Protein 6RTG (pdb70)

Nearest PDB structures (foldseek):
  6rtg-assembly1_A  TM=1.002E+00  e=3.710E-88  Yersinia mollaretii ATCC 43969
  6rth-assembly1_A  TM=9.867E-01  e=2.350E-77  Yersinia mollaretii ATCC 43969
  6rth-assembly2_B  TM=9.840E-01  e=6.395E-75  Yersinia mollaretii ATCC 43969
  7uby-assembly1_B  TM=7.414E-01  e=9.885E-22  Clostridioides difficile
  9bon-assembly1_A  TM=7.734E-01  e=1.631E-20  Clostridium perfringens

Foldseek 3Di:
DQFWAQEEEEEDEQAFDFLLLVLQLVLQCVQAVVGQAEYEYAPFRHHLVVLVVLLVVVLLVVLLVVCVVDPVQFLVNSLVSSLVSSQCQLVPPVQDDLTPVSSVVNSQVSQVVVDDCSNVVVVVVVVVRVVSVCCVVPVRNYDYLVVLLVQVCVVPVPLSVLLVVVLSCCSRVQVVNVLSSLSSVLSVCQRAFHKYAYSQFHFAWDVVLVVVVVQQDDPHDSCVVPVLQLQLLLCVLVVRPPDPSVFFHAPGDPVSSVSSSVCSVVVRIGHHFDIHGAQAKEFAQPDPGTWPNMIGYHHNHPLSVLLSVVLSVLVVLLVVCVVVVQDDPVSLVVSLVVSCVVPVHDSVVCVLQSQLSNQQSVWLRAADDPVSHNSCSNRIGVSVRVSCVVVVCVVVRRYDYDRGTDCSHPCNVPDPIHHHLDHTLLVVLLSCLVSVNDDDPVSLVVVVVSVQVQLVVVPQAARDDPLSSLVSLVVDDDDDPVSLVSLLSNSVGGVSSVSVNDD

Sequence (503 aa):
NNFITHNLHTVWIGGPLPDITKSYLKVWRDINPDYTHITWIDTDNKFVALYNNNAVKELREYTLKQQYLVGDSNATANDYYDQQAVQIERGVRENVYLPHGNDIERIKTIKKIAGSLGDNKVQEYRTKIETIESSFVEMIDGGHYQQHVSALFEQFSSEMDNLRATALKQIYERREINDRGNLAAASDILRLVALQTQGGVYIDTDLLPHIDWDLIESTKLFLDNNSVERVYSKEIYLEIEKYKQLTGSKTNKIIRSGLTKSQINEIQRLTEENNLFKHLNELEKNCFYSDNSVRGWTNAMLACNENNGFMNALMDRIILNYTTILDEFIISNIVTDGEMLNFTEKMSAQFGLNAEHEGSFIPSLANYYKDSSIVPNSPQATATLFMTGPTVLDTVIRRVEEAVRRRRGIVKKEAIASLYTVEETFSSWSISQFYDKAAFYLDKVKFDISLNSSAEEGILRRDSCFDVIQQSKEQATHLPDIAIKFLESLNNFTWKQLELLIKASEFSDQYKTLATL

Secondary structure (DSSP, 8-state):
--B---EEEEE--SSPPPHHHHHHHHHHHHH-TTSEEEEEE-TT-TTHHHHHHHHHHHHHHHHHHHHHT-TT--HHHHHHHHHHHHHHHHT-TTS--SSHHHHHHHHHHHHHHH-TTHHHHHHHHHHHHHHHHHHHHH---EEEHHHHHHHHHTT-HHHHHHHHHHHHHIIIII--HHHHHHHHHHHHHHHH-EEEE-TT-B--B-HHHHHTT-S----S-HHHHHHHHHHHHHHHHHT-TT-SGGGB--S--HHHHHHHHHHHHTT-SBPPPPP-BTT-EEEE-BTTB-EEEEEEE-SS-HHHHHHHHHHHHHHHHHHHHHHHT--SHHHHHHHHHHHHHHTT--TTGGGTHHHHGGGTTTTTTS---GGGSHHHHHTSHHHHHHHHHHTTTTTTTSEEE----BS-STGGGS-SS---SS-HHHHHHHHHHHTT----HHHHHHHHHHHHHHHHHH-SS-----HHHHHHHHH-----HHHHHHHHHHHHHBGGGTTTT--

Solvent-accessible surface area: 24244 Å² total; per-residue (Å²): 147,77,73,5,62,66,18,3,0,6,7,70,8,1,5,36,9,57,79,15,9,78,13,0,11,107,6,4,66,78,30,4,97,131,27,80,25,14,10,5,1,14,34,97,13,44,2,1,37,9,3,28,77,0,0,97,46,34,24,31,111,43,3,75,88,50,12,109,68,60,95,146,13,72,10,103,63,2,18,63,54,2,21,118,18,11,36,40,15,18,113,55,125,171,26,54,20,50,70,20,120,58,2,34,121,1,0,127,118,2,2,47,85,37,31,142,98,45,76,91,55,3,143,67,76,16,116,86,18,77,69,32,3,91,102,8,90,117,90,99,94,47,75,64,4,72,50,0,10,119,70,2,34,145,73,34,92,146,50,1,57,25,0,81,106,4,5,87,65,0,3,33,36,27,8,8,35,31,0,0,11,11,0,0,8,3,0,0,0,3,7,49,0,0,2,2,0,34,15,31,0,2,1,27,0,35,46,115,57,1,84,74,27,126,68,3,147,165,167,73,50,68,60,161,76,31,2,94,38,0,1,19,6,0,1,59,73,72,151,23,94,45,19,76,3,106,122,10,81,17,44,18,79,151,62,19,34,65,43,0,56,100,2,8,114,80,105,80,2,29,86,128,23,78,88,13,82,69,122,6,0,10,0,10,53,65,41,243,31,30,15,9,10,2,0,0,0,26,73,103,17,53,9,0,39,27,3,0,60,29,1,36,37,1,4,60,0,1,62,59,14,77,148,47,109,22,104,70,117,48,74,24,119,117,4,12,104,106,2,8,80,101,70,69,43,74,32,152,103,11,43,72,11,2,57,6,3,37,26,4,52,77,12,44,20,31,20,39,45,51,121,41,4,0,3,18,29,0,3,1,37,27,5,0,63,26,6,7,107,81,59,91,0,87,172,116,34,48,0,101,120,33,57,6,3,3,32,42,1,12,19,72,68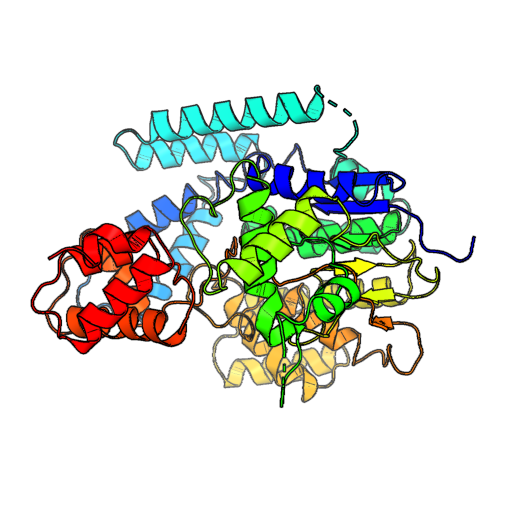,69,62,96,38,25,68,42,69,16,99,74,106,8,9,5,26,11,39,27,34,105,16,127,37,108,34,85,106,74,18,61,13,80,0,66,81,28,0,12,85,26,6,110,130,20,153,98,67,17,5,60,9,55,91,38,0,10,125,8,0,79,82,19,130,148,47,76,157,153,33,32,79,24,0,61,68,5,20,108,9,3,59,63,0,139,86,14,22,91,164

B-factor: mean 52.05, std 19.99, range [21.05, 132.27]

Radius of gyration: 23.73 Å; Cα contacts (8 Å, |Δi|>4): 705; chains: 1; bounding box: 62×69×53 Å

Structure (mmCIF, N/CA/C/O backbone):
data_6RTG
#
_entry.id   6RTG
#
_cell.length_a   164.270
_cell.length_b   164.270
_cell.length_c   47.740
_cell.angle_alpha   90.00
_cell.angle_beta   90.00
_cell.angle_gamma   90.00
#
_symmetry.space_group_name_H-M   'P 43 21 2'
#
loop_
_entity.id
_entity.type
_entity.pdbx_description
1 polymer 'RTX toxin and Ca2+-binding protein'
2 non-polymer "URIDINE-5'-DIPHOSPHATE"
3 non-polymer 'MANGANESE (II) ION'
4 non-polymer 'POTASSIUM ION'
5 non-polymer 1,2-ETHANEDIOL
6 water water
#
loop_
_atom_site.group_PDB
_atom_site.id
_atom_site.type_symbol
_atom_site.label_atom_id
_atom_site.label_alt_id
_atom_site.label_comp_id
_atom_site.label_asym_id
_atom_site.label_entity_id
_atom_site.label_seq_id
_atom_site.pdbx_PDB_ins_code
_atom_site.Cartn_x
_atom_site.Cartn_y
_atom_site.Cartn_z
_atom_site.occupancy
_atom_site.B_iso_or_equiv
_atom_site.auth_seq_id
_atom_site.auth_comp_id
_atom_site.auth_asym_id
_atom_site.auth_atom_id
_atom_site.pdbx_PDB_model_num
ATOM 1 N N . ASN A 1 13 ? 85.759 89.999 20.796 1.00 87.66 12 ASN A N 1
ATOM 2 C CA . ASN A 1 13 ? 84.541 90.787 20.644 1.00 84.66 12 ASN A CA 1
ATOM 3 C C . ASN A 1 13 ? 84.463 91.413 19.255 1.00 81.83 12 ASN A C 1
ATOM 4 O O . ASN A 1 13 ? 83.414 91.391 18.606 1.00 82.50 12 ASN A O 1
ATOM 9 N N . ASN A 1 14 ? 85.586 91.978 18.821 1.00 78.33 13 ASN A N 1
ATOM 10 C CA . ASN A 1 14 ? 85.799 92.609 17.521 1.00 81.46 13 ASN A CA 1
ATOM 11 C C . ASN A 1 14 ? 85.125 93.971 17.390 1.00 63.58 13 ASN A C 1
ATOM 12 O O . ASN A 1 14 ? 85.291 94.625 16.352 1.00 59.57 13 ASN A O 1
ATOM 17 N N . PHE A 1 15 ? 84.382 94.428 18.394 1.00 56.99 14 PHE A N 1
ATOM 18 C CA . PHE A 1 15 ? 83.838 95.780 18.391 1.00 48.93 14 PHE A CA 1
ATOM 19 C C . PHE A 1 15 ? 84.499 96.622 19.470 1.00 42.81 14 PHE A C 1
ATOM 20 O O . PHE A 1 15 ? 84.989 96.106 20.478 1.00 52.63 14 PHE A O 1
ATOM 28 N N . ILE A 1 16 ? 84.508 97.935 19.235 1.00 41.85 15 ILE A N 1
ATOM 29 C CA . ILE A 1 16 ? 84.988 98.866 20.240 1.00 40.76 15 ILE A CA 1
ATOM 30 C C . ILE A 1 16 ? 84.075 98.797 21.455 1.00 47.98 15 ILE A C 1
ATOM 31 O O . ILE A 1 16 ? 82.852 98.662 21.326 1.00 43.43 15 ILE A O 1
ATOM 36 N N . THR A 1 17 ? 84.677 98.852 22.643 1.00 48.93 16 THR A N 1
ATOM 37 C CA . THR A 1 17 ? 83.926 98.766 23.888 1.00 44.47 16 THR A CA 1
ATOM 38 C C . THR A 1 17 ? 82.896 99.887 23.973 1.00 43.71 16 THR A C 1
ATOM 39 O O . THR A 1 17 ? 83.149 101.022 23.556 1.00 33.21 16 THR A O 1
ATOM 43 N N . HIS A 1 18 ? 81.727 99.560 24.526 1.00 42.63 17 HIS A N 1
ATOM 44 C CA . HIS A 1 18 ? 80.618 100.512 24.630 1.00 49.64 17 HIS A CA 1
ATOM 45 C C . HIS A 1 18 ? 80.806 101.439 25.832 1.00 41.59 17 HIS A C 1
ATOM 46 O O . HIS A 1 18 ? 80.041 101.437 26.799 1.00 45.93 17 HIS A O 1
ATOM 53 N N . ASN A 1 19 ? 81.846 102.259 25.745 1.00 37.57 18 ASN A N 1
ATOM 54 C CA . ASN A 1 19 ? 82.057 103.388 26.644 1.00 39.35 18 ASN A CA 1
ATOM 55 C C . ASN A 1 19 ? 81.771 104.678 25.885 1.00 42.28 18 ASN A C 1
ATOM 56 O O . ASN A 1 19 ? 82.259 104.860 24.764 1.00 35.30 18 ASN A O 1
ATOM 61 N N . LEU A 1 20 ? 80.995 105.581 26.492 1.00 34.75 19 LEU A N 1
ATOM 62 C CA . LEU A 1 20 ? 80.773 106.911 25.925 1.00 34.12 19 LEU A CA 1
ATOM 63 C C . LEU A 1 20 ? 81.392 107.924 26.882 1.00 35.99 19 LEU A C 1
ATOM 64 O O . LEU A 1 20 ? 80.829 108.215 27.941 1.00 33.59 19 LEU A O 1
ATOM 69 N N . HIS A 1 21 ? 82.563 108.440 26.501 1.00 25.23 20 HIS A N 1
ATOM 70 C CA . HIS A 1 21 ? 83.317 109.400 27.294 1.00 25.14 20 HIS A CA 1
ATOM 71 C C . HIS A 1 21 ? 82.949 110.825 26.912 1.00 28.09 20 HIS A C 1
ATOM 72 O O . HIS A 1 21 ? 82.865 111.160 25.725 1.00 25.19 20 HIS A O 1
ATOM 79 N N . THR A 1 22 ? 82.753 111.663 27.929 1.00 25.77 21 THR A N 1
ATOM 80 C CA . THR A 1 22 ? 82.653 113.109 27.785 1.00 27.42 21 THR A CA 1
ATOM 81 C C . THR A 1 22 ? 83.603 113.734 28.792 1.00 24.12 21 THR A C 1
ATOM 82 O O . THR A 1 22 ? 84.076 113.066 29.717 1.00 27.35 21 THR A O 1
ATOM 86 N N . VAL A 1 23 ? 83.881 115.027 28.624 1.00 25.87 22 VAL A N 1
ATOM 87 C CA . VAL A 1 23 ? 84.817 115.734 29.491 1.00 28.43 22 VAL A CA 1
ATOM 88 C C . VAL A 1 23 ? 84.192 117.060 29.900 1.00 26.85 22 VAL A C 1
ATOM 89 O O . VAL A 1 23 ? 83.686 117.806 29.054 1.00 25.97 22 VAL A O 1
ATOM 93 N N . TRP A 1 24 ? 84.208 117.358 31.199 1.00 27.59 23 TRP A N 1
ATOM 94 C CA . TRP A 1 24 ? 83.924 118.729 31.609 1.00 28.81 23 TRP A CA 1
ATOM 95 C C . TRP A 1 24 ? 84.798 119.062 32.803 1.00 33.36 23 TRP A C 1
ATOM 96 O O . TRP A 1 24 ? 84.580 118.535 33.900 1.00 30.30 23 TRP A O 1
ATOM 107 N N . ILE A 1 25 ? 85.759 119.963 32.588 1.00 27.49 24 ILE A N 1
ATOM 108 C CA . ILE A 1 25 ? 86.740 120.358 33.591 1.00 27.50 24 ILE A CA 1
ATOM 109 C C . ILE A 1 25 ? 86.715 121.873 33.779 1.00 29.89 24 ILE A C 1
ATOM 110 O O . ILE A 1 25 ? 86.231 122.631 32.933 1.00 31.92 24 ILE A O 1
ATOM 115 N N . GLY A 1 26 ? 87.272 122.307 34.905 1.00 36.17 25 GLY A N 1
ATOM 116 C CA . GLY A 1 26 ? 87.464 123.706 35.190 1.00 32.25 25 GLY A CA 1
ATOM 117 C C . GLY A 1 26 ? 86.386 124.333 36.048 1.00 31.35 25 GLY A C 1
ATOM 118 O O . GLY A 1 26 ? 86.609 125.417 36.597 1.00 39.62 25 GLY A O 1
ATOM 119 N N . GLY A 1 27 ? 85.227 123.687 36.171 1.00 39.88 26 GLY A N 1
ATOM 120 C CA . GLY A 1 27 ? 84.150 124.177 36.999 1.00 42.77 26 GLY A CA 1
ATOM 121 C C . GLY A 1 27 ? 82.947 123.255 36.947 1.00 33.60 26 GLY A C 1
ATOM 122 O O . GLY A 1 27 ? 82.987 122.183 36.334 1.00 40.20 26 GLY A O 1
ATOM 123 N N . PRO A 1 28 ? 81.853 123.659 37.597 1.00 38.82 27 PRO A N 1
ATOM 124 C CA . PRO A 1 28 ? 80.608 122.886 37.508 1.00 43.72 27 PRO A CA 1
ATOM 125 C C . PRO A 1 28 ? 80.143 122.751 36.066 1.00 41.76 27 PRO A C 1
ATOM 126 O O . PRO A 1 28 ? 80.444 123.591 35.217 1.00 35.29 27 PRO A O 1
ATOM 130 N N . LEU A 1 29 ? 79.404 121.682 35.798 1.00 38.01 28 LEU A N 1
ATOM 131 C CA . LEU A 1 29 ? 78.767 121.531 34.499 1.00 36.79 28 LEU A CA 1
ATOM 132 C C . LEU A 1 29 ? 77.614 122.517 34.372 1.00 36.46 28 LEU A C 1
ATOM 133 O O . LEU A 1 29 ? 76.748 122.571 35.259 1.00 35.77 28 LEU A O 1
ATOM 138 N N . PRO A 1 30 ? 77.552 123.297 33.297 1.00 38.37 29 PRO A N 1
ATOM 139 C CA . PRO A 1 30 ? 76.345 124.087 33.035 1.00 39.61 29 PRO A CA 1
ATOM 140 C C . PRO A 1 30 ? 75.125 123.191 32.899 1.00 28.78 29 PRO A C 1
ATOM 141 O O . PRO A 1 30 ? 75.218 122.024 32.512 1.00 30.67 29 PRO A O 1
ATOM 145 N N . ASP A 1 31 ? 73.967 123.749 33.248 1.00 30.77 30 ASP A N 1
ATOM 146 C CA . ASP A 1 31 ? 72.718 123.013 33.103 1.00 32.08 30 ASP A CA 1
ATOM 147 C C . ASP A 1 31 ? 72.556 122.443 31.697 1.00 38.39 30 ASP A C 1
ATOM 148 O O . ASP A 1 31 ? 72.163 121.283 31.538 1.00 32.95 30 ASP A O 1
ATOM 153 N N . ILE A 1 32 ? 72.841 123.243 30.661 1.00 36.28 31 ILE A N 1
ATOM 154 C CA . ILE A 1 32 ? 72.619 122.774 29.291 1.00 33.74 31 ILE A CA 1
ATOM 155 C C . ILE A 1 32 ? 73.608 121.676 28.931 1.00 30.24 31 ILE A C 1
ATOM 156 O O . ILE A 1 32 ? 73.311 120.823 28.083 1.00 27.85 31 ILE A O 1
ATOM 161 N N . THR A 1 33 ? 74.765 121.647 29.590 1.00 29.29 32 THR A N 1
ATOM 162 C CA . THR A 1 33 ? 75.679 120.525 29.427 1.00 30.79 32 THR A CA 1
ATOM 163 C C . THR A 1 33 ? 75.079 119.246 30.004 1.00 32.67 32 THR A C 1
ATOM 164 O O . THR A 1 33 ? 75.009 118.218 29.319 1.00 28.36 32 THR A O 1
ATOM 168 N N . LYS A 1 34 ? 74.628 119.296 31.262 1.00 32.43 33 LYS A N 1
ATOM 169 C CA . LYS A 1 34 ? 73.944 118.145 31.854 1.00 35.54 33 LYS A CA 1
ATOM 170 C C . LYS A 1 34 ? 72.763 117.702 30.998 1.00 35.07 33 LYS A C 1
ATOM 171 O O . LYS A 1 34 ? 72.530 116.502 30.816 1.00 34.83 33 LYS A O 1
ATOM 177 N N . SER A 1 35 ? 72.008 118.663 30.461 1.00 33.41 34 SER A N 1
ATOM 178 C CA . SER A 1 35 ? 70.842 118.325 29.648 1.00 29.50 34 SER A CA 1
ATOM 179 C C . SER A 1 35 ? 71.231 117.566 28.384 1.00 30.38 34 SER A C 1
ATOM 180 O O . SER A 1 35 ? 70.584 116.573 28.027 1.00 32.59 34 SER A O 1
ATOM 183 N N . TYR A 1 36 ? 72.270 118.026 27.679 1.00 27.81 35 TYR A N 1
ATOM 184 C CA . TYR A 1 36 ? 72.706 117.323 26.476 1.00 27.80 35 TYR A CA 1
ATOM 185 C C . TYR A 1 36 ? 73.190 115.917 26.810 1.00 31.87 35 TYR A C 1
ATOM 186 O O . TYR A 1 36 ? 72.895 114.966 26.082 1.00 31.90 35 TYR A O 1
ATOM 195 N N . LEU A 1 37 ? 73.948 115.775 27.902 1.00 29.65 36 LEU A N 1
ATOM 196 C CA . LEU A 1 37 ? 74.477 114.468 28.282 1.00 35.47 36 LEU A CA 1
ATOM 197 C C . LEU A 1 37 ? 73.359 113.481 28.592 1.00 31.45 36 LEU A C 1
ATOM 198 O O . LEU A 1 37 ? 73.486 112.284 28.309 1.00 40.71 36 LEU A O 1
ATOM 203 N N . LYS A 1 38 ? 72.253 113.959 29.180 1.00 32.73 37 LYS A N 1
ATOM 204 C CA . LYS A 1 38 ? 71.146 113.053 29.481 1.00 34.24 37 LYS A CA 1
ATOM 205 C C . LYS A 1 38 ? 70.498 112.531 28.205 1.00 40.79 37 LYS A C 1
ATOM 206 O O . LYS A 1 38 ? 70.097 111.364 28.143 1.00 38.23 37 LYS A O 1
ATOM 212 N N . VAL A 1 39 ? 70.401 113.374 27.174 1.00 39.48 38 VAL A N 1
ATOM 213 C CA . VAL A 1 39 ? 69.906 112.905 25.884 1.00 39.57 38 VAL A CA 1
ATOM 214 C C . VAL A 1 39 ? 70.751 111.735 25.386 1.00 34.24 38 VAL A C 1
ATOM 215 O O . VAL A 1 39 ? 70.218 110.729 24.901 1.00 40.28 38 VAL A O 1
ATOM 219 N N . TRP A 1 40 ? 72.078 111.831 25.533 1.00 32.95 39 TRP A N 1
ATOM 220 C CA . TRP A 1 40 ? 72.953 110.735 25.113 1.00 33.35 39 TRP A CA 1
ATOM 221 C C . TRP A 1 40 ? 72.697 109.472 25.927 1.00 37.57 39 TRP A C 1
ATOM 222 O O . TRP A 1 40 ? 72.673 108.364 25.376 1.00 41.72 39 TRP A O 1
ATOM 233 N N . ARG A 1 41 ? 72.491 109.614 27.238 1.00 36.35 40 ARG A N 1
ATOM 234 C CA . ARG A 1 41 ? 72.177 108.452 28.065 1.00 41.95 40 ARG A CA 1
ATOM 235 C C . ARG A 1 41 ? 70.815 107.873 27.709 1.00 44.47 40 ARG A C 1
ATOM 236 O O . ARG A 1 41 ? 70.647 106.649 27.675 1.00 48.65 40 ARG A O 1
ATOM 244 N N . ASP A 1 42 ? 69.839 108.738 27.418 1.00 45.08 41 ASP A N 1
ATOM 245 C CA . ASP A 1 42 ? 68.522 108.274 26.992 1.00 48.10 41 ASP A CA 1
ATOM 246 C C . ASP A 1 42 ? 68.608 107.447 25.718 1.00 45.42 41 ASP A C 1
ATOM 247 O O . ASP A 1 42 ? 67.953 106.408 25.596 1.00 47.88 41 ASP A O 1
ATOM 252 N N . ILE A 1 43 ? 69.402 107.896 24.752 1.00 44.27 42 ILE A N 1
ATOM 253 C CA . ILE A 1 43 ? 69.422 107.249 23.446 1.00 44.77 42 ILE A CA 1
ATOM 254 C C . ILE A 1 43 ? 70.359 106.041 23.410 1.00 46.29 42 ILE A C 1
ATOM 255 O O . ILE A 1 43 ? 70.134 105.112 22.619 1.00 45.17 42 ILE A O 1
ATOM 260 N N . ASN A 1 44 ? 71.365 106.000 24.276 1.00 42.51 43 ASN A N 1
ATOM 261 C CA . ASN A 1 44 ? 72.324 104.895 24.327 1.00 42.43 43 ASN A CA 1
ATOM 262 C C . ASN A 1 44 ? 72.371 104.314 25.736 1.00 44.12 43 ASN A C 1
ATOM 263 O O . ASN A 1 44 ? 73.399 104.374 26.419 1.00 44.50 43 ASN A O 1
ATOM 268 N N . PRO A 1 45 ? 71.258 103.738 26.208 1.00 45.50 44 PRO A N 1
ATOM 269 C CA . PRO A 1 45 ? 71.208 103.269 27.601 1.00 53.42 44 PRO A CA 1
ATOM 270 C C . PRO A 1 45 ? 72.151 102.116 27.892 1.00 51.40 44 PRO A C 1
ATOM 271 O O . PRO A 1 45 ? 72.538 101.937 29.051 1.00 60.67 44 PRO A O 1
ATOM 275 N N . ASP A 1 46 ? 72.536 101.336 26.888 1.00 47.56 45 ASP A N 1
ATOM 276 C CA . ASP A 1 46 ? 73.370 100.164 27.110 1.00 57.03 45 ASP A CA 1
ATOM 277 C C . ASP A 1 46 ? 74.861 100.477 27.060 1.00 54.10 45 ASP A C 1
ATOM 278 O O . ASP A 1 46 ? 75.678 99.563 27.213 1.00 59.76 45 ASP A O 1
ATOM 283 N N . TYR A 1 47 ? 75.233 101.734 26.846 1.00 44.52 46 TYR A N 1
ATOM 284 C CA . TYR A 1 47 ? 76.620 102.158 26.969 1.00 40.64 46 TYR A CA 1
ATOM 285 C C . TYR A 1 47 ? 76.938 102.489 28.425 1.00 51.31 46 TYR A C 1
ATOM 286 O O . TYR A 1 47 ? 76.054 102.783 29.234 1.00 46.21 46 TYR A O 1
ATOM 295 N N . THR A 1 48 ? 78.223 102.415 28.756 1.00 45.30 47 THR A N 1
ATOM 296 C CA . THR A 1 48 ? 78.729 102.943 30.016 1.00 44.01 47 THR A CA 1
ATOM 297 C C . THR A 1 48 ? 79.072 104.416 29.807 1.00 45.81 47 THR A C 1
ATOM 298 O O . THR A 1 48 ? 79.943 104.750 28.993 1.00 37.57 47 THR A O 1
ATOM 302 N N . HIS A 1 49 ? 78.371 105.300 30.510 1.00 39.08 48 HIS A N 1
ATOM 303 C CA . HIS A 1 49 ? 78.522 106.736 30.298 1.00 39.49 48 HIS A CA 1
ATOM 304 C C . HIS A 1 49 ? 79.453 107.308 31.357 1.00 37.40 48 HIS A C 1
ATOM 305 O O . HIS A 1 49 ? 79.221 107.135 32.558 1.00 44.04 48 HIS A O 1
ATOM 312 N N . ILE A 1 50 ? 80.511 107.976 30.908 1.00 32.26 49 ILE A N 1
ATOM 313 C CA . ILE A 1 50 ? 81.557 108.497 31.783 1.00 37.63 49 ILE A CA 1
ATOM 314 C C . ILE A 1 50 ? 81.770 109.963 31.443 1.00 33.46 49 ILE A C 1
ATOM 315 O O . ILE A 1 50 ? 82.150 110.290 30.315 1.00 31.19 49 ILE A O 1
ATOM 320 N N . THR A 1 51 ? 81.545 110.844 32.409 1.00 32.49 50 THR A N 1
ATOM 321 C CA . THR A 1 51 ? 81.933 112.237 32.261 1.00 34.14 50 THR A CA 1
ATOM 322 C C . THR A 1 51 ? 83.131 112.488 33.155 1.00 35.01 50 THR A C 1
ATOM 323 O O . THR A 1 51 ? 83.027 112.372 34.378 1.00 33.07 50 THR A O 1
ATOM 327 N N . TRP A 1 52 ? 84.266 112.807 32.540 1.00 30.85 51 TRP A N 1
ATOM 328 C CA . TRP A 1 52 ? 85.499 113.014 33.287 1.00 28.87 51 TRP A CA 1
ATOM 329 C C . TRP A 1 52 ? 85.522 114.433 33.845 1.00 33.37 51 TRP A C 1
ATOM 330 O O . TRP A 1 52 ? 85.352 115.405 33.100 1.00 32.00 51 TRP A O 1
ATOM 341 N N . ILE A 1 53 ? 85.695 114.543 35.159 1.00 33.33 52 ILE A N 1
ATOM 342 C CA . ILE A 1 53 ? 85.794 115.807 35.870 1.00 35.72 52 ILE A CA 1
ATOM 343 C C . ILE A 1 53 ? 87.098 115.817 36.654 1.00 34.04 52 ILE A C 1
ATOM 344 O O . ILE A 1 53 ? 87.688 114.773 36.946 1.00 36.89 52 ILE A O 1
ATOM 349 N N . ASP A 1 54 ? 87.533 117.016 37.02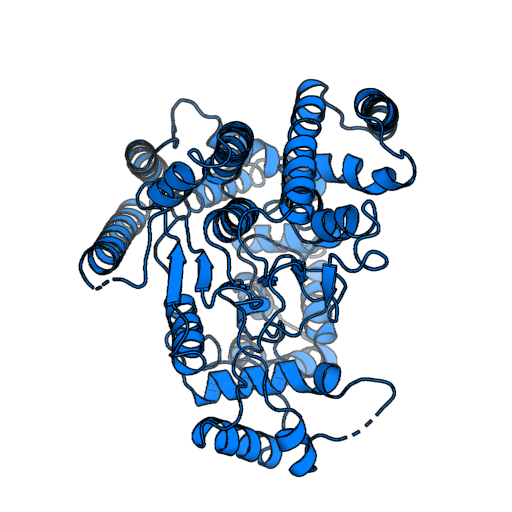4 1.00 39.19 53 ASP A N 1
ATOM 350 C CA . ASP A 1 54 ? 88.786 117.218 37.747 1.00 41.20 53 ASP A CA 1
ATOM 351 C C . ASP A 1 54 ? 88.471 117.993 39.027 1.00 44.96 53 ASP A C 1
ATOM 352 O O . ASP A 1 54 ? 88.383 119.226 39.010 1.00 42.59 53 ASP A O 1
ATOM 357 N N . THR A 1 55 ? 88.309 117.266 40.144 1.00 46.09 54 THR A N 1
ATOM 358 C CA . THR A 1 55 ? 87.993 117.890 41.428 1.00 52.05 54 THR A CA 1
ATOM 359 C C . THR A 1 55 ? 89.157 118.675 42.007 1.00 56.82 54 THR A C 1
ATOM 360 O O . THR A 1 55 ? 88.985 119.316 43.047 1.00 49.49 54 THR A O 1
ATOM 364 N N . ASP A 1 56 ? 90.328 118.638 41.380 1.00 56.11 55 ASP A N 1
ATOM 365 C CA . ASP A 1 56 ? 91.423 119.517 41.756 1.00 52.73 55 ASP A CA 1
ATOM 366 C C . ASP A 1 56 ? 91.459 120.795 40.928 1.00 50.90 55 ASP A C 1
ATOM 367 O O . ASP A 1 56 ? 92.303 121.662 41.179 1.00 54.05 55 ASP A O 1
ATOM 372 N N . ASN A 1 57 ? 90.565 120.935 39.954 1.00 48.85 56 ASN A N 1
ATOM 373 C CA . ASN A 1 57 ? 90.472 122.125 39.117 1.00 50.39 56 ASN A CA 1
ATOM 374 C C . ASN A 1 57 ? 89.047 122.665 39.127 1.00 46.11 56 ASN A C 1
ATOM 375 O O . ASN A 1 57 ? 88.448 122.931 38.085 1.00 46.80 56 ASN A O 1
ATOM 380 N N . LYS A 1 58 ? 88.488 122.836 40.331 1.00 41.17 57 LYS A N 1
ATOM 381 C CA . LYS A 1 58 ? 87.121 123.336 40.469 1.00 41.38 57 LYS A CA 1
ATOM 382 C C . LYS A 1 58 ? 87.002 124.802 40.087 1.00 45.48 57 LYS A C 1
ATOM 383 O O . LYS A 1 58 ? 85.931 125.238 39.644 1.00 45.44 57 LYS A O 1
ATOM 389 N N . PHE A 1 59 ? 88.067 125.586 40.265 1.00 43.98 58 PHE A N 1
ATOM 390 C CA . PHE A 1 59 ? 87.952 127.038 40.195 1.00 49.64 58 PHE A CA 1
ATOM 391 C C . PHE A 1 59 ? 88.736 127.651 39.036 1.00 49.40 58 PHE A C 1
ATOM 392 O O . PHE A 1 59 ? 88.994 128.860 39.042 1.00 48.92 58 PHE A O 1
ATOM 400 N N . VAL A 1 60 ? 89.083 126.860 38.018 1.00 41.60 59 VAL A N 1
ATOM 401 C CA . VAL A 1 60 ? 89.858 127.401 36.906 1.00 44.12 59 VAL A CA 1
ATOM 402 C C . VAL A 1 60 ? 89.029 128.403 36.109 1.00 37.48 59 VAL A C 1
ATOM 403 O O . VAL A 1 60 ? 89.489 129.510 35.805 1.00 40.87 59 VAL A O 1
ATOM 407 N N . ALA A 1 61 ? 87.795 128.032 35.758 1.00 37.39 60 ALA A N 1
ATOM 408 C CA . ALA A 1 61 ? 86.951 128.937 34.982 1.00 35.24 60 ALA A CA 1
ATOM 409 C C . ALA A 1 61 ? 86.695 130.231 35.739 1.00 41.51 60 ALA A C 1
ATOM 410 O O . ALA A 1 61 ? 86.707 131.321 35.151 1.00 43.12 60 ALA A O 1
ATOM 412 N N . LEU A 1 62 ? 86.466 130.135 37.049 1.00 43.26 61 LEU A N 1
ATOM 413 C CA . LEU A 1 62 ? 86.218 131.345 37.828 1.00 41.78 61 LEU A CA 1
ATOM 414 C C . LEU A 1 62 ? 87.481 132.195 37.933 1.00 44.12 61 LEU A C 1
ATOM 415 O O . LEU A 1 62 ? 87.415 133.428 37.852 1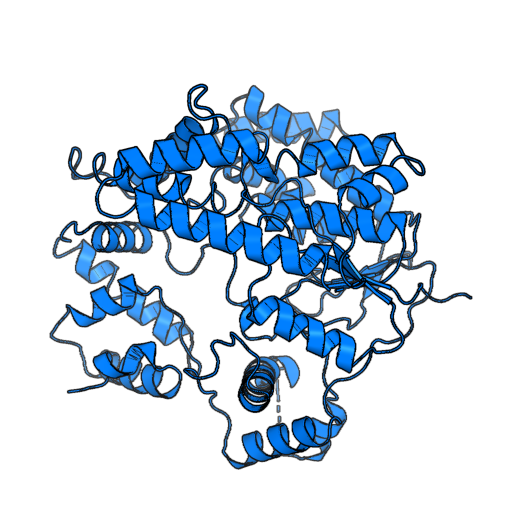.00 42.30 61 LEU A O 1
ATOM 420 N N . TYR A 1 63 ? 88.640 131.555 38.108 1.00 48.11 62 TYR A N 1
ATOM 421 C CA . TYR A 1 63 ? 89.900 132.293 38.053 1.00 44.81 62 TYR A CA 1
ATOM 422 C C . TYR A 1 63 ? 90.067 132.981 36.699 1.00 48.51 62 TYR A C 1
ATOM 423 O O . TYR A 1 63 ? 90.421 134.164 36.634 1.00 47.14 62 TYR A O 1
ATOM 432 N N . ASN A 1 64 ? 89.796 132.255 35.604 1.00 37.42 63 ASN A N 1
ATOM 433 C CA . ASN A 1 64 ? 89.856 132.853 34.271 1.00 38.30 63 ASN A CA 1
ATOM 434 C C . ASN A 1 64 ? 89.014 134.118 34.189 1.00 39.07 63 ASN A C 1
ATOM 435 O O . ASN A 1 64 ? 89.454 135.128 33.623 1.00 43.18 63 ASN A O 1
ATOM 440 N N A ASN A 1 65 ? 87.786 134.073 34.720 0.48 44.03 64 ASN A N 1
ATOM 441 N N B ASN A 1 65 ? 87.796 134.079 34.741 0.52 44.23 64 ASN A N 1
ATOM 442 C CA A ASN A 1 65 ? 86.908 135.237 34.657 0.48 44.35 64 ASN A CA 1
ATOM 443 C CA B ASN A 1 65 ? 86.905 135.231 34.662 0.52 44.30 64 ASN A CA 1
ATOM 444 C C A ASN A 1 65 ? 87.487 136.409 35.441 0.48 48.35 64 ASN A C 1
ATOM 445 C C B ASN A 1 65 ? 87.449 136.411 35.461 0.52 48.57 64 ASN A C 1
ATOM 446 O O A ASN A 1 65 ? 87.467 137.553 34.970 0.48 48.82 64 ASN A O 1
ATOM 447 O O B ASN A 1 65 ? 87.367 137.562 35.016 0.52 48.61 64 ASN A O 1
ATOM 456 N N . ALA A 1 66 ? 88.003 136.146 36.643 1.00 46.22 65 ALA A N 1
ATOM 457 C CA . ALA A 1 66 ? 88.559 137.227 37.454 1.00 50.09 65 ALA A CA 1
ATOM 458 C C . ALA A 1 66 ? 89.758 137.874 36.767 1.00 49.10 65 ALA A C 1
ATOM 459 O O . ALA A 1 66 ? 89.933 139.096 36.830 1.00 51.04 65 ALA A O 1
ATOM 461 N N . VAL A 1 67 ? 90.596 137.073 36.108 1.00 46.05 66 VAL A N 1
ATOM 462 C CA . VAL A 1 67 ? 91.722 137.630 35.367 1.00 49.84 66 VAL A CA 1
ATOM 463 C C . VAL A 1 67 ? 91.239 138.463 34.185 1.00 51.17 66 VAL A C 1
ATOM 464 O O . VAL A 1 67 ? 91.788 139.536 33.902 1.00 48.00 66 VAL A O 1
ATOM 468 N N . LYS A 1 68 ? 90.211 137.991 33.472 1.00 45.93 67 LYS A N 1
ATOM 469 C CA . LYS A 1 68 ? 89.687 138.777 32.358 1.00 46.49 67 LYS A CA 1
ATOM 470 C C . LYS A 1 68 ? 89.112 140.110 32.836 1.00 49.93 67 LYS A C 1
ATOM 471 O O . LYS A 1 68 ? 89.273 141.140 32.168 1.00 51.30 67 LYS A O 1
ATOM 477 N N . GLU A 1 69 ? 88.435 140.117 33.988 1.00 51.37 68 GLU A N 1
ATOM 478 C CA . GLU A 1 69 ? 87.888 141.376 34.493 1.00 50.48 68 GLU A CA 1
ATOM 479 C C . GLU A 1 69 ? 89.000 142.345 34.866 1.00 54.38 68 GLU A C 1
ATOM 480 O O . GLU A 1 69 ? 88.914 143.545 34.576 1.00 56.08 68 GLU A O 1
ATOM 486 N N . LEU A 1 70 ? 90.057 141.843 35.513 1.00 57.16 69 LEU A N 1
ATOM 487 C CA . LEU A 1 70 ? 91.202 142.696 35.811 1.00 57.48 69 LEU A CA 1
ATOM 488 C C . LEU A 1 70 ? 91.881 143.163 34.529 1.00 62.17 69 LEU A C 1
ATOM 489 O O . LEU A 1 70 ? 92.303 144.320 34.428 1.00 60.13 69 LEU A O 1
ATOM 494 N N . ARG A 1 71 ? 91.973 142.281 33.528 1.00 54.89 70 ARG A N 1
ATOM 495 C CA . ARG A 1 71 ? 92.504 142.679 32.227 1.00 55.90 70 ARG A CA 1
ATOM 496 C C . ARG A 1 71 ? 91.695 143.833 31.630 1.00 54.74 70 ARG A C 1
ATOM 497 O O . ARG A 1 71 ? 92.261 144.837 31.179 1.00 57.27 70 ARG A O 1
ATOM 505 N N . GLU A 1 72 ? 90.365 143.716 31.640 1.00 53.47 71 GLU A N 1
ATOM 506 C CA . GLU A 1 72 ? 89.529 144.750 31.038 1.00 54.83 71 GLU A CA 1
ATOM 507 C C . GLU A 1 72 ? 89.636 146.066 31.795 1.00 59.21 71 GLU A C 1
ATOM 508 O O . GLU A 1 72 ? 89.684 147.137 31.179 1.00 61.49 71 GLU A O 1
ATOM 514 N N . TYR A 1 73 ? 89.680 146.006 33.129 1.00 60.74 72 TYR A N 1
ATOM 515 C CA . TYR A 1 73 ? 89.880 147.218 33.912 1.00 66.19 72 TYR A CA 1
ATOM 516 C C . TYR A 1 73 ? 91.206 147.878 33.566 1.00 70.68 72 TYR A C 1
ATOM 517 O O . TYR A 1 73 ? 91.283 149.104 33.428 1.00 71.12 72 TYR A O 1
ATOM 526 N N . THR A 1 74 ? 92.263 147.080 33.415 1.00 66.06 73 THR A N 1
ATOM 527 C CA . THR A 1 74 ? 93.555 147.642 33.039 1.00 71.96 73 THR A CA 1
ATOM 528 C C . THR A 1 74 ? 93.509 148.220 31.631 1.00 69.31 73 THR A C 1
ATOM 529 O O . THR A 1 74 ? 94.141 149.249 31.357 1.00 71.83 73 THR A O 1
ATOM 533 N N . LEU A 1 75 ? 92.731 147.596 30.744 1.00 64.84 74 LEU A N 1
ATOM 534 C CA . LEU A 1 75 ? 92.618 148.075 29.372 1.00 64.86 74 LEU A CA 1
ATOM 535 C C . LEU A 1 75 ? 91.860 149.394 29.296 1.00 69.74 74 LEU A C 1
ATOM 536 O O . LEU A 1 75 ? 92.211 150.265 28.491 1.00 70.50 74 LEU A O 1
ATOM 541 N N . LYS A 1 76 ? 90.799 149.549 30.095 1.00 68.33 75 LYS A N 1
ATOM 542 C CA . LYS A 1 76 ? 90.092 150.826 30.124 1.00 71.77 75 LYS A CA 1
ATOM 543 C C . LYS A 1 76 ? 91.029 151.948 30.546 1.00 77.82 75 LYS A C 1
ATOM 544 O O . LYS A 1 76 ? 91.090 153.000 29.898 1.00 79.59 75 LYS A O 1
ATOM 550 N N . GLN A 1 77 ? 91.778 151.733 31.631 1.00 77.67 76 GLN A N 1
ATOM 551 C CA A GLN A 1 77 ? 92.711 152.751 32.102 0.32 86.35 76 GLN A CA 1
ATOM 552 C CA B GLN A 1 77 ? 92.703 152.759 32.098 0.68 87.53 76 GLN A CA 1
ATOM 553 C C . GLN A 1 77 ? 93.778 153.044 31.058 1.00 86.22 76 GLN A C 1
ATOM 554 O O . GLN A 1 77 ? 94.187 154.196 30.881 1.00 95.93 76 GLN A O 1
ATOM 565 N N . TYR A 1 78 ? 94.238 152.013 30.352 1.00 79.85 77 TYR A N 1
ATOM 566 C CA . TYR A 1 78 ? 95.165 152.237 29.251 1.00 80.76 77 TYR A CA 1
ATOM 567 C C . TYR A 1 78 ? 94.531 153.110 28.176 1.00 84.57 77 TYR A C 1
ATOM 568 O O . TYR A 1 78 ? 95.167 154.041 27.668 1.00 86.03 77 TYR A O 1
ATOM 577 N N . LEU A 1 79 ? 93.271 152.831 27.827 1.00 79.64 78 LEU A N 1
ATOM 578 C CA . LEU A 1 79 ? 92.581 153.641 26.829 1.00 81.17 78 LEU A CA 1
ATOM 579 C C . LEU A 1 79 ? 92.294 155.043 27.357 1.00 86.19 78 LEU A C 1
ATOM 580 O O . LEU A 1 79 ? 92.384 156.023 26.608 1.00 89.55 78 LEU A O 1
ATOM 585 N N . VAL A 1 80 ? 91.938 155.157 28.641 1.00 87.05 79 VAL A N 1
ATOM 586 C CA . VAL A 1 80 ? 91.716 156.469 29.243 1.00 96.09 79 VAL A CA 1
ATOM 587 C C . VAL A 1 80 ? 92.977 157.316 29.144 1.00 98.35 79 VAL A C 1
ATOM 588 O O . VAL A 1 80 ? 92.922 158.505 28.809 1.00 101.05 79 VAL A O 1
ATOM 592 N N . GLY A 1 81 ? 94.129 156.718 29.427 1.00 95.90 80 GLY A N 1
ATOM 593 C CA . GLY A 1 81 ? 95.396 157.405 29.341 1.00 100.09 80 GLY A CA 1
ATOM 594 C C . GLY A 1 81 ? 96.013 157.460 27.966 1.00 100.23 80 GLY A C 1
ATOM 595 O O . GLY A 1 81 ? 97.154 157.907 27.829 1.00 115.20 80 GLY A O 1
ATOM 596 N N . ASP A 1 82 ? 95.294 157.031 26.929 1.00 97.04 81 ASP A N 1
ATOM 597 C CA . ASP A 1 82 ? 95.873 157.015 25.587 1.00 97.24 81 ASP A CA 1
ATOM 598 C C . ASP A 1 82 ? 94.729 156.939 24.567 1.00 99.85 81 ASP A C 1
ATOM 599 O O . ASP A 1 82 ? 94.292 155.850 24.192 1.00 90.35 81 ASP A O 1
ATOM 604 N N . SER A 1 83 ? 94.251 158.106 24.143 1.00 108.81 82 SER A N 1
ATOM 605 C CA . SER A 1 83 ? 93.485 158.180 22.910 1.00 105.69 82 SER A CA 1
ATOM 606 C C . SER A 1 83 ? 94.435 158.005 21.727 1.00 108.61 82 SER A C 1
ATOM 607 O O . SER A 1 83 ? 95.659 158.049 21.875 1.00 111.33 82 SER A O 1
ATOM 610 N N . ASN A 1 84 ? 93.865 157.808 20.539 1.00 102.47 83 ASN A N 1
ATOM 611 C CA . ASN A 1 84 ? 94.596 157.453 19.322 1.00 106.50 83 ASN A CA 1
ATOM 612 C C . ASN A 1 84 ? 95.223 156.067 19.408 1.00 99.55 83 ASN A C 1
ATOM 613 O O . ASN A 1 84 ? 95.947 155.673 18.482 1.00 93.06 83 ASN A O 1
ATOM 618 N N . ALA A 1 85 ? 95.007 155.330 20.497 1.00 89.46 84 ALA A N 1
ATOM 619 C CA . ALA A 1 85 ? 95.389 153.926 20.532 1.00 95.15 84 ALA A CA 1
ATOM 620 C C . ALA A 1 85 ? 94.707 153.190 19.390 1.00 81.51 84 ALA A C 1
ATOM 621 O O . ALA A 1 85 ? 93.494 153.310 19.199 1.00 80.54 84 ALA A O 1
ATOM 623 N N . THR A 1 86 ? 95.494 152.460 18.607 1.00 80.24 85 THR A N 1
ATOM 624 C CA . THR A 1 86 ? 94.935 151.718 17.491 1.00 80.66 85 THR A CA 1
ATOM 625 C C . THR A 1 86 ? 94.372 150.386 17.980 1.00 75.11 85 THR A C 1
ATOM 626 O O . THR A 1 86 ? 94.565 149.981 19.131 1.00 70.41 85 THR A O 1
ATOM 630 N N . ALA A 1 87 ? 93.646 149.706 17.090 1.00 69.41 86 ALA A N 1
ATOM 631 C CA . ALA A 1 87 ? 93.174 148.364 17.414 1.00 66.05 86 ALA A CA 1
ATOM 632 C C . ALA A 1 87 ? 94.348 147.422 17.650 1.00 65.65 86 ALA A C 1
ATOM 633 O O . ALA A 1 87 ? 94.324 146.608 18.581 1.00 64.48 86 ALA A O 1
ATOM 635 N N . ASN A 1 88 ? 95.398 147.539 16.830 1.00 64.81 87 ASN A N 1
ATOM 636 C CA . ASN A 1 88 ? 96.567 146.682 16.995 1.00 71.54 87 ASN A CA 1
ATOM 637 C C . ASN A 1 88 ? 97.297 146.992 18.296 1.00 64.84 87 ASN A C 1
ATOM 638 O O . ASN A 1 88 ? 97.828 146.086 18.950 1.00 62.60 87 ASN A O 1
ATOM 643 N N . ASP A 1 89 ? 97.328 148.263 18.694 1.00 68.71 88 ASP A N 1
ATOM 644 C CA . ASP A 1 89 ? 97.928 148.616 19.976 1.00 75.96 88 ASP A CA 1
ATOM 645 C C . ASP A 1 89 ? 97.089 148.089 21.134 1.00 67.10 88 ASP A C 1
ATOM 646 O O . ASP A 1 89 ? 97.630 147.654 22.157 1.00 66.41 88 ASP A O 1
ATOM 651 N N . TYR A 1 90 ? 95.765 148.128 20.989 1.00 65.52 89 TYR A N 1
ATOM 652 C CA . TYR A 1 90 ? 94.880 147.671 22.054 1.00 63.45 89 TYR A CA 1
ATOM 653 C C . TYR A 1 90 ? 95.059 146.177 22.317 1.00 58.78 89 TYR A C 1
ATOM 654 O O . TYR A 1 90 ? 95.182 145.747 23.469 1.00 57.82 89 TYR A O 1
ATOM 663 N N . TYR A 1 91 ? 95.095 145.371 21.256 1.00 56.56 90 TYR A N 1
ATOM 664 C CA . TYR A 1 91 ? 95.171 143.923 21.443 1.00 52.68 90 TYR A CA 1
ATOM 665 C C . TYR A 1 91 ? 96.568 143.457 21.842 1.00 53.09 90 TYR A C 1
ATOM 666 O O . TYR A 1 91 ? 96.700 142.446 22.544 1.00 52.04 90 TYR A O 1
ATOM 675 N N . ASP A 1 92 ? 97.615 144.171 21.419 1.00 56.35 91 ASP A N 1
ATOM 676 C CA . ASP A 1 92 ? 98.940 143.911 21.974 1.00 57.44 91 ASP A CA 1
ATOM 677 C C . ASP A 1 92 ? 98.943 144.135 23.479 1.00 58.16 91 ASP A C 1
ATOM 678 O O . ASP A 1 92 ? 99.473 143.316 24.236 1.00 56.88 91 ASP A O 1
ATOM 683 N N . GLN A 1 93 ? 98.330 145.231 23.930 1.00 62.89 92 GLN A N 1
ATOM 684 C CA A GLN A 1 93 ? 98.226 145.485 25.363 0.47 62.38 92 GLN A CA 1
ATOM 685 C CA B GLN A 1 93 ? 98.222 145.486 25.363 0.53 62.02 92 GLN A CA 1
ATOM 686 C C . GLN A 1 93 ? 97.370 144.426 26.051 1.00 66.83 92 GLN A C 1
ATOM 687 O O . GLN A 1 93 ? 97.684 143.994 27.166 1.00 59.35 92 GLN A O 1
ATOM 698 N N . ALA A 1 94 ? 96.279 144.001 25.405 1.00 59.34 93 ALA A N 1
ATOM 699 C CA . ALA A 1 94 ? 95.436 142.968 26.002 1.00 57.49 93 ALA A CA 1
ATOM 700 C C . ALA A 1 94 ? 96.233 141.693 26.251 1.00 49.39 93 ALA A C 1
ATOM 701 O O . ALA A 1 94 ? 96.131 141.087 27.324 1.00 52.12 93 ALA A O 1
ATOM 703 N N . VAL A 1 95 ? 97.061 141.293 25.283 1.00 48.95 94 VAL A N 1
ATOM 704 C CA . VAL A 1 95 ? 97.841 140.064 25.429 1.00 47.28 94 VAL A CA 1
ATOM 705 C C . VAL A 1 95 ? 98.907 140.221 26.508 1.00 54.76 94 VAL A C 1
ATOM 706 O O . VAL A 1 95 ? 99.125 139.313 27.319 1.00 51.29 94 VAL A O 1
ATOM 710 N N . GLN A 1 96 ? 99.584 141.375 26.545 1.00 54.13 95 GLN A N 1
ATOM 711 C CA . GLN A 1 96 ? 100.623 141.580 27.550 1.00 55.82 95 GLN A CA 1
ATOM 712 C C . GLN A 1 96 ? 100.032 141.627 28.955 1.00 64.06 95 GLN A C 1
ATOM 713 O O . GLN A 1 96 ? 100.603 141.052 29.893 1.00 56.27 95 GLN A O 1
ATOM 719 N N . ILE A 1 97 ? 98.892 142.308 29.115 1.00 56.13 96 ILE A N 1
ATOM 720 C CA . ILE A 1 97 ? 98.248 142.408 30.423 1.00 56.72 96 ILE A CA 1
ATOM 721 C C . ILE A 1 97 ? 97.871 141.026 30.936 1.00 59.10 96 ILE A C 1
ATOM 722 O O . ILE A 1 97 ? 98.071 140.703 32.113 1.00 54.28 96 ILE A O 1
ATOM 727 N N . GLU A 1 98 ? 97.295 140.197 30.060 1.00 51.73 97 GLU A N 1
ATOM 728 C CA . GLU A 1 98 ? 96.915 138.847 30.456 1.00 47.02 97 GLU A CA 1
ATOM 729 C C . GLU A 1 98 ? 98.127 138.078 30.972 1.00 47.40 97 GLU A C 1
ATOM 730 O O . GLU A 1 98 ? 98.099 137.521 32.075 1.00 57.07 97 GLU A O 1
ATOM 736 N N . ARG A 1 99 ? 99.214 138.066 30.195 1.00 51.88 98 ARG A N 1
ATOM 737 C CA . ARG A 1 99 ? 100.444 137.413 30.640 1.00 51.15 98 ARG A CA 1
ATOM 738 C C . ARG A 1 99 ? 100.923 137.971 31.977 1.00 55.93 98 ARG A C 1
ATOM 739 O O . ARG A 1 99 ? 101.291 137.208 32.879 1.00 52.35 98 ARG A O 1
ATOM 747 N N . GLY A 1 100 ? 100.912 139.299 32.131 1.00 55.10 99 GLY A N 1
ATOM 748 C CA . GLY A 1 100 ? 101.401 139.891 33.370 1.00 58.58 99 GLY A CA 1
ATOM 749 C C . GLY A 1 100 ? 100.610 139.455 34.589 1.00 62.56 99 GLY A C 1
ATOM 750 O O . GLY A 1 100 ? 101.166 139.290 35.675 1.00 60.96 99 GLY A O 1
ATOM 751 N N . VAL A 1 101 ? 99.302 139.258 34.427 1.00 55.71 100 VAL A N 1
ATOM 752 C CA . VAL A 1 101 ? 98.473 138.799 35.536 1.00 55.58 100 VAL A CA 1
ATOM 753 C C . VAL A 1 101 ? 98.701 137.314 35.810 1.00 53.17 100 VAL A C 1
ATOM 754 O O . VAL A 1 101 ? 98.791 136.889 36.968 1.00 54.46 100 VAL A O 1
ATOM 758 N N . ARG A 1 102 ? 98.761 136.496 34.757 1.00 50.02 101 ARG A N 1
ATOM 759 C CA . ARG A 1 102 ? 98.930 135.061 34.962 1.00 47.99 101 ARG A CA 1
ATOM 760 C C . ARG A 1 102 ? 100.305 134.733 35.532 1.00 50.10 101 ARG A C 1
ATOM 761 O O . ARG A 1 102 ? 100.445 133.761 36.282 1.00 54.93 101 ARG A O 1
ATOM 769 N N . GLU A 1 103 ? 101.316 135.537 35.208 1.00 52.45 102 GLU A N 1
ATOM 770 C CA . GLU A 1 103 ? 102.681 135.318 35.667 1.00 54.86 102 GLU A CA 1
ATOM 771 C C . GLU A 1 103 ? 102.990 136.015 36.982 1.00 64.64 102 GLU A C 1
ATOM 772 O O . GLU A 1 103 ? 104.089 135.832 37.521 1.00 61.11 102 GLU A O 1
ATOM 778 N N . ASN A 1 104 ? 102.056 136.801 37.511 1.00 59.55 103 ASN A N 1
ATOM 779 C CA . ASN A 1 104 ? 102.328 137.627 38.681 1.00 63.75 103 ASN A CA 1
ATOM 780 C C . ASN A 1 104 ? 102.510 136.753 39.915 1.00 64.82 103 ASN A C 1
ATOM 781 O O . ASN A 1 104 ? 101.595 136.024 40.307 1.00 63.03 103 ASN A O 1
ATOM 786 N N . VAL A 1 105 ? 103.685 136.847 40.543 1.00 71.47 104 VAL A N 1
ATOM 787 C CA . VAL A 1 105 ? 103.981 135.982 41.677 1.00 69.45 104 VAL A CA 1
ATOM 788 C C . VAL A 1 105 ? 103.106 136.299 42.881 1.00 71.57 104 VAL A C 1
ATOM 789 O O . VAL A 1 105 ? 102.960 135.455 43.773 1.00 72.09 104 VAL A O 1
ATOM 793 N N . TYR A 1 106 ? 102.508 137.488 42.932 1.00 73.06 105 TYR A N 1
ATOM 794 C CA . TYR A 1 106 ? 101.591 137.828 44.012 1.00 75.14 105 TYR A CA 1
ATOM 795 C C . TYR A 1 106 ? 100.202 137.234 43.811 1.00 73.85 105 TYR A C 1
ATOM 796 O O . TYR A 1 106 ? 99.342 137.392 44.686 1.00 73.60 105 TYR A O 1
ATOM 805 N N . LEU A 1 107 ? 99.961 136.567 42.687 1.00 67.35 106 LEU A N 1
ATOM 806 C CA . LEU A 1 107 ? 98.644 136.016 42.355 1.00 64.02 106 LEU A CA 1
ATOM 807 C C . LEU A 1 107 ? 98.788 134.582 41.858 1.00 67.61 106 LEU A C 1
ATOM 808 O O . LEU A 1 107 ? 98.448 134.271 40.714 1.00 57.11 106 LEU A O 1
ATOM 813 N N . PRO A 1 108 ? 99.290 133.675 42.696 1.00 62.50 107 PRO A N 1
ATOM 814 C CA . PRO A 1 108 ? 99.454 132.288 42.249 1.00 60.89 107 PRO A CA 1
ATOM 815 C C . PRO A 1 108 ? 98.108 131.620 42.038 1.00 58.60 107 PRO A C 1
ATOM 816 O O . PRO A 1 108 ? 97.105 131.971 42.666 1.00 64.31 107 PRO A O 1
ATOM 820 N N . HIS A 1 109 ? 98.100 130.635 41.130 1.00 52.66 108 HIS A N 1
ATOM 821 C CA . HIS A 1 109 ? 96.866 129.963 40.738 1.00 52.63 108 HIS A CA 1
ATOM 822 C C . HIS A 1 109 ? 97.125 128.528 40.298 1.00 55.12 108 HIS A C 1
ATOM 823 O O . HIS A 1 109 ? 96.445 128.031 39.391 1.00 44.52 108 HIS A O 1
ATOM 830 N N . GLY A 1 110 ? 98.102 127.854 40.919 1.00 53.53 109 GLY A N 1
ATOM 831 C CA . GLY A 1 110 ? 98.497 126.506 40.540 1.00 49.20 109 GLY A CA 1
ATOM 832 C C . GLY A 1 110 ? 97.649 125.396 41.123 1.00 54.33 109 GLY A C 1
ATOM 833 O O . GLY A 1 110 ? 97.792 124.241 40.707 1.00 54.76 109 GLY A O 1
ATOM 834 N N . ASN A 1 111 ? 96.775 125.720 42.074 1.00 56.91 110 ASN A N 1
ATOM 835 C CA . ASN A 1 111 ? 95.832 124.762 42.631 1.00 53.49 110 ASN A CA 1
ATOM 836 C C . ASN A 1 111 ? 94.604 125.528 43.110 1.00 53.06 110 ASN A C 1
ATOM 837 O O . ASN A 1 111 ? 94.585 126.761 43.127 1.00 54.78 110 ASN A O 1
ATOM 842 N N . ASP A 1 112 ? 93.574 124.785 43.517 1.00 50.07 111 ASP A N 1
ATOM 843 C CA . ASP A 1 112 ? 92.324 125.439 43.896 1.00 53.30 111 ASP A CA 1
ATOM 844 C C . ASP A 1 112 ? 92.472 126.295 45.153 1.00 60.46 111 ASP A C 1
ATOM 845 O O . ASP A 1 112 ? 91.761 127.296 45.298 1.00 63.07 111 ASP A O 1
ATOM 850 N N . ILE A 1 113 ? 93.388 125.942 46.061 1.00 59.43 112 ILE A N 1
ATOM 851 C CA . ILE A 1 113 ? 93.604 126.779 47.242 1.00 65.25 112 ILE A CA 1
ATOM 852 C C . ILE A 1 113 ? 94.213 128.118 46.841 1.00 62.23 112 ILE A C 1
ATOM 853 O O . ILE A 1 113 ? 93.773 129.177 47.295 1.00 64.27 112 ILE A O 1
ATOM 858 N N . GLU A 1 114 ? 95.236 128.095 45.986 1.00 63.88 113 GLU A N 1
ATOM 859 C CA . GLU A 1 114 ? 95.820 129.346 45.514 1.00 60.58 113 GLU A CA 1
ATOM 860 C C . GLU A 1 114 ? 94.824 130.143 44.683 1.00 71.14 113 GLU A C 1
ATOM 861 O O . GLU A 1 114 ? 94.751 131.372 44.805 1.00 67.37 113 GLU A O 1
ATOM 867 N N . ARG A 1 115 ? 94.051 129.464 43.830 1.00 54.75 114 ARG A N 1
ATOM 868 C CA . ARG A 1 115 ? 93.075 130.165 42.999 1.00 52.66 114 ARG A CA 1
ATOM 869 C C . ARG A 1 115 ? 92.063 130.914 43.855 1.00 55.14 114 ARG A C 1
ATOM 870 O O . ARG A 1 115 ? 91.793 132.095 43.616 1.00 55.74 114 ARG A O 1
ATOM 878 N N . ILE A 1 116 ? 91.499 130.242 44.864 1.00 58.01 115 ILE A N 1
ATOM 879 C CA . ILE A 1 116 ? 90.506 130.882 45.729 1.00 59.61 115 ILE A CA 1
ATOM 880 C C . ILE A 1 116 ? 91.094 132.123 46.388 1.00 65.40 115 ILE A C 1
ATOM 881 O O . ILE A 1 116 ? 90.473 133.194 46.403 1.00 64.29 115 ILE A O 1
ATOM 886 N N . LYS A 1 117 ? 92.302 131.997 46.944 1.00 69.63 116 LYS A N 1
ATOM 887 C CA . LYS A 1 117 ? 92.955 133.147 47.561 1.00 74.41 116 LYS A CA 1
ATOM 888 C C . LYS A 1 117 ? 93.214 134.243 46.538 1.00 72.27 116 LYS A C 1
ATOM 889 O O . LYS A 1 117 ? 93.068 135.432 46.839 1.00 70.17 116 LYS A O 1
ATOM 895 N N . THR A 1 118 ? 93.590 133.864 45.317 1.00 63.80 117 THR A N 1
ATOM 896 C CA . THR A 1 118 ? 93.868 134.862 44.290 1.00 62.93 117 THR A CA 1
ATOM 897 C C . THR A 1 118 ? 92.582 135.500 43.775 1.00 61.37 117 THR A C 1
ATOM 898 O O . THR A 1 118 ? 92.551 136.699 43.474 1.00 62.53 117 THR A O 1
ATOM 902 N N . ILE A 1 119 ? 91.508 134.716 43.674 1.00 65.24 118 ILE A N 1
ATOM 903 C CA . ILE A 1 119 ? 90.238 135.261 43.202 1.00 63.53 118 ILE A CA 1
ATOM 904 C C . ILE A 1 119 ? 89.724 136.321 44.170 1.00 69.90 118 ILE A C 1
ATOM 905 O O . ILE A 1 119 ? 89.203 137.365 43.753 1.00 62.56 118 ILE A O 1
ATOM 910 N N . LYS A 1 120 ? 89.866 136.075 45.476 1.00 70.95 119 LYS A N 1
ATOM 911 C CA . LYS A 1 120 ? 89.440 137.065 46.461 1.00 74.55 119 LYS A CA 1
ATOM 912 C C . LYS A 1 120 ? 90.262 138.343 46.348 1.00 73.82 119 LYS A C 1
ATOM 913 O O . LYS A 1 120 ? 89.715 139.450 46.419 1.00 77.68 119 LYS A O 1
ATOM 919 N N . LYS A 1 121 ? 91.579 138.212 46.164 1.00 71.90 120 LYS A N 1
ATOM 920 C CA . LYS A 1 121 ? 92.429 139.396 46.068 1.00 74.38 120 LYS A CA 1
ATOM 921 C C . LYS A 1 121 ? 92.096 140.222 44.830 1.00 72.66 120 LYS A C 1
ATOM 922 O O . LYS A 1 121 ? 92.142 141.456 44.870 1.00 75.06 120 LYS A O 1
ATOM 928 N N . ILE A 1 122 ? 91.753 139.564 43.724 1.00 69.41 121 ILE A N 1
ATOM 929 C CA . ILE A 1 122 ? 91.356 140.294 42.523 1.00 67.21 121 ILE A CA 1
ATOM 930 C C . ILE A 1 122 ? 89.999 140.955 42.726 1.00 67.66 121 ILE A C 1
ATOM 931 O O . ILE A 1 122 ? 89.803 142.125 42.372 1.00 70.51 121 ILE A O 1
ATOM 936 N N . ALA A 1 123 ? 89.041 140.222 43.297 1.00 73.95 122 ALA A N 1
ATOM 937 C CA . ALA A 1 123 ? 87.704 140.774 43.496 1.00 67.65 122 ALA A CA 1
ATOM 938 C C . ALA A 1 123 ? 87.740 141.986 44.417 1.00 72.60 122 ALA A C 1
ATOM 939 O O . ALA A 1 123 ? 86.977 142.939 44.229 1.00 74.92 122 ALA A O 1
ATOM 941 N N . GLY A 1 124 ? 88.622 141.965 45.417 1.00 75.64 123 GLY A N 1
ATOM 942 C CA . GLY A 1 124 ? 88.789 143.122 46.278 1.00 80.68 123 GLY A CA 1
ATOM 943 C C . GLY A 1 124 ? 89.385 144.321 45.568 1.00 82.27 123 GLY A C 1
ATOM 944 O O . GLY A 1 124 ? 89.133 145.464 45.958 1.00 85.49 123 GLY A O 1
ATOM 945 N N . SER A 1 125 ? 90.183 144.087 44.527 1.00 78.82 124 SER A N 1
ATOM 946 C CA . SER A 1 125 ? 90.725 145.188 43.741 1.00 84.06 124 SER A CA 1
ATOM 947 C C . SER A 1 125 ? 89.684 145.823 42.835 1.00 84.87 124 SER A C 1
ATOM 948 O O . SER A 1 125 ? 89.846 146.984 42.448 1.00 85.17 124 SER A O 1
ATOM 951 N N . LEU A 1 126 ? 88.627 145.089 42.487 1.00 80.10 125 LEU A N 1
ATOM 952 C CA . LEU A 1 126 ? 87.636 145.593 41.551 1.00 73.81 125 LEU A CA 1
ATOM 953 C C . LEU A 1 126 ? 86.597 146.480 42.219 1.00 77.76 125 LEU A C 1
ATOM 954 O O . LEU A 1 126 ? 85.974 147.295 41.533 1.00 78.71 125 LEU A O 1
ATOM 959 N N . GLY A 1 127 ? 86.402 146.348 43.529 1.00 83.94 126 GLY A N 1
ATOM 960 C CA . GLY A 1 127 ? 85.450 147.189 44.227 1.00 94.52 126 GLY A CA 1
ATOM 961 C C . GLY A 1 127 ? 84.012 146.766 43.988 1.00 100.74 126 GLY A C 1
ATOM 962 O O . GLY A 1 127 ? 83.717 145.628 43.610 1.00 100.49 126 GLY A O 1
ATOM 963 N N . ASP A 1 128 ? 83.104 147.719 44.216 1.00 111.84 127 ASP A N 1
ATOM 964 C CA . ASP A 1 128 ? 81.667 147.504 44.067 1.00 109.70 127 ASP A CA 1
ATOM 965 C C . ASP A 1 128 ? 81.217 146.279 44.853 1.00 110.58 127 ASP A C 1
ATOM 966 O O . ASP A 1 128 ? 81.733 146.006 45.943 1.00 121.79 127 ASP A O 1
ATOM 971 N N . ASN A 1 129 ? 80.262 145.531 44.306 1.00 94.36 128 ASN A N 1
ATOM 972 C CA . ASN A 1 129 ? 79.796 144.303 44.928 1.00 95.55 128 ASN A CA 1
ATOM 973 C C . ASN A 1 129 ? 80.567 143.074 44.445 1.00 86.91 128 ASN A C 1
ATOM 974 O O . ASN A 1 129 ? 80.058 141.955 44.556 1.00 81.05 128 ASN A O 1
ATOM 979 N N . LYS A 1 130 ? 81.785 143.261 43.924 1.00 82.91 129 LYS A N 1
ATOM 980 C CA . LYS A 1 130 ? 82.556 142.148 43.379 1.00 77.51 129 LYS A CA 1
ATOM 981 C C . LYS A 1 130 ? 83.027 141.178 44.452 1.00 75.76 129 LYS A C 1
ATOM 982 O O . LYS A 1 130 ? 83.271 140.010 44.143 1.00 68.48 129 LYS A O 1
ATOM 988 N N . VAL A 1 131 ? 83.158 141.622 45.700 1.00 76.21 130 VAL A N 1
ATOM 989 C CA . VAL A 1 131 ? 83.568 140.711 46.766 1.00 75.82 130 VAL A CA 1
ATOM 990 C C . VAL A 1 131 ? 82.480 139.674 47.020 1.00 79.01 130 VAL A C 1
ATOM 991 O O . VAL A 1 131 ? 82.725 138.463 46.971 1.00 73.75 130 VAL A O 1
ATOM 995 N N . GLN A 1 132 ? 81.256 140.135 47.288 1.00 77.68 131 GLN A N 1
ATOM 996 C CA . GLN A 1 132 ? 80.152 139.203 47.488 1.00 77.19 131 GLN A CA 1
ATOM 997 C C . GLN A 1 132 ? 79.774 138.502 46.189 1.00 70.66 131 GLN A C 1
ATOM 998 O O . GLN A 1 132 ? 79.248 137.384 46.220 1.00 76.54 131 GLN A O 1
ATOM 1004 N N . GLU A 1 133 ? 80.029 139.140 45.044 1.00 68.35 132 GLU A N 1
ATOM 1005 C CA . GLU A 1 133 ? 79.729 138.508 43.763 1.00 70.71 132 GLU A CA 1
ATOM 1006 C C . GLU A 1 133 ? 80.567 137.251 43.564 1.00 69.16 132 GLU A C 1
ATOM 1007 O O . GLU A 1 133 ? 80.058 136.211 43.130 1.00 69.21 132 GLU A O 1
ATOM 1013 N N . TYR A 1 134 ? 81.850 137.319 43.904 1.00 64.14 133 TYR A N 1
ATOM 1014 C CA . TYR A 1 134 ? 82.701 136.144 43.795 1.00 64.04 133 TYR A CA 1
ATOM 1015 C C . TYR A 1 134 ? 82.534 135.202 44.982 1.00 71.88 133 TYR A C 1
ATOM 1016 O O . TYR A 1 134 ? 82.648 133.984 44.815 1.00 64.65 133 TYR A O 1
ATOM 1025 N N . ARG A 1 135 ? 82.239 135.730 46.173 1.00 65.84 134 ARG A N 1
ATOM 1026 C CA . ARG A 1 135 ? 82.048 134.860 47.331 1.00 68.76 134 ARG A CA 1
ATOM 1027 C C . ARG A 1 135 ? 80.868 133.917 47.127 1.00 67.69 134 ARG A C 1
ATOM 1028 O O . ARG A 1 135 ? 80.940 132.732 47.480 1.00 69.73 134 ARG A O 1
ATOM 1036 N N . THR A 1 136 ? 79.770 134.423 46.565 1.00 65.91 135 THR A N 1
ATOM 1037 C CA . THR A 1 136 ? 78.632 133.553 46.296 1.00 64.52 135 THR A CA 1
ATOM 1038 C C . THR A 1 136 ? 78.958 132.556 45.188 1.00 63.03 135 THR A C 1
ATOM 1039 O O . THR A 1 136 ? 78.575 131.383 45.272 1.00 59.62 135 THR A O 1
ATOM 1043 N N . LYS A 1 137 ? 79.679 133.001 44.152 1.00 58.05 136 LYS A N 1
ATOM 1044 C CA . LYS A 1 137 ? 80.080 132.096 43.079 1.00 55.26 136 LYS A CA 1
ATOM 1045 C C . LYS A 1 137 ? 80.936 130.953 43.614 1.00 58.16 136 LYS A C 1
ATOM 1046 O O . LYS A 1 137 ? 80.733 129.792 43.240 1.00 51.38 136 LYS A O 1
ATOM 1052 N N . ILE A 1 138 ? 81.886 131.257 44.502 1.00 58.28 137 ILE A N 1
ATOM 1053 C CA . ILE A 1 138 ? 82.716 130.204 45.083 1.00 56.24 137 ILE A CA 1
ATOM 1054 C C . ILE A 1 138 ? 81.845 129.172 45.788 1.00 62.13 137 ILE A C 1
ATOM 1055 O O . ILE A 1 138 ? 81.988 127.963 45.573 1.00 57.38 137 ILE A O 1
ATOM 1060 N N . GLU A 1 139 ? 80.907 129.636 46.618 1.00 60.85 138 GLU A N 1
ATOM 1061 C CA . GLU A 1 139 ? 80.038 128.718 47.349 1.00 62.82 138 GLU A CA 1
ATOM 1062 C C . GLU A 1 139 ? 79.162 127.904 46.402 1.00 59.75 138 GLU A C 1
ATOM 1063 O O . GLU A 1 139 ? 78.989 126.694 46.588 1.00 59.79 138 GLU A O 1
ATOM 1069 N N . THR A 1 140 ? 78.591 128.552 45.385 1.00 57.35 139 THR A N 1
ATOM 1070 C CA . THR A 1 140 ? 77.790 127.823 44.407 1.00 57.11 139 THR A CA 1
ATOM 1071 C C . THR A 1 140 ? 78.616 126.735 43.729 1.00 55.12 139 THR A C 1
ATOM 1072 O O . THR A 1 140 ? 78.119 125.630 43.475 1.00 57.02 139 THR A O 1
ATOM 1076 N N . ILE A 1 141 ? 79.888 127.018 43.455 1.00 50.29 140 ILE A N 1
ATOM 1077 C CA . ILE A 1 141 ? 80.740 126.020 42.819 1.00 50.78 140 ILE A CA 1
ATOM 1078 C C . ILE A 1 141 ? 80.976 124.836 43.754 1.00 54.67 140 ILE A C 1
ATOM 1079 O O . ILE A 1 141 ? 80.900 123.675 43.333 1.00 50.26 140 ILE A O 1
ATOM 1084 N N . GLU A 1 142 ? 81.231 125.104 45.039 1.00 58.00 141 GLU A N 1
ATOM 1085 C CA . GLU A 1 142 ? 81.462 124.015 45.983 1.00 55.85 141 GLU A CA 1
ATOM 1086 C C . GLU A 1 142 ? 80.216 123.150 46.146 1.00 56.74 141 GLU A C 1
ATOM 1087 O O . GLU A 1 142 ? 80.310 121.919 46.201 1.00 56.79 141 GLU A O 1
ATOM 1093 N N . SER A 1 143 ? 79.036 123.774 46.212 1.00 57.68 142 SER A N 1
ATOM 1094 C CA . SER A 1 143 ? 77.804 122.997 46.307 1.00 58.65 142 SER A CA 1
ATOM 1095 C C . SER A 1 143 ? 77.624 122.102 45.088 1.00 55.00 142 SER A C 1
ATOM 1096 O O . SER A 1 143 ? 77.217 120.939 45.215 1.00 60.31 142 SER A O 1
ATOM 1099 N N . SER A 1 144 ? 77.937 122.619 43.897 1.00 51.30 143 SER A N 1
ATOM 1100 C CA . SER A 1 144 ? 77.801 121.814 42.690 1.00 56.61 143 SER A CA 1
ATOM 1101 C C . SER A 1 144 ? 78.704 120.586 42.735 1.00 55.37 143 SER A C 1
ATOM 1102 O O . SER A 1 144 ? 78.288 119.485 42.349 1.00 53.39 143 SER A O 1
ATOM 1105 N N . PHE A 1 145 ? 79.940 120.746 43.215 1.00 51.18 144 PHE A N 1
ATOM 1106 C CA . PHE A 1 145 ? 80.841 119.603 43.236 1.00 49.88 144 PHE A CA 1
ATOM 1107 C C . PHE A 1 145 ? 80.445 118.597 44.309 1.00 58.59 144 PHE A C 1
ATOM 1108 O O . PHE A 1 145 ? 80.611 117.389 44.100 1.00 54.62 144 PHE A O 1
ATOM 1116 N N . VAL A 1 146 ? 79.874 119.062 45.427 1.00 63.13 145 VAL A N 1
ATOM 1117 C CA . VAL A 1 146 ? 79.384 118.141 46.453 1.00 58.83 145 VAL A CA 1
ATOM 1118 C C . VAL A 1 146 ? 78.303 117.228 45.883 1.00 64.78 145 VAL A C 1
ATOM 1119 O O . VAL A 1 146 ? 78.323 116.009 46.093 1.00 72.35 145 VAL A O 1
ATOM 1123 N N . GLU A 1 147 ? 77.342 117.802 45.148 1.00 57.54 146 GLU A N 1
ATOM 1124 C CA . GLU A 1 147 ? 76.309 116.978 44.526 1.00 60.96 146 GLU A CA 1
ATOM 1125 C C . GLU A 1 147 ? 76.912 115.987 43.542 1.00 69.32 146 GLU A C 1
ATOM 1126 O O . GLU A 1 147 ? 76.446 114.847 43.434 1.00 78.22 146 GLU A O 1
ATOM 1132 N N . MET A 1 148 ? 77.945 116.405 42.807 1.00 62.69 147 MET A N 1
ATOM 1133 C CA . MET A 1 148 ? 78.571 115.519 41.834 1.00 56.14 147 MET A CA 1
ATOM 1134 C C . MET A 1 148 ? 79.273 114.354 42.522 1.00 62.48 147 MET A C 1
ATOM 1135 O O . MET A 1 148 ? 79.126 113.195 42.115 1.00 61.44 147 MET A O 1
ATOM 1140 N N . ILE A 1 149 ? 80.040 114.647 43.572 1.00 71.17 148 ILE A N 1
ATOM 1141 C CA . ILE A 1 149 ? 80.829 113.615 44.235 1.00 79.27 148 ILE A CA 1
ATOM 1142 C C . ILE A 1 149 ? 79.934 112.678 45.039 1.00 90.81 148 ILE A C 1
ATOM 1143 O O . ILE A 1 149 ? 80.149 111.459 45.060 1.00 96.72 148 ILE A O 1
ATOM 1148 N N . ASP A 1 150 ? 78.913 113.219 45.701 1.00 88.66 149 ASP A N 1
ATOM 1149 C CA . ASP A 1 150 ? 78.092 112.407 46.593 1.00 101.70 149 ASP A CA 1
ATOM 1150 C C . ASP A 1 150 ? 76.859 111.830 45.900 1.00 103.49 149 ASP A C 1
ATOM 1151 O O . ASP A 1 150 ? 76.580 110.634 46.028 1.00 107.95 149 ASP A O 1
ATOM 1156 N N . GLY A 1 151 ? 76.115 112.655 45.172 1.00 92.59 150 GLY A N 1
ATOM 1157 C CA . GLY A 1 151 ? 74.922 112.192 44.484 1.00 93.95 150 GLY A CA 1
ATOM 1158 C C . GLY A 1 151 ? 75.192 111.072 43.495 1.00 94.66 150 GLY A C 1
ATOM 1159 O O . GLY A 1 151 ? 74.294 110.308 43.143 1.00 99.71 150 GLY A O 1
ATOM 1160 N N . GLY A 1 154 ? 78.891 107.955 40.181 1.00 98.30 153 GLY A N 1
ATOM 1161 C CA . GLY A 1 154 ? 78.526 106.987 39.162 1.00 91.09 153 GLY A CA 1
ATOM 1162 C C . GLY A 1 154 ? 78.852 107.447 37.755 1.00 81.37 153 GLY A C 1
ATOM 1163 O O . GLY A 1 154 ? 79.783 106.938 37.120 1.00 70.18 153 GLY A O 1
ATOM 1164 N N . HIS A 1 155 ? 78.079 108.422 37.266 1.00 81.03 154 HIS A N 1
ATOM 1165 C CA . HIS A 1 155 ? 78.293 108.950 35.922 1.00 67.54 154 HIS A CA 1
ATOM 1166 C C . HIS A 1 155 ? 79.569 109.773 35.812 1.00 54.66 154 HIS A C 1
ATOM 1167 O O . HIS A 1 155 ? 80.079 109.956 34.702 1.00 49.89 154 HIS A O 1
ATOM 1174 N N . TYR A 1 156 ? 80.094 110.272 36.925 1.00 46.08 155 TYR A N 1
ATOM 1175 C CA . TYR A 1 156 ? 81.326 111.046 36.919 1.00 44.12 155 TYR A CA 1
ATOM 1176 C C . TYR A 1 156 ? 82.501 110.167 37.328 1.00 41.40 155 TYR A C 1
ATOM 1177 O O . TYR A 1 156 ? 82.371 109.311 38.204 1.00 45.43 155 TYR A O 1
ATOM 1186 N N . GLN A 1 157 ? 83.636 110.363 36.662 1.00 40.96 156 GLN A N 1
ATOM 1187 C CA A GLN A 1 157 ? 84.896 109.747 37.047 0.48 41.26 156 GLN A CA 1
ATOM 1188 C CA B GLN A 1 157 ? 84.889 109.754 37.075 0.52 40.90 156 GLN A CA 1
ATOM 1189 C C . GLN A 1 157 ? 85.969 110.826 37.089 1.00 43.67 156 GLN A C 1
ATOM 1190 O O . GLN A 1 157 ? 85.804 111.917 36.534 1.00 40.48 156 GLN A O 1
ATOM 1201 N N . HIS A 1 158 ? 87.076 110.514 37.745 1.00 37.88 157 HIS A N 1
ATOM 1202 C CA . HIS A 1 158 ? 88.062 111.523 38.108 1.00 40.85 157 HIS A CA 1
ATOM 1203 C C . HIS A 1 158 ? 89.284 111.490 37.196 1.00 40.56 157 HIS A C 1
ATOM 1204 O O . HIS A 1 158 ? 89.833 110.421 36.917 1.00 37.93 157 HIS A O 1
ATOM 1211 N N . VAL A 1 159 ? 89.700 112.680 36.752 1.00 37.01 158 VAL A N 1
ATOM 1212 C CA . VAL A 1 159 ? 90.849 112.841 35.865 1.00 36.75 158 VAL A CA 1
ATOM 1213 C C . VAL A 1 159 ? 92.117 112.282 36.501 1.00 36.48 158 VAL A C 1
ATOM 1214 O O . VAL A 1 159 ? 92.982 111.728 35.813 1.00 35.35 158 VAL A O 1
ATOM 1218 N N . SER A 1 160 ? 92.253 112.419 37.818 1.00 38.40 159 SER A N 1
ATOM 1219 C CA . SER A 1 160 ? 93.440 111.900 38.487 1.00 43.46 159 SER A CA 1
ATOM 1220 C C . SER A 1 160 ? 93.501 110.384 38.387 1.00 41.66 159 SER A C 1
ATOM 1221 O O . SER A 1 160 ? 94.574 109.817 38.160 1.00 41.64 159 SER A O 1
ATOM 1224 N N . ALA A 1 161 ? 92.357 109.710 38.537 1.00 43.46 160 ALA A N 1
ATOM 1225 C CA . ALA A 1 161 ? 92.332 108.263 38.351 1.00 46.06 160 ALA A CA 1
ATOM 1226 C C . ALA A 1 161 ? 92.596 107.883 36.899 1.00 43.50 160 ALA A C 1
ATOM 1227 O O . ALA A 1 161 ? 93.122 106.796 36.624 1.00 40.80 160 ALA A O 1
ATOM 1229 N N . LEU A 1 162 ? 92.229 108.757 35.960 1.00 35.36 161 LEU A N 1
ATOM 1230 C CA . LEU A 1 162 ? 92.474 108.475 34.552 1.00 41.61 161 LEU A CA 1
ATOM 1231 C C . LEU A 1 162 ? 93.965 108.507 34.245 1.00 37.42 161 LEU A C 1
ATOM 1232 O O . LEU A 1 162 ? 94.502 107.572 33.643 1.00 34.63 161 LEU A O 1
ATOM 1237 N N . PHE A 1 163 ? 94.649 109.581 34.653 1.00 39.52 162 PHE A N 1
ATOM 1238 C CA . PHE A 1 163 ? 96.087 109.684 34.425 1.00 38.18 162 PHE A CA 1
ATOM 1239 C C . PHE A 1 163 ? 96.851 108.586 35.158 1.00 39.82 162 PHE A C 1
ATOM 1240 O O . PHE A 1 163 ? 97.874 108.094 34.661 1.00 35.14 162 PHE A O 1
ATOM 1248 N N . GLU A 1 164 ? 96.384 108.196 36.344 1.00 35.89 163 GLU A N 1
ATOM 1249 C CA . GLU A 1 164 ? 97.021 107.085 37.044 1.00 40.52 163 GLU A CA 1
ATOM 1250 C C . GLU A 1 164 ? 96.905 105.806 36.227 1.00 35.57 163 GLU A C 1
ATOM 1251 O O . GLU A 1 164 ? 97.890 105.088 36.027 1.00 39.52 163 GLU A O 1
ATOM 1257 N N . GLN A 1 165 ? 95.711 105.530 35.709 1.00 39.83 164 GLN A N 1
ATOM 1258 C CA . GLN A 1 165 ? 95.510 104.326 34.914 1.00 39.83 164 GLN A CA 1
ATOM 1259 C C . GLN A 1 165 ? 96.360 104.344 33.645 1.00 36.41 164 GLN A C 1
ATOM 1260 O O . GLN A 1 165 ? 96.969 103.330 33.287 1.00 36.55 164 GLN A O 1
ATOM 1266 N N . PHE A 1 166 ? 96.416 105.484 32.952 1.00 34.65 165 PHE A N 1
ATOM 1267 C CA . PHE A 1 166 ? 97.214 105.566 31.730 1.00 30.42 165 PHE A CA 1
ATOM 1268 C C . PHE A 1 166 ? 98.705 105.449 32.037 1.00 32.85 165 PHE A C 1
ATOM 1269 O O . PHE A 1 166 ? 99.453 104.855 31.254 1.00 34.39 165 PHE A O 1
ATOM 1277 N N . SER A 1 167 ? 99.151 105.985 33.184 1.00 34.47 166 SER A N 1
ATOM 1278 C CA A SER A 1 167 ? 100.563 105.912 33.552 0.48 39.59 166 SER A CA 1
ATOM 1279 C CA B SER A 1 167 ? 100.565 105.910 33.540 0.52 39.52 166 SER A CA 1
ATOM 1280 C C . SER A 1 167 ? 101.022 104.484 33.801 1.00 41.61 166 SER A C 1
ATOM 1281 O O . SER A 1 167 ? 102.224 104.202 33.710 1.00 39.00 166 SER A O 1
ATOM 1286 N N . GLU A 1 168 ? 100.103 103.585 34.137 1.00 35.49 167 GLU A N 1
ATOM 1287 C CA . GLU A 1 168 ? 100.465 102.185 34.260 1.00 39.79 167 GLU A CA 1
ATOM 1288 C C . GLU A 1 168 ? 100.536 101.494 32.908 1.00 38.53 167 GLU A C 1
ATOM 1289 O O . GLU A 1 168 ? 101.073 100.392 32.825 1.00 40.17 167 GLU A O 1
ATOM 1295 N N . MET A 1 169 ? 100.014 102.119 31.856 1.00 37.40 168 MET A N 1
ATOM 1296 C CA . MET A 1 169 ? 100.080 101.581 30.503 1.00 31.33 168 MET A CA 1
ATOM 1297 C C . MET A 1 169 ? 101.247 102.149 29.716 1.00 29.33 168 MET A C 1
ATOM 1298 O O . MET A 1 169 ? 101.949 101.414 29.010 1.00 29.55 168 MET A O 1
ATOM 1303 N N . ASP A 1 170 ? 101.471 103.448 29.847 1.00 31.43 169 ASP A N 1
ATOM 1304 C CA . ASP A 1 170 ? 102.455 104.177 29.058 1.00 34.27 169 ASP A CA 1
ATOM 1305 C C . ASP A 1 170 ? 102.819 105.403 29.896 1.00 33.36 169 ASP A C 1
ATOM 1306 O O . ASP A 1 170 ? 102.282 106.494 29.709 1.00 30.71 169 ASP A O 1
ATOM 1311 N N . ASN A 1 171 ? 103.752 105.213 30.829 1.00 34.55 170 ASN A N 1
ATOM 1312 C CA . ASN A 1 171 ? 104.128 106.321 31.699 1.00 30.63 170 ASN A CA 1
ATOM 1313 C C . ASN A 1 171 ? 104.762 107.463 30.917 1.00 38.87 170 ASN A C 1
ATOM 1314 O O . ASN A 1 171 ? 104.578 108.631 31.275 1.00 37.41 170 ASN A O 1
ATOM 1319 N N . LEU A 1 172 ? 105.507 107.147 29.854 1.00 34.09 171 LEU A N 1
ATOM 1320 C CA . LEU A 1 172 ? 106.139 108.188 29.048 1.00 35.66 171 LEU A CA 1
ATOM 1321 C C . LEU A 1 172 ? 105.109 109.154 28.467 1.00 34.62 171 LEU A C 1
ATOM 1322 O O . LEU A 1 172 ? 105.228 110.375 28.618 1.00 33.56 171 LEU A O 1
ATOM 1327 N N . ARG A 1 173 ? 104.110 108.627 27.759 1.00 31.36 172 ARG A N 1
ATOM 1328 C CA . ARG A 1 173 ? 103.107 109.489 27.150 1.00 28.37 172 ARG A CA 1
ATOM 1329 C C . ARG A 1 173 ? 102.170 110.078 28.197 1.00 26.79 172 ARG A C 1
ATOM 1330 O O . ARG A 1 173 ? 101.740 111.233 28.075 1.00 31.38 172 ARG A O 1
ATOM 1338 N N . ALA A 1 174 ? 101.844 109.309 29.238 1.00 28.36 173 ALA A N 1
ATOM 1339 C CA . ALA A 1 174 ? 101.004 109.845 30.302 1.00 30.97 173 ALA A CA 1
ATOM 1340 C C . ALA A 1 174 ? 101.640 111.077 30.923 1.00 31.90 173 ALA A C 1
ATOM 1341 O O . ALA A 1 174 ? 100.966 112.094 31.132 1.00 34.83 173 ALA A O 1
ATOM 1343 N N . THR A 1 175 ? 102.942 111.001 31.217 1.00 33.97 174 THR A N 1
ATOM 1344 C CA . THR A 1 175 ? 103.633 112.111 31.868 1.00 39.89 174 THR A CA 1
ATOM 1345 C C . THR A 1 175 ? 103.686 113.337 30.961 1.00 38.25 174 THR A C 1
ATOM 1346 O O . THR A 1 175 ? 103.399 114.457 31.399 1.00 31.61 174 THR A O 1
ATOM 1350 N N . ALA A 1 176 ? 104.055 113.146 29.689 1.00 33.23 175 ALA A N 1
ATOM 1351 C CA . ALA A 1 176 ? 104.131 114.283 28.772 1.00 38.56 175 ALA A CA 1
ATOM 1352 C C . ALA A 1 176 ? 102.759 114.919 28.560 1.00 36.74 175 ALA A C 1
ATOM 1353 O O . ALA A 1 176 ? 102.626 116.154 28.553 1.00 33.44 175 ALA A O 1
ATOM 1355 N N . LEU A 1 177 ? 101.716 114.095 28.400 1.00 25.23 176 LEU A N 1
ATOM 1356 C CA . LEU A 1 177 ? 100.388 114.650 28.168 1.00 26.43 176 LEU A CA 1
ATOM 1357 C C . LEU A 1 177 ? 99.857 115.352 29.410 1.00 26.44 176 LEU A C 1
ATOM 1358 O O . LEU A 1 177 ? 99.203 116.391 29.301 1.00 27.75 176 LEU A O 1
ATOM 1363 N N . LYS A 1 178 ? 100.138 114.816 30.601 1.00 32.33 177 LYS A N 1
ATOM 1364 C CA . LYS A 1 178 ? 99.671 115.485 31.811 1.00 35.11 177 LYS A CA 1
ATOM 1365 C C . LYS A 1 178 ? 100.300 116.865 31.951 1.00 36.51 177 LYS A C 1
ATOM 1366 O O . LYS A 1 178 ? 99.631 117.817 32.367 1.00 35.78 177 LYS A O 1
ATOM 1372 N N . GLN A 1 179 ? 101.588 116.995 31.607 1.00 40.59 178 GLN A N 1
ATOM 1373 C CA . GLN A 1 179 ? 102.226 118.311 31.643 1.00 37.82 178 GLN A CA 1
ATOM 1374 C C . GLN A 1 179 ? 101.552 119.277 30.674 1.00 35.50 178 GLN A C 1
ATOM 1375 O O . GLN A 1 179 ? 101.400 120.465 30.974 1.00 36.06 178 GLN A O 1
ATOM 1381 N N . ILE A 1 180 ? 101.149 118.789 29.503 1.00 31.72 179 ILE A N 1
ATOM 1382 C CA . ILE A 1 180 ? 100.496 119.656 28.531 1.00 34.85 179 ILE A CA 1
ATOM 1383 C C . ILE A 1 180 ? 99.104 120.030 29.016 1.00 32.46 179 ILE A C 1
ATOM 1384 O O . ILE A 1 180 ? 98.686 121.188 28.921 1.00 33.32 179 ILE A O 1
ATOM 1389 N N . TYR A 1 181 ? 98.368 119.051 29.545 1.00 30.75 180 TYR A N 1
ATOM 1390 C CA . TYR A 1 181 ? 97.078 119.317 30.173 1.00 30.75 180 TYR A CA 1
ATOM 1391 C C . TYR A 1 181 ? 97.183 120.417 31.222 1.00 33.17 180 TYR A C 1
ATOM 1392 O O . TYR A 1 181 ? 96.394 121.371 31.220 1.00 31.93 180 TYR A O 1
ATOM 1401 N N . GLU A 1 182 ? 98.159 120.306 32.130 1.00 30.82 181 GLU A N 1
ATOM 1402 C CA . GLU A 1 182 ? 98.287 121.307 33.184 1.00 37.67 181 GLU A CA 1
ATOM 1403 C C . GLU A 1 182 ? 98.686 122.664 32.622 1.00 41.87 181 GLU A C 1
ATOM 1404 O O . GLU A 1 182 ? 98.269 123.702 33.155 1.00 38.53 181 GLU A O 1
ATOM 1410 N N . ARG A 1 183 ? 99.455 122.675 31.533 1.00 34.81 182 ARG A N 1
ATOM 1411 C CA A ARG A 1 183 ? 99.788 123.925 30.855 0.46 40.60 182 ARG A CA 1
ATOM 1412 C CA B ARG A 1 183 ? 99.779 123.942 30.889 0.54 40.64 182 ARG A CA 1
ATOM 1413 C C . ARG A 1 183 ? 98.530 124.603 30.314 1.00 40.26 182 ARG A C 1
ATOM 1414 O O . ARG A 1 183 ? 98.337 125.813 30.467 1.00 37.05 182 ARG A O 1
ATOM 1429 N N . GLU A 1 184 ? 97.665 123.835 29.657 1.00 30.18 183 GLU A N 1
ATOM 1430 C CA . GLU A 1 184 ? 96.446 124.449 29.150 1.00 32.22 183 GLU A CA 1
ATOM 1431 C C . GLU A 1 184 ? 95.545 124.904 30.292 1.00 37.58 183 GLU A C 1
ATOM 1432 O O . GLU A 1 184 ? 94.902 125.954 30.187 1.00 33.82 183 GLU A O 1
ATOM 1438 N N . ILE A 1 185 ? 95.522 124.159 31.402 1.00 31.51 184 ILE A N 1
ATOM 1439 C CA . ILE A 1 185 ? 94.711 124.544 32.561 1.00 34.92 184 ILE A CA 1
ATOM 1440 C C . ILE A 1 185 ? 95.185 125.867 33.150 1.00 40.34 184 ILE A C 1
ATOM 1441 O O . ILE A 1 185 ? 94.373 126.734 33.509 1.00 35.27 184 ILE A O 1
ATOM 1446 N N . ASN A 1 186 ? 96.497 126.041 33.285 1.00 35.63 185 ASN A N 1
ATOM 1447 C CA . ASN A 1 186 ? 97.044 127.136 34.077 1.00 44.90 185 ASN A CA 1
ATOM 1448 C C . ASN A 1 186 ? 97.736 128.216 33.266 1.00 43.85 185 ASN A C 1
ATOM 1449 O O . ASN A 1 186 ? 97.547 129.403 33.550 1.00 44.93 185 ASN A O 1
ATOM 1454 N N . ASP A 1 187 ? 98.558 127.845 32.288 1.00 41.61 186 ASP A N 1
ATOM 1455 C CA . ASP A 1 187 ? 99.241 128.853 31.487 1.00 42.49 186 ASP A CA 1
ATOM 1456 C C . ASP A 1 187 ? 98.245 129.674 30.676 1.00 42.65 186 ASP A C 1
ATOM 1457 O O . ASP A 1 187 ? 98.284 130.911 30.695 1.00 47.27 186 ASP A O 1
ATOM 1462 N N . ARG A 1 188 ? 97.334 129.004 29.958 1.00 37.76 187 ARG A N 1
ATOM 1463 C CA . ARG A 1 188 ? 96.315 129.713 29.190 1.00 39.59 187 ARG A CA 1
ATOM 1464 C C . ARG A 1 188 ? 94.923 129.662 29.801 1.00 38.88 187 ARG A C 1
ATOM 1465 O O . ARG A 1 188 ? 94.121 130.564 29.537 1.00 39.45 187 ARG A O 1
ATOM 1473 N N . GLY A 1 189 ? 94.614 128.646 30.605 1.00 36.64 188 GLY A N 1
ATOM 1474 C CA . GLY A 1 189 ? 93.249 128.489 31.060 1.00 34.31 188 GLY A CA 1
ATOM 1475 C C . GLY A 1 189 ? 92.289 128.139 29.950 1.00 32.52 188 GLY A C 1
ATOM 1476 O O . GLY A 1 189 ? 91.084 128.358 30.098 1.00 33.63 188 GLY A O 1
ATOM 1477 N N . ASN A 1 190 ? 92.794 127.621 28.830 1.00 35.28 189 ASN A N 1
ATOM 1478 C CA . ASN A 1 190 ? 91.958 127.222 27.701 1.00 36.98 189 ASN A CA 1
ATOM 1479 C C . ASN A 1 190 ? 91.432 125.820 27.987 1.00 31.40 189 ASN A C 1
ATOM 1480 O O . ASN A 1 190 ? 92.090 124.812 27.699 1.00 26.68 189 ASN A O 1
ATOM 1485 N N . LEU A 1 191 ? 90.228 125.758 28.555 1.00 28.63 190 LEU A N 1
ATOM 1486 C CA . LEU A 1 191 ? 89.682 124.487 29.019 1.00 28.86 190 LEU A CA 1
ATOM 1487 C C . LEU A 1 191 ? 89.296 123.579 27.857 1.00 30.68 190 LEU A C 1
ATOM 1488 O O . LEU A 1 191 ? 89.333 122.352 27.996 1.00 30.93 190 LEU A O 1
ATOM 1493 N N . ALA A 1 192 ? 88.926 124.151 26.708 1.00 27.78 191 ALA A N 1
ATOM 1494 C CA . ALA A 1 192 ? 88.703 123.321 25.530 1.00 29.26 191 ALA A CA 1
ATOM 1495 C C . ALA A 1 192 ? 89.997 122.644 25.086 1.00 26.17 191 ALA A C 1
ATOM 1496 O O . ALA A 1 192 ? 89.996 121.460 24.738 1.00 26.65 191 ALA A O 1
ATOM 1498 N N . ALA A 1 193 ? 91.115 123.369 25.132 1.00 23.91 192 ALA A N 1
ATOM 1499 C CA . ALA A 1 193 ? 92.406 122.782 24.752 1.00 26.97 192 ALA A CA 1
ATOM 1500 C C . ALA A 1 193 ? 92.857 121.713 25.742 1.00 25.19 192 ALA A C 1
ATOM 1501 O O . ALA A 1 193 ? 93.466 120.707 25.346 1.00 26.94 192 ALA A O 1
ATOM 1503 N N . ALA A 1 194 ? 92.611 121.924 27.039 1.00 25.64 193 ALA A N 1
ATOM 1504 C CA . ALA A 1 194 ? 92.905 120.876 28.012 1.00 26.89 193 ALA A CA 1
ATOM 1505 C C . ALA A 1 194 ? 92.064 119.638 27.734 1.00 31.38 193 ALA A C 1
ATOM 1506 O O . ALA A 1 194 ? 92.539 118.501 27.877 1.00 25.59 193 ALA A O 1
ATOM 1508 N N . SER A 1 195 ? 90.809 119.844 27.334 1.00 26.28 194 SER A N 1
ATOM 1509 C CA . SER A 1 195 ? 89.933 118.743 26.950 1.00 28.62 194 SER A CA 1
ATOM 1510 C C . SER A 1 195 ? 90.414 118.049 25.679 1.00 24.81 194 SER A C 1
ATOM 1511 O O . SER A 1 195 ? 90.190 116.839 25.518 1.00 26.99 194 SER A O 1
ATOM 1514 N N . ASP A 1 196 ? 91.071 118.786 24.767 1.00 26.77 195 ASP A N 1
ATOM 1515 C CA . ASP A 1 196 ? 91.715 118.142 23.620 1.00 28.19 195 ASP A CA 1
ATOM 1516 C C . ASP A 1 196 ? 92.701 117.067 24.067 1.00 21.49 195 ASP A C 1
ATOM 1517 O O . ASP A 1 196 ? 92.889 116.074 23.362 1.00 24.50 195 ASP A O 1
ATOM 1522 N N . ILE A 1 197 ? 93.354 117.261 25.214 1.00 25.47 196 ILE A N 1
ATOM 1523 C CA . ILE A 1 197 ? 94.272 116.253 25.740 1.00 27.40 196 ILE A CA 1
ATOM 1524 C C . ILE A 1 197 ? 93.506 115.115 26.406 1.00 26.16 196 ILE A C 1
ATOM 1525 O O . ILE A 1 197 ? 93.753 113.934 26.129 1.00 26.65 196 ILE A O 1
ATOM 1530 N N . LEU A 1 198 ? 92.576 115.455 27.308 1.00 24.53 197 LEU A N 1
ATOM 1531 C CA . LEU A 1 198 ? 91.920 114.436 28.129 1.00 30.93 197 LEU A CA 1
ATOM 1532 C C . LEU A 1 198 ? 91.188 113.403 27.278 1.00 26.00 197 LEU A C 1
ATOM 1533 O O . LEU A 1 198 ? 91.181 112.213 27.611 1.00 27.82 197 LEU A O 1
ATOM 1538 N N . ARG A 1 199 ? 90.567 113.837 26.174 1.00 23.09 198 ARG A N 1
ATOM 1539 C CA . ARG A 1 199 ? 89.794 112.907 25.353 1.00 23.08 198 ARG A CA 1
ATOM 1540 C C . ARG A 1 199 ? 90.681 111.828 24.749 1.00 24.11 198 ARG A C 1
ATOM 1541 O O . ARG A 1 199 ? 90.263 110.672 24.615 1.00 25.75 198 ARG A O 1
ATOM 1549 N N . LEU A 1 200 ? 91.913 112.184 24.380 1.00 21.68 199 LEU A N 1
ATOM 1550 C CA . LEU A 1 200 ? 92.837 111.209 23.833 1.00 23.05 199 LEU A CA 1
ATOM 1551 C C . LEU A 1 200 ? 93.283 110.218 24.903 1.00 25.92 199 LEU A C 1
ATOM 1552 O O . LEU A 1 200 ? 93.357 109.016 24.638 1.00 26.69 199 LEU A O 1
ATOM 1557 N N . VAL A 1 201 ? 93.588 110.706 26.113 1.00 24.16 200 VAL A N 1
ATOM 1558 C CA . VAL A 1 201 ? 93.950 109.815 27.217 1.00 31.19 200 VAL A CA 1
ATOM 1559 C C . VAL A 1 201 ? 92.794 108.873 27.546 1.00 26.00 200 VAL A C 1
ATOM 1560 O O . VAL A 1 201 ? 92.989 107.666 27.717 1.00 31.84 200 VAL A O 1
ATOM 1564 N N . ALA A 1 202 ? 91.571 109.413 27.643 1.00 29.44 201 ALA A N 1
ATOM 1565 C CA . ALA A 1 202 ? 90.404 108.587 27.961 1.00 28.64 201 ALA A CA 1
ATOM 1566 C C . ALA A 1 202 ? 90.279 107.409 27.003 1.00 26.91 201 ALA A C 1
ATOM 1567 O O . ALA A 1 202 ? 90.170 106.253 27.432 1.00 29.42 201 ALA A O 1
ATOM 1569 N N . LEU A 1 203 ? 90.304 107.687 25.692 1.00 27.59 202 LEU A N 1
ATOM 1570 C CA . LEU A 1 203 ? 90.150 106.620 24.703 1.00 24.38 202 LEU A CA 1
ATOM 1571 C C . LEU A 1 203 ? 91.342 105.676 24.716 1.00 27.12 202 LEU A C 1
ATOM 1572 O O . LEU A 1 203 ? 91.180 104.452 24.618 1.00 27.43 202 LEU A O 1
ATOM 1577 N N . GLN A 1 204 ? 92.552 106.223 24.816 1.00 26.81 203 GLN A N 1
ATOM 1578 C CA . GLN A 1 204 ? 93.728 105.369 24.745 1.00 30.23 203 GLN A CA 1
ATOM 1579 C C . GLN A 1 204 ? 93.839 104.467 25.965 1.00 27.98 203 GLN A C 1
ATOM 1580 O O . GLN A 1 204 ? 94.432 103.386 25.885 1.00 29.25 203 GLN A O 1
ATOM 1586 N N . THR A 1 205 ? 93.276 104.886 27.090 1.00 28.71 204 THR A N 1
ATOM 1587 C CA . THR A 1 205 ? 93.316 104.109 28.322 1.00 35.70 204 THR A CA 1
ATOM 1588 C C . THR A 1 205 ? 92.190 103.083 28.393 1.00 32.70 204 THR A C 1
ATOM 1589 O O . THR A 1 205 ? 92.433 101.913 28.699 1.00 34.74 204 THR A O 1
ATOM 1593 N N . GLN A 1 206 ? 90.961 103.503 28.098 1.00 30.75 205 GLN A N 1
ATOM 1594 C CA . GLN A 1 206 ? 89.778 102.681 28.331 1.00 38.33 205 GLN A CA 1
ATOM 1595 C C . GLN A 1 206 ? 89.052 102.245 27.069 1.00 35.98 205 GLN A C 1
ATOM 1596 O O . GLN A 1 206 ? 88.267 101.290 27.131 1.00 37.71 205 GLN A O 1
ATOM 1602 N N . GLY A 1 207 ? 89.289 102.892 25.942 1.00 33.94 206 GLY A N 1
ATOM 1603 C CA . GLY A 1 207 ? 88.567 102.593 24.731 1.00 30.61 206 GLY A CA 1
ATOM 1604 C C . GLY A 1 207 ? 87.150 103.145 24.771 1.00 32.25 206 GLY A C 1
ATOM 1605 O O . GLY A 1 207 ? 86.598 103.478 25.821 1.00 32.25 206 GLY A O 1
ATOM 1606 N N . GLY A 1 208 ? 86.559 103.251 23.588 1.00 31.75 207 GLY A N 1
ATOM 1607 C CA . GLY A 1 208 ? 85.169 103.657 23.478 1.00 30.66 207 GLY A CA 1
ATOM 1608 C C . GLY A 1 208 ? 84.956 104.769 22.476 1.00 32.47 207 GLY A C 1
ATOM 1609 O O . GLY A 1 208 ? 85.701 104.885 21.498 1.00 29.21 207 GLY A O 1
ATOM 1610 N N . VAL A 1 209 ? 83.952 105.604 22.728 1.00 30.18 208 VAL A N 1
ATOM 1611 C CA . VAL A 1 209 ? 83.590 106.737 21.884 1.00 28.71 208 VAL A CA 1
ATOM 1612 C C . VAL A 1 209 ? 83.696 107.998 22.730 1.00 24.63 208 VAL A C 1
ATOM 1613 O O . VAL A 1 209 ? 83.296 107.995 23.900 1.00 31.39 208 VAL A O 1
ATOM 1617 N N . TYR A 1 210 ? 84.229 109.070 22.141 1.00 27.50 209 TYR A N 1
ATOM 1618 C CA . TYR A 1 210 ? 84.276 110.388 22.770 1.00 25.85 209 TYR A CA 1
ATOM 1619 C C . TYR A 1 210 ? 83.462 111.392 21.956 1.00 24.52 209 TYR A C 1
ATOM 1620 O O . TYR A 1 210 ? 83.549 111.412 20.720 1.00 24.85 209 TYR A O 1
ATOM 1629 N N . ILE A 1 211 ? 82.710 112.255 22.650 1.00 26.01 210 ILE A N 1
ATOM 1630 C CA . ILE A 1 211 ? 82.003 113.383 22.036 1.00 26.71 210 ILE A CA 1
ATOM 1631 C C . ILE A 1 211 ? 82.142 114.634 22.905 1.00 24.93 210 ILE A C 1
ATOM 1632 O O . ILE A 1 211 ? 82.101 114.555 24.138 1.00 25.52 210 ILE A O 1
ATOM 1637 N N . ASP A 1 212 ? 82.283 115.796 22.257 1.00 25.58 211 ASP A N 1
ATOM 1638 C CA . ASP A 1 212 ? 82.133 117.080 22.939 1.00 24.38 211 ASP A CA 1
ATOM 1639 C C . ASP A 1 212 ? 80.726 117.202 23.524 1.00 27.31 211 ASP A C 1
ATOM 1640 O O . ASP A 1 212 ? 79.756 116.682 22.963 1.00 23.93 211 ASP A O 1
ATOM 1645 N N . THR A 1 213 ? 80.617 117.909 24.656 1.00 24.18 212 THR A N 1
ATOM 1646 C CA . THR A 1 213 ? 79.345 117.973 25.383 1.00 27.70 212 THR A CA 1
ATOM 1647 C C . THR A 1 213 ? 78.296 118.827 24.685 1.00 27.00 212 THR A C 1
ATOM 1648 O O . THR A 1 213 ? 77.138 118.827 25.125 1.00 28.57 212 THR A O 1
ATOM 1652 N N . ASP A 1 214 ? 78.652 119.553 23.625 1.00 22.55 213 ASP A N 1
ATOM 1653 C CA . ASP A 1 214 ? 77.664 120.338 22.897 1.00 26.32 213 ASP A CA 1
ATOM 1654 C C . ASP A 1 214 ? 77.181 119.644 21.628 1.00 27.17 213 ASP A C 1
ATOM 1655 O O . ASP A 1 214 ? 76.553 120.290 20.781 1.00 26.58 213 ASP A O 1
ATOM 1660 N N . LEU A 1 215 ? 77.462 118.351 21.472 1.00 21.38 214 LEU A N 1
ATOM 1661 C CA . LEU A 1 215 ? 76.976 117.594 20.323 1.00 23.62 214 LEU A CA 1
ATOM 1662 C C . LEU A 1 215 ? 75.767 116.757 20.733 1.00 22.52 214 LEU A C 1
ATOM 1663 O O . LEU A 1 215 ? 75.551 116.479 21.911 1.00 27.62 214 LEU A O 1
ATOM 1668 N N . LEU A 1 216 ? 74.983 116.357 19.743 1.00 25.88 215 LEU A N 1
ATOM 1669 C CA . LEU A 1 216 ? 73.792 115.552 19.967 1.00 25.92 215 LEU A CA 1
ATOM 1670 C C . LEU A 1 216 ? 73.767 114.390 18.991 1.00 24.95 215 LEU A C 1
ATOM 1671 O O . LEU A 1 216 ? 74.414 114.443 17.937 1.00 26.66 215 LEU A O 1
ATOM 1676 N N . PRO A 1 217 ? 73.029 113.318 19.313 1.00 31.24 216 PRO A N 1
ATOM 1677 C CA . PRO A 1 217 ? 72.975 112.162 18.409 1.00 32.07 216 PRO A CA 1
ATOM 1678 C C . PRO A 1 217 ? 72.450 112.537 17.030 1.00 33.82 216 PRO A C 1
ATOM 1679 O O . PRO A 1 217 ? 71.723 113.523 16.856 1.00 34.12 216 PRO A O 1
ATOM 1683 N N . HIS A 1 218 ? 72.868 111.748 16.040 1.00 32.50 217 HIS A N 1
ATOM 1684 C CA . HIS A 1 218 ? 72.320 111.849 14.699 1.00 32.42 217 HIS A CA 1
ATOM 1685 C C . HIS A 1 218 ? 70.846 111.466 14.708 1.00 31.56 217 HIS A C 1
ATOM 1686 O O . HIS A 1 218 ? 70.362 110.783 15.613 1.00 34.59 217 HIS A O 1
ATOM 1693 N N . ILE A 1 219 ? 70.128 111.916 13.680 1.00 37.11 218 ILE A N 1
ATOM 1694 C CA . ILE A 1 219 ? 68.702 111.647 13.563 1.00 34.69 218 ILE A CA 1
ATOM 1695 C C . ILE A 1 219 ? 68.458 110.795 12.327 1.00 38.10 218 ILE A C 1
ATOM 1696 O O . ILE A 1 219 ? 69.303 110.686 11.435 1.00 39.68 218 ILE A O 1
ATOM 1701 N N . ASP A 1 220 ? 67.278 110.180 12.295 1.00 42.08 219 ASP A N 1
ATOM 1702 C CA . ASP A 1 220 ? 66.873 109.267 11.230 1.00 43.54 219 ASP A CA 1
ATOM 1703 C C . ASP A 1 220 ? 66.390 110.088 10.043 1.00 45.72 219 ASP A C 1
ATOM 1704 O O . ASP A 1 220 ? 65.229 110.502 9.986 1.00 44.28 219 ASP A O 1
ATOM 1709 N N . TRP A 1 221 ? 67.278 110.302 9.072 1.00 40.89 220 TRP A N 1
ATOM 1710 C CA . TRP A 1 221 ? 66.913 111.108 7.915 1.00 44.80 220 TRP A CA 1
ATOM 1711 C C . TRP A 1 221 ? 65.941 110.393 6.983 1.00 46.63 220 TRP A C 1
ATOM 1712 O O . TRP A 1 221 ? 65.262 111.061 6.194 1.00 50.98 220 TRP A O 1
ATOM 1723 N N . ASP A 1 222 ? 65.842 109.062 7.063 1.00 51.81 221 ASP A N 1
ATOM 1724 C CA . ASP A 1 222 ? 64.846 108.354 6.260 1.00 55.42 221 ASP A CA 1
ATOM 1725 C C . ASP A 1 222 ? 63.432 108.706 6.704 1.00 56.33 221 ASP A C 1
ATOM 1726 O O . ASP A 1 222 ? 62.541 108.888 5.865 1.00 65.03 221 ASP A O 1
ATOM 1731 N N . LEU A 1 223 ? 63.204 108.804 8.015 1.00 57.28 222 LEU A N 1
ATOM 1732 C CA . LEU A 1 223 ? 61.906 109.272 8.497 1.00 58.71 222 LEU A CA 1
ATOM 1733 C C . LEU A 1 223 ? 61.616 110.681 8.008 1.00 61.04 222 LEU A C 1
ATOM 1734 O O . LEU A 1 223 ? 60.477 111.000 7.651 1.00 65.13 222 LEU A O 1
ATOM 1739 N N . ILE A 1 224 ? 62.635 111.542 7.995 1.00 50.84 223 ILE A N 1
ATOM 1740 C CA . ILE A 1 224 ? 62.445 112.909 7.519 1.00 51.49 223 ILE A CA 1
ATOM 1741 C C . ILE A 1 224 ? 62.012 112.908 6.057 1.00 49.39 223 ILE A C 1
ATOM 1742 O O . ILE A 1 224 ? 61.044 113.578 5.676 1.00 55.76 223 ILE A O 1
ATOM 1747 N N . GLU A 1 225 ? 62.725 112.151 5.216 1.00 49.60 224 GLU A N 1
ATOM 1748 C CA . GLU A 1 225 ? 62.373 112.095 3.801 1.00 52.69 224 GLU A CA 1
ATOM 1749 C C . GLU A 1 225 ? 60.962 111.554 3.613 1.00 55.30 224 GLU A C 1
ATOM 1750 O O . GLU A 1 225 ? 60.200 112.055 2.775 1.00 57.54 224 GLU A O 1
ATOM 1756 N N . SER A 1 226 ? 60.588 110.540 4.393 1.00 55.80 225 SER A N 1
ATOM 1757 C CA . SER A 1 226 ? 59.274 109.936 4.210 1.00 70.84 225 SER A CA 1
ATOM 1758 C C . SER A 1 226 ? 58.126 110.867 4.598 1.00 75.57 225 SER A C 1
ATOM 1759 O O . SER A 1 226 ? 56.965 110.511 4.367 1.00 76.40 225 SER A O 1
ATOM 1762 N N . THR A 1 227 ? 58.409 112.054 5.149 1.00 56.21 226 THR A N 1
ATOM 1763 C CA . THR A 1 227 ? 57.360 113.033 5.416 1.00 68.18 226 THR A CA 1
ATOM 1764 C C . THR A 1 227 ? 57.102 113.968 4.241 1.00 66.17 226 THR A C 1
ATOM 1765 O O . THR A 1 227 ? 56.013 114.549 4.160 1.00 65.43 226 THR A O 1
ATOM 1769 N N . LYS A 1 228 ? 58.078 114.133 3.347 1.00 58.48 227 LYS A N 1
ATOM 1770 C CA . LYS A 1 228 ? 58.010 114.927 2.119 1.00 61.79 227 LYS A CA 1
ATOM 1771 C C . LYS A 1 228 ? 57.963 116.430 2.368 1.00 67.28 227 LYS A C 1
ATOM 1772 O O . LYS A 1 228 ? 57.700 117.198 1.425 1.00 64.53 227 LYS A O 1
ATOM 1778 N N . LEU A 1 229 ? 58.225 116.882 3.597 1.00 64.04 228 LEU A N 1
ATOM 1779 C CA . LEU A 1 229 ? 58.197 118.302 3.925 1.00 59.90 228 LEU A CA 1
ATOM 1780 C C . LEU A 1 229 ? 59.552 118.983 3.791 1.00 57.69 228 LEU A C 1
ATOM 1781 O O . LEU A 1 229 ? 59.615 120.215 3.851 1.00 57.05 228 LEU A O 1
ATOM 1786 N N . PHE A 1 230 ? 60.634 118.225 3.602 1.00 55.06 229 PHE A N 1
ATOM 1787 C CA . PHE A 1 230 ? 61.997 118.766 3.612 1.00 51.56 229 PHE A CA 1
ATOM 1788 C C . PHE A 1 230 ? 62.694 118.344 2.316 1.00 62.16 229 PHE A C 1
ATOM 1789 O O . PHE A 1 230 ? 63.522 117.430 2.319 1.00 67.54 229 PHE A O 1
ATOM 1797 N N . LEU A 1 231 ? 62.374 119.022 1.215 1.00 64.37 230 LEU A N 1
ATOM 1798 C CA . LEU A 1 231 ? 62.881 118.614 -0.097 1.00 63.12 230 LEU A CA 1
ATOM 1799 C C . LEU A 1 231 ? 63.756 119.672 -0.767 1.00 70.56 230 LEU A C 1
ATOM 1800 O O . LEU A 1 231 ? 63.687 120.855 -0.437 1.00 79.74 230 LEU A O 1
ATOM 1805 N N . ASP A 1 234 ? 68.304 120.307 -5.786 1.00 111.77 233 ASP A N 1
ATOM 1806 C CA . ASP A 1 234 ? 69.397 120.386 -4.825 1.00 113.03 233 ASP A CA 1
ATOM 1807 C C . ASP A 1 234 ? 70.768 120.312 -5.493 1.00 114.53 233 ASP A C 1
ATOM 1808 O O . ASP A 1 234 ? 71.086 119.360 -6.212 1.00 123.70 233 ASP A O 1
ATOM 1813 N N . ASN A 1 235 ? 71.570 121.348 -5.264 1.00 100.33 234 ASN A N 1
ATOM 1814 C CA . ASN A 1 235 ? 73.005 121.256 -5.478 1.00 86.10 234 ASN A CA 1
ATOM 1815 C C . ASN A 1 235 ? 73.636 121.299 -4.094 1.00 83.81 234 ASN A C 1
ATOM 1816 O O . ASN A 1 235 ? 74.598 122.035 -3.844 1.00 86.77 234 ASN A O 1
ATOM 1821 N N . ASN A 1 236 ? 73.064 120.505 -3.191 1.00 79.67 235 ASN A N 1
ATOM 1822 C CA . ASN A 1 236 ? 73.331 120.540 -1.759 1.00 75.73 235 ASN A CA 1
ATOM 1823 C C . ASN A 1 236 ? 72.731 119.272 -1.155 1.00 73.87 235 ASN A C 1
ATOM 1824 O O . ASN A 1 236 ? 72.008 118.527 -1.824 1.00 68.08 235 ASN A O 1
ATOM 1829 N N . SER A 1 237 ? 73.033 119.036 0.118 1.00 69.73 236 SER A N 1
ATOM 1830 C CA . SER A 1 237 ? 72.505 117.893 0.852 1.00 74.24 236 SER A CA 1
ATOM 1831 C C . SER A 1 237 ? 71.349 118.317 1.758 1.00 66.88 236 SER A C 1
ATOM 1832 O O . SER A 1 237 ? 71.215 119.489 2.119 1.00 60.65 236 SER A O 1
ATOM 1835 N N . VAL A 1 238 ? 70.513 117.341 2.131 1.00 54.61 237 VAL A N 1
ATOM 1836 C CA . VAL A 1 238 ? 69.388 117.633 3.016 1.00 64.13 237 VAL A CA 1
ATOM 1837 C C . VAL A 1 238 ? 69.889 118.087 4.384 1.00 60.48 237 VAL A C 1
ATOM 1838 O O . VAL A 1 238 ? 69.340 119.020 4.982 1.00 54.33 237 VAL A O 1
ATOM 1842 N N . GLU A 1 239 ? 70.944 117.449 4.893 1.00 49.18 238 GLU A N 1
ATOM 1843 C CA . GLU A 1 239 ? 71.487 117.833 6.193 1.00 43.98 238 GLU A CA 1
ATOM 1844 C C . GLU A 1 239 ? 72.005 119.266 6.172 1.00 50.71 238 GLU A C 1
ATOM 1845 O O . GLU A 1 239 ? 71.709 120.060 7.071 1.00 44.81 238 GLU A O 1
ATOM 1851 N N . ARG A 1 240 ? 72.782 119.622 5.150 1.00 49.01 239 ARG A N 1
ATOM 1852 C CA . ARG A 1 240 ? 73.308 120.981 5.098 1.00 56.39 239 ARG A CA 1
ATOM 1853 C C . ARG A 1 240 ? 72.188 122.005 4.997 1.00 52.39 239 ARG A C 1
ATOM 1854 O O . ARG A 1 240 ? 72.343 123.140 5.461 1.00 46.85 239 ARG A O 1
ATOM 1862 N N . VAL A 1 241 ? 71.048 121.620 4.414 1.00 45.85 240 VAL A N 1
ATOM 1863 C CA . VAL A 1 241 ? 69.949 122.566 4.279 1.00 42.25 240 VAL A CA 1
ATOM 1864 C C . VAL A 1 241 ? 69.127 122.653 5.566 1.00 41.34 240 VAL A C 1
ATOM 1865 O O . VAL A 1 241 ? 68.745 123.749 5.984 1.00 48.98 240 VAL A O 1
ATOM 1869 N N . TYR A 1 242 ? 68.859 121.520 6.231 1.00 40.76 241 TYR A N 1
ATOM 1870 C CA . TYR A 1 242 ? 67.828 121.476 7.267 1.00 40.21 241 TYR A CA 1
ATOM 1871 C C . TYR A 1 242 ? 68.294 121.086 8.663 1.00 32.98 241 TYR A C 1
ATOM 1872 O O . TYR A 1 242 ? 67.520 121.254 9.614 1.00 39.79 241 TYR A O 1
ATOM 1881 N N . SER A 1 243 ? 69.509 120.566 8.832 1.00 34.71 242 SER A N 1
ATOM 1882 C CA . SER A 1 243 ? 69.852 119.987 10.127 1.00 31.29 242 SER A CA 1
ATOM 1883 C C . SER A 1 243 ? 69.838 121.040 11.235 1.00 31.95 242 SER A C 1
ATOM 1884 O O . SER A 1 243 ? 69.295 120.797 12.317 1.00 32.64 242 SER A O 1
ATOM 1887 N N . LYS A 1 244 ? 70.416 122.219 10.985 1.00 31.84 243 LYS A N 1
ATOM 1888 C CA . LYS A 1 244 ? 70.511 123.219 12.048 1.00 28.26 243 LYS A CA 1
ATOM 1889 C C . LYS A 1 244 ? 69.126 123.621 12.550 1.00 28.00 243 LYS A C 1
ATOM 1890 O O . LYS A 1 244 ? 68.894 123.711 13.762 1.00 29.75 243 LYS A O 1
ATOM 1896 N N . GLU A 1 245 ? 68.188 123.838 11.635 1.00 29.35 244 GLU A N 1
ATOM 1897 C CA . GLU A 1 245 ? 66.838 124.193 12.045 1.00 33.63 244 GLU A CA 1
ATOM 1898 C C . GLU A 1 245 ? 66.149 123.037 12.760 1.00 31.18 244 GLU A C 1
ATOM 1899 O O . GLU A 1 245 ? 65.468 123.248 13.772 1.00 32.95 244 GLU A O 1
ATOM 1905 N N . ILE A 1 246 ? 66.322 121.808 12.267 1.00 32.93 245 ILE A N 1
ATOM 1906 C CA . ILE A 1 246 ? 65.681 120.658 12.905 1.00 39.23 245 ILE A CA 1
ATOM 1907 C C . ILE A 1 246 ? 66.191 120.482 14.338 1.00 34.65 245 ILE A C 1
ATOM 1908 O O . ILE A 1 246 ? 65.402 120.289 15.274 1.00 32.90 245 ILE A O 1
ATOM 1913 N N . TYR A 1 247 ? 67.511 120.579 14.537 1.00 30.54 246 TYR A N 1
ATOM 1914 C CA . TYR A 1 247 ? 68.083 120.413 15.879 1.00 30.18 246 TYR A CA 1
ATOM 1915 C C . TYR A 1 247 ? 67.681 121.549 16.813 1.00 31.14 246 TYR A C 1
ATOM 1916 O O . TYR A 1 247 ? 67.558 121.344 18.028 1.00 30.47 246 TYR A O 1
ATOM 1925 N N . LEU A 1 248 ? 67.493 122.750 16.274 1.00 27.75 247 LEU A N 1
ATOM 1926 C CA . LEU A 1 248 ? 66.905 123.824 17.064 1.00 26.46 247 LEU A CA 1
ATOM 1927 C C . LEU A 1 248 ? 65.503 123.442 17.533 1.00 26.78 247 LEU A C 1
ATOM 1928 O O . LEU A 1 248 ? 65.171 123.570 18.720 1.00 29.02 247 LEU A O 1
ATOM 1933 N N . GLU A 1 249 ? 64.659 122.967 16.611 1.00 31.09 248 GLU A N 1
ATOM 1934 C CA . GLU A 1 249 ? 63.288 122.641 16.989 1.00 30.73 248 GLU A CA 1
ATOM 1935 C C . GLU A 1 249 ? 63.221 121.420 17.903 1.00 34.92 248 GLU A C 1
ATOM 1936 O O . GLU A 1 249 ? 62.349 121.368 18.778 1.00 31.54 248 GLU A O 1
ATOM 1942 N N . ILE A 1 250 ? 64.114 120.436 17.722 1.00 29.55 249 ILE A N 1
ATOM 1943 C CA . ILE A 1 250 ? 64.149 119.288 18.634 1.00 32.56 249 ILE A CA 1
ATOM 1944 C C . ILE A 1 250 ? 64.417 119.758 20.060 1.00 30.64 249 ILE A C 1
ATOM 1945 O O . ILE A 1 250 ? 63.684 119.417 20.997 1.00 31.93 249 ILE A O 1
ATOM 1950 N N . GLU A 1 251 ? 65.483 120.546 20.239 1.00 31.61 250 GLU A N 1
ATOM 1951 C CA . GLU A 1 251 ? 65.839 121.065 21.557 1.00 29.87 250 GLU A CA 1
ATOM 1952 C C . GLU A 1 251 ? 64.747 121.966 22.121 1.00 36.53 250 GLU A C 1
ATOM 1953 O O . GLU A 1 251 ? 64.433 121.898 23.318 1.00 32.75 250 GLU A O 1
ATOM 1959 N N . LYS A 1 252 ? 64.159 122.817 21.272 1.00 27.90 251 LYS A N 1
ATOM 1960 C CA . LYS A 1 252 ? 63.065 123.678 21.697 1.00 32.43 251 LYS A CA 1
ATOM 1961 C C . LYS A 1 252 ? 61.867 122.854 22.165 1.00 35.04 251 LYS A C 1
ATOM 1962 O O . LYS A 1 252 ? 61.239 123.173 23.181 1.00 36.59 251 LYS A O 1
ATOM 1968 N N . TYR A 1 253 ? 61.548 121.775 21.456 1.00 34.22 252 TYR A N 1
ATOM 1969 C CA . TYR A 1 253 ? 60.427 120.949 21.885 1.00 33.43 252 TYR A CA 1
ATOM 1970 C C . TYR A 1 253 ? 60.734 120.228 23.197 1.00 34.25 252 TYR A C 1
ATOM 1971 O O . TYR A 1 253 ? 59.859 120.116 24.068 1.00 38.66 252 TYR A O 1
ATOM 1980 N N . LYS A 1 254 ? 61.971 119.757 23.374 1.00 36.50 253 LYS A N 1
ATOM 1981 C CA . LYS A 1 254 ? 62.294 119.039 24.601 1.00 42.11 253 LYS A CA 1
ATOM 1982 C C . LYS A 1 254 ? 62.414 119.962 25.808 1.00 42.44 253 LYS A C 1
ATOM 1983 O O . LYS A 1 254 ? 62.360 119.473 26.941 1.00 49.10 253 LYS A O 1
ATOM 1989 N N . GLN A 1 255 ? 62.539 121.275 25.598 1.00 32.59 254 GLN A N 1
ATOM 1990 C CA . GLN A 1 255 ? 62.696 122.239 26.689 1.00 34.28 254 GLN A CA 1
ATOM 1991 C C . GLN A 1 255 ? 63.815 121.799 27.629 1.00 39.23 254 GLN A C 1
ATOM 1992 O O . GLN A 1 255 ? 63.633 121.674 28.842 1.00 45.29 254 GLN A O 1
ATOM 1998 N N . LEU A 1 256 ? 64.979 121.537 27.044 1.00 38.14 255 LEU A N 1
ATOM 1999 C CA . LEU A 1 256 ? 66.144 121.119 27.817 1.00 43.43 255 LEU A CA 1
ATOM 2000 C C . LEU A 1 256 ? 66.504 122.175 28.850 1.00 43.95 255 LEU A C 1
ATOM 2001 O O . LEU A 1 256 ? 66.504 123.376 28.562 1.00 35.56 255 LEU A O 1
ATOM 2006 N N . THR A 1 257 ? 66.797 121.727 30.069 1.00 43.91 256 THR A N 1
ATOM 2007 C CA . THR A 1 257 ? 67.114 122.671 31.135 1.00 43.04 256 THR A CA 1
ATOM 2008 C C . THR A 1 257 ? 68.363 123.461 30.771 1.00 43.30 256 THR A C 1
ATOM 2009 O O . THR A 1 257 ? 69.389 122.886 30.394 1.00 39.58 256 THR A O 1
ATOM 2013 N N . GLY A 1 258 ? 68.268 124.785 30.871 1.00 38.64 257 GLY A N 1
ATOM 2014 C CA . GLY A 1 258 ? 69.368 125.661 30.524 1.00 40.50 257 GLY A CA 1
ATOM 2015 C C . GLY A 1 258 ? 69.451 126.038 29.061 1.00 38.16 257 GLY A C 1
ATOM 2016 O O . GLY A 1 258 ? 70.368 126.779 28.679 1.00 32.53 257 GLY A O 1
ATOM 2017 N N . SER A 1 259 ? 68.540 125.541 28.229 1.00 30.17 258 SER A N 1
ATOM 2018 C CA . SER A 1 259 ? 68.601 125.805 26.795 1.00 32.05 258 SER A CA 1
ATOM 2019 C C . SER A 1 259 ? 68.364 127.281 26.490 1.00 39.51 258 SER A C 1
ATOM 2020 O O . SER A 1 259 ? 67.584 127.967 27.161 1.00 32.83 258 SER A O 1
ATOM 2023 N N . LYS A 1 260 ? 69.044 127.769 25.451 1.00 34.50 259 LYS A N 1
ATOM 2024 C CA . LYS A 1 260 ? 68.769 129.108 24.942 1.00 39.68 259 LYS A CA 1
ATOM 2025 C C . LYS A 1 260 ? 67.548 129.165 24.031 1.00 35.98 259 LYS A C 1
ATOM 2026 O O . LYS A 1 260 ? 67.114 130.268 23.672 1.00 34.00 259 LYS A O 1
ATOM 2032 N N . THR A 1 261 ? 66.972 128.019 23.667 1.00 28.50 260 THR A N 1
ATOM 2033 C CA . THR A 1 261 ? 65.960 127.975 22.613 1.00 35.51 260 THR A CA 1
ATOM 2034 C C . THR A 1 261 ? 64.608 128.550 23.022 1.00 32.55 260 THR A C 1
ATOM 2035 O O . THR A 1 261 ? 63.738 128.705 22.152 1.00 32.86 260 THR A O 1
ATOM 2039 N N . ASN A 1 262 ? 64.393 128.875 24.298 1.00 31.05 261 ASN A N 1
ATOM 2040 C CA . ASN A 1 262 ? 63.125 129.498 24.652 1.00 36.88 261 ASN A CA 1
ATOM 2041 C C . ASN A 1 262 ? 62.988 130.876 24.028 1.00 37.41 261 ASN A C 1
ATOM 2042 O O . ASN A 1 262 ? 61.874 131.397 23.944 1.00 39.70 261 ASN A O 1
ATOM 2047 N N . LYS A 1 263 ? 64.091 131.456 23.557 1.00 35.20 262 LYS A N 1
ATOM 2048 C CA . LYS A 1 263 ? 64.095 132.800 22.996 1.00 41.30 262 LYS A CA 1
ATOM 2049 C C . LYS A 1 263 ? 64.493 132.820 21.526 1.00 38.55 262 LYS A C 1
ATOM 2050 O O . LYS A 1 263 ? 64.674 133.904 20.960 1.00 40.41 262 LYS A O 1
ATOM 2056 N N . ILE A 1 264 ? 64.624 131.655 20.888 1.00 31.73 263 ILE A N 1
ATOM 2057 C CA A ILE A 1 264 ? 64.979 131.645 19.480 0.45 33.18 263 ILE A CA 1
ATOM 2058 C CA B ILE A 1 264 ? 65.081 131.504 19.509 0.55 33.69 263 ILE A CA 1
ATOM 2059 C C . ILE A 1 264 ? 64.021 130.747 18.719 1.00 34.26 263 ILE A C 1
ATOM 2060 O O . ILE A 1 264 ? 63.405 129.819 19.258 1.00 33.55 263 ILE A O 1
ATOM 2069 N N . ARG A 1 265 ? 63.853 131.090 17.447 1.00 30.69 264 ARG A N 1
ATOM 2070 C CA . ARG A 1 265 ? 62.914 130.424 16.562 1.00 31.98 264 ARG A CA 1
ATOM 2071 C C . ARG A 1 265 ? 63.634 130.091 15.264 1.00 38.35 264 ARG A C 1
ATOM 2072 O O . ARG A 1 265 ? 64.641 130.717 14.914 1.00 34.14 264 ARG A O 1
ATOM 2080 N N . SER A 1 266 ? 63.126 129.082 14.560 1.00 33.88 265 SER A N 1
ATOM 2081 C CA . SER A 1 266 ? 63.663 128.704 13.263 1.00 37.82 265 SER A CA 1
ATOM 2082 C C . SER A 1 266 ? 62.830 129.347 12.160 1.00 39.25 265 SER A C 1
ATOM 2083 O O . SER A 1 266 ? 61.874 130.087 12.406 1.00 35.89 265 SER A O 1
ATOM 2086 N N . GLY A 1 267 ? 63.203 129.056 10.921 1.00 44.51 266 GLY A N 1
ATOM 2087 C CA . GLY A 1 267 ? 62.447 129.475 9.763 1.00 44.44 266 GLY A CA 1
ATOM 2088 C C . GLY A 1 267 ? 61.568 128.401 9.162 1.00 50.61 266 GLY A C 1
ATOM 2089 O O . GLY A 1 267 ? 61.006 128.618 8.082 1.00 49.02 266 GLY A O 1
ATOM 2090 N N . LEU A 1 268 ? 61.430 127.253 9.821 1.00 42.94 267 LEU A N 1
ATOM 2091 C CA . LEU A 1 268 ? 60.600 126.174 9.305 1.00 44.33 267 LEU A CA 1
ATOM 2092 C C . LEU A 1 268 ? 59.115 126.539 9.363 1.00 51.45 267 LEU A C 1
ATOM 2093 O O . LEU A 1 268 ? 58.684 127.403 10.137 1.00 47.07 267 LEU A O 1
ATOM 2098 N N . THR A 1 269 ? 58.327 125.866 8.524 1.00 47.24 268 THR A N 1
ATOM 2099 C CA . THR A 1 269 ? 56.889 126.076 8.533 1.00 46.84 268 THR A CA 1
ATOM 2100 C C . THR A 1 269 ? 56.256 125.376 9.733 1.00 42.15 268 THR A C 1
ATOM 2101 O O . THR A 1 269 ? 56.871 124.547 10.410 1.00 46.59 268 THR A O 1
ATOM 2105 N N . LYS A 1 270 ? 55.001 125.735 9.994 1.00 49.82 269 LYS A N 1
ATOM 2106 C CA . LYS A 1 270 ? 54.237 125.070 11.041 1.00 52.27 269 LYS A CA 1
ATOM 2107 C C . LYS A 1 270 ? 54.159 123.569 10.791 1.00 53.91 269 LYS A C 1
ATOM 2108 O O . LYS A 1 270 ? 54.335 122.769 11.716 1.00 54.16 269 LYS A O 1
ATOM 2114 N N . SER A 1 271 ? 53.913 123.171 9.540 1.00 50.74 270 SER A N 1
ATOM 2115 C CA . SER A 1 271 ? 53.827 121.751 9.210 1.00 53.23 270 SER A CA 1
ATOM 2116 C C . SER A 1 271 ? 55.162 121.055 9.420 1.00 50.21 270 SER A C 1
ATOM 2117 O O . SER A 1 271 ? 55.217 119.935 9.944 1.00 51.57 270 SER A O 1
ATOM 2120 N N . GLN A 1 272 ? 56.254 121.701 9.008 1.00 49.42 271 GLN A N 1
ATOM 2121 C CA . GLN A 1 272 ? 57.572 121.121 9.234 1.00 50.83 271 GLN A CA 1
ATOM 2122 C C . GLN A 1 272 ? 57.851 120.966 10.722 1.00 49.51 271 GLN A C 1
ATOM 2123 O O . GLN A 1 272 ? 58.348 119.925 11.159 1.00 44.90 271 GLN A O 1
ATOM 2129 N N . ILE A 1 273 ? 57.513 121.986 11.517 1.00 44.70 272 ILE A N 1
ATOM 213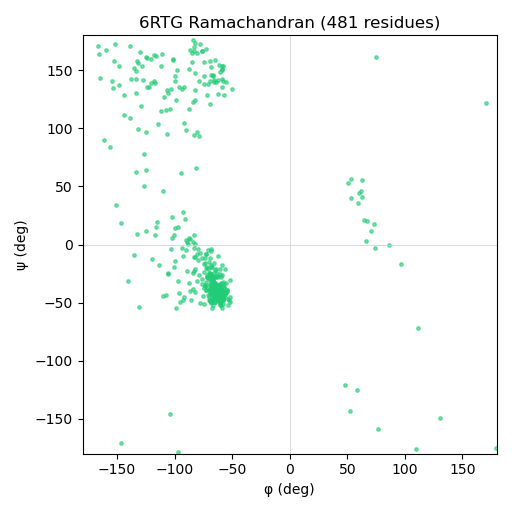0 C CA . ILE A 1 273 ? 57.757 121.934 12.957 1.00 46.28 272 ILE A CA 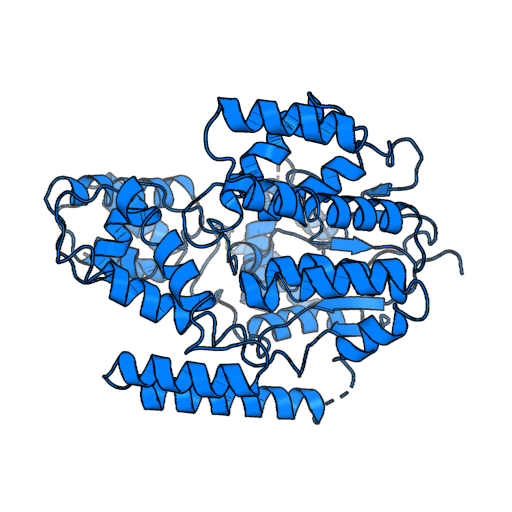1
ATOM 2131 C C . ILE A 1 273 ? 56.922 120.833 13.604 1.00 45.17 272 ILE A C 1
ATOM 2132 O O . ILE A 1 273 ? 57.425 120.056 14.425 1.00 45.39 272 ILE A O 1
ATOM 2137 N N . ASN A 1 274 ? 55.631 120.756 13.257 1.00 45.18 273 ASN A N 1
ATOM 2138 C CA . ASN A 1 274 ? 54.784 119.699 13.809 1.00 55.56 273 ASN A CA 1
ATOM 2139 C C . ASN A 1 274 ? 55.343 118.305 13.519 1.00 52.77 273 ASN A C 1
ATOM 2140 O O . ASN A 1 274 ? 55.254 117.409 14.365 1.00 52.25 273 ASN A O 1
ATOM 2145 N N . GLU A 1 275 ? 55.920 118.096 12.334 1.00 53.61 274 GLU A N 1
ATOM 2146 C CA . GLU A 1 275 ? 56.474 116.779 12.038 1.00 53.46 274 GLU A CA 1
ATOM 2147 C C . GLU A 1 275 ? 57.690 116.484 12.908 1.00 49.48 274 GLU A C 1
ATOM 2148 O O . GLU A 1 275 ? 57.884 115.342 13.348 1.00 46.64 274 GLU A O 1
ATOM 2154 N N . ILE A 1 276 ? 58.525 117.495 13.169 1.00 45.74 275 ILE A N 1
ATOM 2155 C CA . ILE A 1 276 ? 59.695 117.280 14.015 1.00 44.75 275 ILE A CA 1
ATOM 2156 C C . ILE A 1 276 ? 59.269 117.030 15.456 1.00 47.30 275 ILE A C 1
ATOM 2157 O O . ILE A 1 276 ? 59.815 116.151 16.139 1.00 45.90 275 ILE A O 1
ATOM 2162 N N . GLN A 1 277 ? 58.285 117.791 15.938 1.00 45.51 276 GLN A N 1
ATOM 2163 C CA . GLN A 1 277 ? 57.788 117.585 17.292 1.00 49.99 276 GLN A CA 1
ATOM 2164 C C . GLN A 1 277 ? 57.141 116.212 17.438 1.00 52.86 276 GLN A C 1
ATOM 2165 O O . GLN A 1 277 ? 57.324 115.544 18.461 1.00 47.34 276 GLN A O 1
ATOM 2171 N N . ARG A 1 278 ? 56.399 115.769 16.417 1.00 50.64 277 ARG A N 1
ATOM 2172 C CA . ARG A 1 278 ? 55.814 114.430 16.445 1.00 57.31 277 ARG A CA 1
ATOM 2173 C C . ARG A 1 278 ? 56.895 113.361 16.536 1.00 58.58 277 ARG A C 1
ATOM 2174 O O . ARG A 1 278 ? 56.830 112.467 17.387 1.00 51.17 277 ARG A O 1
ATOM 2182 N N . LEU A 1 279 ? 57.902 113.435 15.660 1.00 49.30 278 LEU A N 1
ATOM 2183 C CA . LEU A 1 279 ? 58.946 112.414 15.657 1.00 52.46 278 LEU A CA 1
ATOM 2184 C C . LEU A 1 279 ? 59.751 112.449 16.947 1.00 51.12 278 LEU A C 1
ATOM 2185 O O . LEU A 1 279 ? 60.140 111.399 17.474 1.00 53.61 278 LEU A O 1
ATOM 2190 N N . THR A 1 280 ? 60.003 113.652 17.474 1.00 48.59 279 THR A N 1
ATOM 2191 C CA . THR A 1 280 ? 60.695 113.775 18.752 1.00 49.98 279 THR A CA 1
ATOM 2192 C C . THR A 1 280 ? 59.863 113.186 19.882 1.00 44.20 279 THR A C 1
ATOM 2193 O O . THR A 1 280 ? 60.392 112.482 20.752 1.00 50.73 279 THR A O 1
ATOM 2197 N N . GLU A 1 281 ? 58.560 113.480 19.896 1.00 45.07 280 GLU A N 1
ATOM 2198 C CA . GLU A 1 281 ? 57.684 112.930 20.923 1.00 55.07 280 GLU A CA 1
ATOM 2199 C C . GLU A 1 281 ? 57.658 111.406 20.862 1.00 60.51 280 GLU A C 1
ATOM 2200 O O . GLU A 1 281 ? 57.791 110.732 21.889 1.00 57.43 280 GLU A O 1
ATOM 2206 N N . GLU A 1 282 ? 57.504 110.847 19.656 1.00 56.89 281 GLU A N 1
ATOM 2207 C CA . GLU A 1 282 ? 57.485 109.399 19.466 1.00 60.02 281 GLU A CA 1
ATOM 2208 C C . GLU A 1 282 ? 58.791 108.727 19.872 1.00 66.02 281 GLU A C 1
ATOM 2209 O O . GLU A 1 282 ? 58.836 107.493 19.914 1.00 66.61 281 GLU A O 1
ATOM 2215 N N . ASN A 1 283 ? 59.853 109.494 20.143 1.00 56.94 282 ASN A N 1
ATOM 2216 C CA . ASN A 1 283 ? 61.166 108.928 20.451 1.00 55.64 282 ASN A CA 1
ATOM 2217 C C . ASN A 1 283 ? 61.664 108.064 19.297 1.00 56.15 282 ASN A C 1
ATOM 2218 O O . ASN A 1 283 ? 62.299 107.028 19.499 1.00 57.14 282 ASN A O 1
ATOM 2223 N N . ASN A 1 284 ? 61.353 108.488 18.073 1.00 55.55 283 ASN A N 1
ATOM 2224 C CA . ASN A 1 284 ? 61.779 107.781 16.873 1.00 66.63 283 ASN A CA 1
ATOM 2225 C C . ASN A 1 284 ? 62.715 108.614 16.010 1.00 59.19 283 ASN A C 1
ATOM 2226 O O . ASN A 1 284 ? 62.945 108.262 14.849 1.00 60.45 283 ASN A O 1
ATOM 2231 N N . LEU A 1 285 ? 63.269 109.699 16.543 1.00 56.97 284 LEU A N 1
ATOM 2232 C CA . LEU A 1 285 ? 64.073 110.602 15.739 1.00 47.25 284 LEU A CA 1
ATOM 2233 C C . LEU A 1 285 ? 65.568 110.362 15.908 1.00 43.73 284 LEU A C 1
ATOM 2234 O O . LEU A 1 285 ? 66.259 110.144 14.912 1.00 46.18 284 LEU A O 1
ATOM 2239 N N . PHE A 1 286 ? 66.086 110.392 17.138 1.00 44.02 285 PHE A N 1
ATOM 2240 C CA . PHE A 1 286 ? 67.510 110.148 17.357 1.00 42.36 285 PHE A CA 1
ATOM 2241 C C . PHE A 1 286 ? 67.867 108.692 17.079 1.00 41.30 285 PHE A C 1
ATOM 2242 O O . PHE A 1 286 ? 67.123 107.774 17.432 1.00 45.87 285 PHE A O 1
ATOM 2250 N N . LYS A 1 287 ? 69.020 108.480 16.458 1.00 42.26 286 LYS A N 1
ATOM 2251 C CA . LYS A 1 287 ? 69.543 107.140 16.249 1.00 48.30 286 LYS A CA 1
ATOM 2252 C C . LYS A 1 287 ? 70.602 106.823 17.299 1.00 45.23 286 LYS A C 1
ATOM 2253 O O . LYS A 1 287 ? 71.353 107.695 17.735 1.00 43.51 286 LYS A O 1
ATOM 2259 N N . HIS A 1 288 ? 70.645 105.563 17.715 1.00 43.88 287 HIS A N 1
ATOM 2260 C CA . HIS A 1 288 ? 71.683 105.117 18.632 1.00 45.69 287 HIS A CA 1
ATOM 2261 C C . HIS A 1 288 ? 73.010 104.945 17.894 1.00 48.74 287 HIS A C 1
ATOM 2262 O O . HIS A 1 288 ? 73.067 104.924 16.662 1.00 44.95 287 HIS A O 1
ATOM 2269 N N . LEU A 1 289 ? 74.084 104.819 18.674 1.00 40.69 288 LEU A N 1
ATOM 2270 C CA . LEU A 1 289 ? 75.421 104.649 18.117 1.00 40.92 288 LEU A CA 1
ATOM 2271 C C . LEU A 1 289 ? 75.558 103.323 17.376 1.00 45.98 288 LEU A C 1
ATOM 2272 O O . LEU A 1 289 ? 75.047 102.283 17.810 1.00 50.07 288 LEU A O 1
ATOM 2277 N N . ASN A 1 290 ? 76.275 103.356 16.257 1.00 47.51 289 ASN A N 1
ATOM 2278 C CA . ASN A 1 290 ? 76.539 102.130 15.522 1.00 52.85 289 ASN A CA 1
ATOM 2279 C C . ASN A 1 290 ? 77.687 101.357 16.163 1.00 57.05 289 ASN A C 1
ATOM 2280 O O . ASN A 1 290 ? 78.455 101.884 16.976 1.00 50.96 289 ASN A O 1
ATOM 2285 N N . GLU A 1 291 ? 77.803 100.090 15.775 1.00 51.57 290 GLU A N 1
ATOM 2286 C CA . GLU A 1 291 ? 78.957 99.294 16.162 1.00 49.38 290 GLU A CA 1
ATOM 2287 C C . GLU A 1 291 ? 80.169 99.716 15.343 1.00 48.64 290 GLU A C 1
ATOM 2288 O O . GLU A 1 291 ? 80.046 100.085 14.172 1.00 59.68 290 GLU A O 1
ATOM 2294 N N . LEU A 1 292 ? 81.341 99.681 15.970 1.00 48.55 291 LEU A N 1
ATOM 2295 C CA . LEU A 1 292 ? 82.584 100.072 15.320 1.00 44.53 291 LEU A CA 1
ATOM 2296 C C . LEU A 1 292 ? 83.615 98.961 15.472 1.00 46.20 291 LEU A C 1
ATOM 2297 O O . LEU A 1 292 ? 83.704 98.326 16.525 1.00 55.18 291 LEU A O 1
ATOM 2302 N N . GLU A 1 293 ? 84.398 98.734 14.420 1.00 58.03 292 GLU A N 1
ATOM 2303 C CA . GLU A 1 293 ? 85.401 97.676 14.452 1.00 58.88 292 GLU A CA 1
ATOM 2304 C C . GLU A 1 293 ? 86.546 98.048 15.387 1.00 51.40 292 GLU A C 1
ATOM 2305 O O . GLU A 1 293 ? 87.028 99.184 15.387 1.00 54.65 292 GLU A O 1
ATOM 2311 N N . LYS A 1 294 ? 87.006 97.064 16.168 1.00 49.63 293 LYS A N 1
ATOM 2312 C CA . LYS A 1 294 ? 87.858 97.362 17.316 1.00 57.81 293 LYS A CA 1
ATOM 2313 C C . LYS A 1 294 ? 89.271 97.787 16.931 1.00 56.35 293 LYS A C 1
ATOM 2314 O O . LYS A 1 294 ? 89.957 98.404 17.753 1.00 70.19 293 LYS A O 1
ATOM 2320 N N . ASN A 1 295 ? 89.732 97.480 15.720 1.00 52.13 294 ASN A N 1
ATOM 2321 C CA . ASN A 1 295 ? 91.105 97.779 15.335 1.00 53.48 294 ASN A CA 1
ATOM 2322 C C . ASN A 1 295 ? 91.206 99.011 14.451 1.00 51.15 294 ASN A C 1
ATOM 2323 O O . ASN A 1 295 ? 92.171 99.158 13.696 1.00 63.93 294 ASN A O 1
ATOM 2328 N N . CYS A 1 296 ? 90.235 99.896 14.534 1.00 44.10 295 CYS A N 1
ATOM 2329 C CA . CYS A 1 296 ? 90.171 101.061 13.674 1.00 36.80 295 CYS A CA 1
ATOM 2330 C C . CYS A 1 296 ? 89.991 102.297 14.541 1.00 37.17 295 CYS A C 1
ATOM 2331 O O . CYS A 1 296 ? 89.485 102.217 15.663 1.00 38.53 295 CYS A O 1
ATOM 2334 N N . PHE A 1 297 ? 90.443 103.432 14.018 1.00 35.06 296 PHE A N 1
ATOM 2335 C CA . PHE A 1 297 ? 90.324 104.733 14.663 1.00 29.36 296 PHE A CA 1
ATOM 2336 C C . PHE A 1 297 ? 89.301 105.542 13.875 1.00 33.27 296 PHE A C 1
ATOM 2337 O O . PHE A 1 297 ? 89.422 105.662 12.651 1.00 31.72 296 PHE A O 1
ATOM 2345 N N . TYR A 1 298 ? 88.288 106.079 14.562 1.00 30.54 297 TYR A N 1
ATOM 2346 C CA . TYR A 1 298 ? 87.164 106.712 13.889 1.00 31.87 297 TYR A CA 1
ATOM 2347 C C . TYR A 1 298 ? 87.056 108.184 14.246 1.00 28.23 297 TYR A C 1
ATOM 2348 O O . TYR A 1 298 ? 87.245 108.584 15.405 1.00 26.93 297 TYR A O 1
ATOM 2357 N N . SER A 1 299 ? 86.717 108.976 13.232 1.00 32.07 298 SER A N 1
ATOM 2358 C CA . SE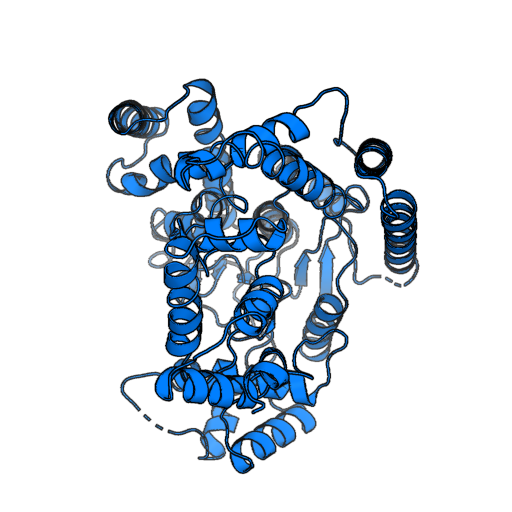R A 1 299 ? 86.343 110.375 13.380 1.00 33.75 298 SER A CA 1
ATOM 2359 C C . SER A 1 299 ? 85.301 110.652 12.302 1.00 38.54 298 SER A C 1
ATOM 2360 O O . SER A 1 299 ? 84.818 109.731 11.634 1.00 35.92 298 SER A O 1
ATOM 2363 N N . ASP A 1 300 ? 84.939 111.916 12.116 1.00 36.26 299 ASP A N 1
ATOM 2364 C CA . ASP A 1 300 ? 84.074 112.292 11.006 1.00 37.52 299 ASP A CA 1
ATOM 2365 C C . ASP A 1 300 ? 84.667 113.519 10.335 1.00 42.35 299 ASP A C 1
ATOM 2366 O O . ASP A 1 300 ? 85.341 114.332 10.972 1.00 47.31 299 ASP A O 1
ATOM 2371 N N . ASN A 1 301 ? 84.441 113.633 9.032 1.00 35.00 300 ASN A N 1
ATOM 2372 C CA . ASN A 1 301 ? 84.941 114.781 8.297 1.00 37.76 300 ASN A CA 1
ATOM 2373 C C . ASN A 1 301 ? 83.879 115.390 7.394 1.00 48.08 300 ASN A C 1
ATOM 2374 O O . ASN A 1 301 ? 84.199 116.281 6.602 1.00 57.50 300 ASN A O 1
ATOM 2379 N N . SER A 1 302 ? 82.628 114.948 7.508 1.00 47.58 301 SER A N 1
ATOM 2380 C CA . SER A 1 302 ? 81.568 115.394 6.610 1.00 65.64 301 SER A CA 1
ATOM 2381 C C . SER A 1 302 ? 81.204 116.862 6.799 1.00 68.01 301 SER A C 1
ATOM 2382 O O . SER A 1 302 ? 80.387 117.374 6.030 1.00 70.01 301 SER A O 1
ATOM 2385 N N . VAL A 1 303 ? 81.793 117.550 7.776 1.00 74.13 302 VAL A N 1
ATOM 2386 C CA . VAL A 1 303 ? 81.558 118.972 8.009 1.00 79.65 302 VAL A CA 1
ATOM 2387 C C . VAL A 1 303 ? 82.925 119.636 8.156 1.00 81.70 302 VAL A C 1
ATOM 2388 O O . VAL A 1 303 ? 83.548 119.561 9.222 1.00 91.35 302 VAL A O 1
ATOM 2392 N N . ARG A 1 304 ? 83.406 120.260 7.079 1.00 81.91 303 ARG A N 1
ATOM 2393 C CA . ARG A 1 304 ? 84.580 121.137 7.087 1.00 82.52 303 ARG A CA 1
ATOM 2394 C C . ARG A 1 304 ? 85.884 120.415 7.441 1.00 81.82 303 ARG A C 1
ATOM 2395 O O . ARG A 1 304 ? 86.855 121.061 7.851 1.00 89.38 303 ARG A O 1
ATOM 2403 N N . GLY A 1 305 ? 85.949 119.097 7.289 1.00 68.84 304 GLY A N 1
ATOM 2404 C CA . GLY A 1 305 ? 87.176 118.351 7.512 1.00 53.50 304 GLY A CA 1
ATOM 2405 C C . GLY A 1 305 ? 87.102 117.500 8.768 1.00 38.22 304 GLY A C 1
ATOM 2406 O O . GLY A 1 305 ? 86.073 117.419 9.443 1.00 44.55 304 GLY A O 1
ATOM 2407 N N . TRP A 1 306 ? 88.232 116.855 9.084 1.00 35.33 305 TRP A N 1
ATOM 2408 C CA . TRP A 1 306 ? 88.269 116.002 10.263 1.00 29.24 305 TRP A CA 1
ATOM 2409 C C . TRP A 1 306 ? 88.115 116.846 11.520 1.00 31.75 305 TRP A C 1
ATOM 2410 O O . TRP A 1 306 ? 88.595 117.980 11.591 1.00 37.83 305 TRP A O 1
ATOM 2421 N N . THR A 1 307 ? 87.443 116.300 12.516 1.00 34.15 306 THR A N 1
ATOM 2422 C CA . THR A 1 307 ? 87.323 117.007 13.778 1.00 28.54 306 THR A CA 1
ATOM 2423 C C . THR A 1 307 ? 87.614 116.073 14.936 1.00 29.85 306 THR A C 1
ATOM 2424 O O . THR A 1 307 ? 87.252 114.893 14.916 1.00 27.03 306 THR A O 1
ATOM 2428 N N . ASN A 1 308 ? 88.277 116.605 15.951 1.00 25.11 307 ASN A N 1
ATOM 2429 C CA . ASN A 1 308 ? 88.513 115.829 17.151 1.00 26.38 307 ASN A CA 1
ATOM 2430 C C . ASN A 1 308 ? 87.362 115.959 18.145 1.00 24.01 307 ASN A C 1
ATOM 2431 O O . ASN A 1 308 ? 87.462 115.440 19.261 1.00 24.87 307 ASN A O 1
ATOM 2436 N N . ALA A 1 309 ? 86.278 116.644 17.761 1.00 26.75 308 ALA A N 1
ATOM 2437 C CA . ALA A 1 309 ? 85.092 116.739 18.614 1.00 24.84 308 ALA A CA 1
ATOM 2438 C C . ALA A 1 309 ? 84.373 115.404 18.756 1.00 27.49 308 ALA A C 1
ATOM 2439 O O . ALA A 1 309 ? 83.546 115.252 19.656 1.00 26.30 308 ALA A O 1
ATOM 2441 N N . MET A 1 310 ? 84.632 114.453 17.868 1.00 23.56 309 MET A N 1
ATOM 2442 C CA . MET A 1 310 ? 84.030 113.127 17.990 1.00 26.14 309 MET A CA 1
ATOM 2443 C C . MET A 1 310 ? 85.056 112.111 17.527 1.00 23.78 309 MET A C 1
ATOM 2444 O O . MET A 1 310 ? 85.641 112.258 16.448 1.00 28.06 309 MET A O 1
ATOM 2449 N N . LEU A 1 311 ? 85.289 111.095 18.358 1.00 25.75 310 LEU A N 1
ATOM 2450 C CA . LEU A 1 311 ? 86.386 110.166 18.162 1.00 26.29 310 LEU A CA 1
ATOM 2451 C C . LEU A 1 311 ? 85.984 108.801 18.691 1.00 26.22 310 LEU A C 1
ATOM 2452 O O . LEU A 1 311 ? 85.160 108.700 19.602 1.00 26.55 310 LEU A O 1
ATOM 2457 N N . ALA A 1 312 ? 86.589 107.753 18.129 1.00 28.70 311 ALA A N 1
ATOM 2458 C CA . ALA A 1 312 ? 86.396 106.401 18.645 1.00 34.72 311 ALA A CA 1
ATOM 2459 C C . ALA A 1 312 ? 87.602 105.528 18.326 1.00 29.51 311 ALA A C 1
ATOM 2460 O O . ALA A 1 312 ? 88.103 105.539 17.199 1.00 31.54 311 ALA A O 1
ATOM 2462 N N . CYS A 1 313 ? 88.055 104.767 19.323 1.00 26.62 312 CYS A N 1
ATOM 2463 C CA . CYS A 1 313 ? 89.061 103.726 19.130 1.00 29.13 312 CYS A CA 1
ATOM 2464 C C . CYS A 1 313 ? 89.072 102.833 20.365 1.00 28.77 312 CYS A C 1
ATOM 2465 O O . CYS A 1 313 ? 88.538 103.196 21.417 1.00 34.61 312 CYS A O 1
ATOM 2468 N N . ASN A 1 314 ? 89.678 101.659 20.226 1.00 33.12 313 ASN A N 1
ATOM 2469 C CA . ASN A 1 314 ? 89.918 100.847 21.411 1.00 38.00 313 ASN A CA 1
ATOM 2470 C C . ASN A 1 314 ? 91.202 101.308 22.099 1.00 33.12 313 ASN A C 1
ATOM 2471 O O . ASN A 1 314 ? 92.001 102.064 21.535 1.00 33.61 313 ASN A O 1
ATOM 2476 N N . GLU A 1 315 ? 91.404 100.844 23.335 1.00 31.42 314 GLU A N 1
ATOM 2477 C CA . GLU A 1 315 ? 92.611 101.221 24.059 1.00 30.45 314 GLU A CA 1
ATOM 2478 C C . GLU A 1 315 ? 93.844 100.727 23.313 1.00 38.99 314 GLU A C 1
ATOM 2479 O O . GLU A 1 315 ? 93.785 99.760 22.543 1.00 38.14 314 GLU A O 1
ATOM 2485 N N . ASN A 1 316 ? 94.971 101.418 23.526 1.00 30.87 315 ASN A N 1
ATOM 2486 C CA . ASN A 1 316 ? 96.250 101.007 22.942 1.00 31.39 315 ASN A CA 1
ATOM 2487 C C . ASN A 1 316 ? 96.207 101.047 21.417 1.00 32.78 315 ASN A C 1
ATOM 2488 O O . ASN A 1 316 ? 96.728 100.159 20.742 1.00 37.58 315 ASN A O 1
ATOM 2493 N N . ASN A 1 317 ? 95.580 102.081 20.863 1.00 30.18 316 ASN A N 1
ATOM 2494 C CA . ASN A 1 317 ? 95.469 102.203 19.418 1.00 25.43 316 ASN A CA 1
ATOM 2495 C C . ASN A 1 317 ? 96.744 102.815 18.836 1.00 33.73 316 ASN A C 1
ATOM 2496 O O . ASN A 1 317 ? 97.242 103.829 19.339 1.00 30.54 316 ASN A O 1
ATOM 2501 N N . GLY A 1 318 ? 97.256 102.203 17.762 1.00 27.63 317 GLY A N 1
ATOM 2502 C CA . GLY A 1 318 ? 98.519 102.647 17.180 1.00 33.82 317 GLY A CA 1
ATOM 2503 C C . GLY A 1 318 ? 98.462 104.037 16.568 1.00 36.99 317 GLY A C 1
ATOM 2504 O O . GLY A 1 318 ? 99.371 104.852 16.770 1.00 28.68 317 GLY A O 1
ATOM 2505 N N . PHE A 1 319 ? 97.401 104.333 15.807 1.00 31.66 318 PHE A N 1
ATOM 2506 C CA . PHE A 1 319 ? 97.249 105.690 15.286 1.00 34.45 318 PHE A CA 1
ATOM 2507 C C . PHE A 1 319 ? 97.128 106.709 16.419 1.00 30.73 318 PHE A C 1
ATOM 2508 O O . PHE A 1 319 ? 97.680 107.818 16.333 1.00 24.41 318 PHE A O 1
ATOM 2516 N N . MET A 1 320 ? 96.412 106.357 17.491 1.00 25.71 319 MET A N 1
ATOM 2517 C CA . MET A 1 320 ? 96.307 107.268 18.626 1.00 25.70 319 MET A CA 1
ATOM 2518 C C . MET A 1 320 ? 97.684 107.637 19.171 1.00 31.14 319 MET A C 1
ATOM 2519 O O . MET A 1 320 ? 97.929 108.800 19.524 1.00 27.11 319 MET A O 1
ATOM 2524 N N . ASN A 1 321 ? 98.593 106.658 19.267 1.00 28.63 320 ASN A N 1
ATOM 2525 C CA . ASN A 1 321 ? 99.961 106.963 19.691 1.00 26.26 320 ASN A CA 1
ATOM 2526 C C . ASN A 1 321 ? 100.621 107.980 18.765 1.00 24.70 320 ASN A C 1
ATOM 2527 O O . ASN A 1 321 ? 101.287 108.912 19.236 1.00 31.57 320 ASN A O 1
ATOM 2532 N N . ALA A 1 322 ? 100.464 107.807 17.447 1.00 26.09 321 ALA A N 1
ATOM 2533 C CA . ALA A 1 322 ? 101.025 108.771 16.502 1.00 29.79 321 ALA A CA 1
ATOM 2534 C C . ALA A 1 322 ? 100.410 110.151 16.700 1.00 31.46 321 ALA A C 1
ATOM 2535 O O . ALA A 1 322 ? 101.111 111.169 16.638 1.00 28.83 321 ALA A O 1
ATOM 2537 N N . LEU A 1 323 ? 99.101 110.206 16.953 1.00 26.33 322 LEU A N 1
ATOM 2538 C CA . LEU A 1 323 ? 98.451 111.490 17.197 1.00 25.98 322 LEU A CA 1
ATOM 2539 C C . LEU A 1 323 ? 98.993 112.150 18.459 1.00 25.78 322 LEU A C 1
ATOM 2540 O O . LEU A 1 323 ? 99.317 113.346 18.456 1.00 28.40 322 LEU A O 1
ATOM 2545 N N . MET A 1 324 ? 99.088 111.386 19.550 1.00 25.43 323 MET A N 1
ATOM 2546 C CA . MET A 1 324 ? 99.658 111.917 20.786 1.00 32.74 323 MET A CA 1
ATOM 2547 C C . MET A 1 324 ? 101.091 112.391 20.578 1.00 31.88 323 MET A C 1
ATOM 2548 O O . MET A 1 324 ? 101.492 113.444 21.095 1.00 31.03 323 MET A O 1
ATOM 2553 N N . ASP A 1 325 ? 101.877 111.617 19.834 1.00 24.97 324 ASP A N 1
ATOM 2554 C CA . ASP A 1 325 ? 103.276 111.965 19.621 1.00 31.53 324 ASP A CA 1
ATOM 2555 C C . ASP A 1 325 ? 103.402 113.289 18.881 1.00 36.33 324 ASP A C 1
ATOM 2556 O O . ASP A 1 325 ? 104.267 114.109 19.206 1.00 34.21 324 ASP A O 1
ATOM 2561 N N . ARG A 1 326 ? 102.535 113.529 17.894 1.00 30.95 325 ARG A N 1
ATOM 2562 C CA . ARG A 1 326 ? 102.602 114.793 17.171 1.00 33.75 325 ARG A CA 1
ATOM 2563 C C . ARG A 1 326 ? 102.201 115.961 18.066 1.00 31.55 325 ARG A C 1
ATOM 2564 O O . ARG A 1 326 ? 102.802 117.037 17.993 1.00 34.22 325 ARG A O 1
ATOM 2572 N N . ILE A 1 327 ? 101.191 115.779 18.917 1.00 31.55 326 ILE A N 1
ATOM 2573 C CA . ILE A 1 327 ? 100.811 116.865 19.822 1.00 28.82 326 ILE A CA 1
ATOM 2574 C C . ILE A 1 327 ? 101.943 117.153 20.799 1.00 28.66 326 ILE A C 1
ATOM 2575 O O . ILE A 1 327 ? 102.254 118.314 21.090 1.00 34.47 326 ILE A O 1
ATOM 2580 N N . ILE A 1 328 ? 102.580 116.103 21.317 1.00 28.05 327 ILE A N 1
ATOM 2581 C CA . ILE A 1 328 ? 103.721 116.313 22.203 1.00 33.24 327 ILE A CA 1
ATOM 2582 C C . ILE A 1 328 ? 104.833 117.036 21.463 1.00 37.13 327 ILE A C 1
ATOM 2583 O O . ILE A 1 328 ? 105.462 117.961 22.001 1.00 36.94 327 ILE A O 1
ATOM 2588 N N . LEU A 1 329 ? 105.082 116.648 20.207 1.00 34.34 328 LEU A N 1
ATOM 2589 C CA . LEU A 1 329 ? 106.081 117.361 19.414 1.00 42.16 328 LEU A CA 1
ATOM 2590 C C . LEU A 1 329 ? 105.664 118.812 19.175 1.00 38.73 328 LEU A C 1
ATOM 2591 O O . LEU A 1 329 ? 106.509 119.714 19.224 1.00 41.52 328 LEU A O 1
ATOM 2596 N N . ASN A 1 330 ? 104.368 119.062 18.931 1.00 36.65 329 ASN A N 1
ATOM 2597 C CA . ASN A 1 330 ? 103.908 120.439 18.743 1.00 42.44 329 ASN A CA 1
ATOM 2598 C C . ASN A 1 330 ? 104.304 121.320 19.917 1.00 39.95 329 ASN A C 1
ATOM 2599 O O . ASN A 1 330 ? 104.703 122.475 19.728 1.00 42.55 329 ASN A O 1
ATOM 2604 N N . TYR A 1 331 ? 104.229 120.786 21.138 1.00 41.08 330 TYR A N 1
ATOM 2605 C CA . TYR A 1 331 ? 104.561 121.605 22.299 1.00 45.22 330 TYR A CA 1
ATOM 2606 C C . TYR A 1 331 ? 106.065 121.760 22.493 1.00 42.32 330 TYR A C 1
ATOM 2607 O O . TYR A 1 331 ? 106.509 122.791 23.016 1.00 46.09 330 TYR A O 1
ATOM 2616 N N A THR A 1 332 ? 106.859 120.777 22.065 0.03 42.20 331 THR A N 1
ATOM 2617 N N B THR A 1 332 ? 106.862 120.761 22.095 0.97 41.31 331 THR A N 1
ATOM 2618 C CA A THR A 1 332 ? 108.308 120.948 22.094 0.03 45.95 331 THR A CA 1
ATOM 2619 C CA B THR A 1 332 ? 108.309 120.946 22.080 0.97 45.05 331 THR A CA 1
ATOM 2620 C C A THR A 1 332 ? 108.765 122.003 21.095 0.03 48.36 331 THR A C 1
ATOM 2621 C C B THR A 1 332 ? 108.697 122.084 21.146 0.97 47.83 331 THR A C 1
ATOM 2622 O O A THR A 1 332 ? 109.788 122.661 21.315 0.03 51.89 331 THR A O 1
ATOM 2623 O O B THR A 1 332 ? 109.577 122.891 21.465 0.97 50.86 331 THR A O 1
ATOM 2630 N N . ILE A 1 333 ? 108.026 122.182 19.999 1.00 47.24 332 ILE A N 1
ATOM 2631 C CA . ILE A 1 333 ? 108.375 123.214 19.032 1.00 50.26 332 ILE A CA 1
ATOM 2632 C C . ILE A 1 333 ? 107.903 124.581 19.517 1.00 50.74 332 ILE A C 1
ATOM 2633 O O . ILE A 1 333 ? 108.617 125.581 19.374 1.00 54.00 332 ILE A O 1
ATOM 2638 N N . LEU A 1 334 ? 106.718 124.639 20.131 1.00 47.77 333 LEU A N 1
ATOM 2639 C CA . LEU A 1 334 ? 106.250 125.883 20.736 1.00 48.36 333 LEU A CA 1
ATOM 2640 C C . LEU A 1 334 ? 107.225 126.383 21.797 1.00 50.58 333 LEU A C 1
ATOM 2641 O O . LEU A 1 334 ? 107.526 127.582 21.857 1.00 53.27 333 LEU A O 1
ATOM 2646 N N . ASP A 1 335 ? 107.737 125.483 22.635 1.00 49.79 334 ASP A N 1
ATOM 2647 C CA . ASP A 1 335 ? 108.734 125.882 23.628 1.00 52.34 334 ASP A CA 1
ATOM 2648 C C . ASP A 1 335 ? 109.962 126.513 22.975 1.00 56.55 334 ASP A C 1
ATOM 2649 O O . ASP A 1 335 ? 110.500 127.510 23.478 1.00 59.42 334 ASP A O 1
ATOM 2654 N N . GLU A 1 336 ? 110.419 125.950 21.853 1.00 59.35 335 GLU A N 1
ATOM 2655 C CA . GLU A 1 336 ? 111.522 126.565 21.119 1.00 64.74 335 GLU A CA 1
ATOM 2656 C C . GLU A 1 336 ? 111.112 127.902 20.520 1.00 67.68 335 GLU A C 1
ATOM 2657 O O . GLU A 1 336 ? 111.938 128.822 20.419 1.00 66.80 335 GLU A O 1
ATOM 2663 N N . PHE A 1 337 ? 109.847 128.018 20.115 1.00 60.34 336 PHE A N 1
ATOM 2664 C CA . PHE A 1 337 ? 109.334 129.256 19.540 1.00 61.76 336 PHE A CA 1
ATOM 2665 C C . PHE A 1 337 ? 109.356 130.386 20.562 1.00 63.25 336 PHE A C 1
ATOM 2666 O O . PHE A 1 337 ? 109.743 131.516 20.243 1.00 66.57 336 PHE A O 1
ATOM 2674 N N . ILE A 1 338 ? 108.966 130.089 21.804 1.00 61.36 337 ILE A N 1
ATOM 2675 C CA . ILE A 1 338 ? 108.895 131.116 22.841 1.00 62.61 337 ILE A CA 1
ATOM 2676 C C . ILE A 1 338 ? 110.293 131.565 23.247 1.00 68.80 337 ILE A C 1
ATOM 2677 O O . ILE A 1 338 ? 110.575 132.765 23.330 1.00 74.94 337 ILE A O 1
ATOM 2682 N N . ILE A 1 339 ? 111.187 130.603 23.508 1.00 72.86 338 ILE A N 1
ATOM 2683 C CA . ILE A 1 339 ? 112.537 130.921 23.973 1.00 71.36 338 ILE A CA 1
ATOM 2684 C C . ILE A 1 339 ? 113.299 131.716 22.919 1.00 74.78 338 ILE A C 1
ATOM 2685 O O . ILE A 1 339 ? 114.031 132.661 23.240 1.00 84.73 338 ILE A O 1
ATOM 2690 N N . SER A 1 340 ? 113.144 131.349 21.647 1.00 74.08 339 SER A N 1
ATOM 2691 C CA . SER A 1 340 ? 113.858 132.039 20.581 1.00 84.91 339 SER A CA 1
ATOM 2692 C C . SER A 1 340 ? 113.291 133.420 20.289 1.00 92.53 339 SER A C 1
ATOM 2693 O O . SER A 1 340 ? 113.929 134.185 19.560 1.00 99.41 339 SER A O 1
ATOM 2696 N N . ASN A 1 341 ? 112.122 133.750 20.835 1.00 100.92 340 ASN A N 1
ATOM 2697 C CA . ASN A 1 341 ? 111.451 135.024 20.588 1.00 110.24 340 ASN A CA 1
ATOM 2698 C C . ASN A 1 341 ? 111.289 135.267 19.086 1.00 109.12 340 ASN A C 1
ATOM 2699 O O . ASN A 1 341 ? 111.747 136.265 18.528 1.00 109.44 340 ASN A O 1
ATOM 2704 N N . ILE A 1 342 ? 110.634 134.312 18.432 1.00 106.06 341 ILE A N 1
ATOM 2705 C CA . ILE A 1 342 ? 110.374 134.409 17.000 1.00 104.05 341 ILE A CA 1
ATOM 2706 C C . ILE A 1 342 ? 109.114 135.239 16.799 1.00 103.03 341 ILE A C 1
ATOM 2707 O O . ILE A 1 342 ? 108.049 134.910 17.332 1.00 94.12 341 ILE A O 1
ATOM 2712 N N . VAL A 1 343 ? 109.236 136.327 16.040 1.00 105.45 342 VAL A N 1
ATOM 2713 C CA . VAL A 1 343 ? 108.126 137.252 15.848 1.00 107.94 342 VAL A CA 1
ATOM 2714 C C . VAL A 1 343 ? 107.939 137.543 14.364 1.00 109.47 342 VAL A C 1
ATOM 2715 O O . VAL A 1 343 ? 106.839 137.378 13.822 1.00 106.06 342 VAL A O 1
ATOM 2719 N N . THR A 1 344 ? 109.011 137.968 13.698 1.00 107.95 343 THR A N 1
ATOM 2720 C CA . THR A 1 344 ? 108.889 138.532 12.364 1.00 99.67 343 THR A CA 1
ATOM 2721 C C . THR A 1 344 ? 108.813 137.439 11.299 1.00 103.36 343 THR A C 1
ATOM 2722 O O . THR A 1 344 ? 108.973 136.246 11.570 1.00 99.04 343 THR A O 1
ATOM 2726 N N . ASP A 1 345 ? 108.566 137.880 10.062 1.00 110.22 344 ASP A N 1
ATOM 2727 C CA . ASP A 1 345 ? 108.403 136.960 8.941 1.00 112.05 344 ASP A CA 1
ATOM 2728 C C . ASP A 1 345 ? 109.684 136.173 8.685 1.00 104.82 344 ASP A C 1
ATOM 2729 O O . ASP A 1 345 ? 109.652 134.947 8.515 1.00 96.03 344 ASP A O 1
ATOM 2734 N N . GLY A 1 346 ? 110.826 136.864 8.655 1.00 104.23 345 GLY A N 1
ATOM 2735 C CA . GLY A 1 346 ? 112.084 136.183 8.392 1.00 99.71 345 GLY A CA 1
ATOM 2736 C C . GLY A 1 346 ? 112.486 135.240 9.509 1.00 95.26 345 GLY A C 1
ATOM 2737 O O . GLY A 1 346 ? 113.020 134.157 9.255 1.00 93.30 345 GLY A O 1
ATOM 2738 N N . GLU A 1 347 ? 112.234 135.636 10.760 1.00 102.30 346 GLU A N 1
ATOM 2739 C CA . GLU A 1 347 ? 112.575 134.794 11.901 1.00 97.66 346 GLU A CA 1
ATOM 2740 C C . GLU A 1 347 ? 111.769 133.503 11.931 1.00 92.86 346 GLU A C 1
ATOM 2741 O O . GLU A 1 347 ? 112.210 132.530 12.552 1.00 83.57 346 GLU A O 1
ATOM 2747 N N . MET A 1 348 ? 110.608 133.467 11.271 1.00 93.77 347 MET A N 1
ATOM 2748 C CA . MET A 1 348 ? 109.804 132.250 11.250 1.00 97.19 347 MET A CA 1
ATOM 2749 C C . MET A 1 348 ? 110.337 131.223 10.259 1.00 98.69 347 MET A C 1
ATOM 2750 O O . MET A 1 348 ? 110.112 130.020 10.443 1.00 80.41 347 MET A O 1
ATOM 2755 N N . LEU A 1 349 ? 111.043 131.663 9.214 1.00 104.34 348 LEU A N 1
ATOM 2756 C CA . LEU A 1 349 ? 111.617 130.702 8.276 1.00 106.36 348 LEU A CA 1
ATOM 2757 C C . LEU A 1 349 ? 112.956 130.171 8.773 1.00 104.45 348 LEU A C 1
ATOM 2758 O O . LEU A 1 349 ? 113.251 128.981 8.605 1.00 102.07 348 LEU A O 1
ATOM 2763 N N . ASN A 1 350 ? 113.774 131.030 9.393 1.00 102.18 349 ASN A N 1
ATOM 2764 C CA . ASN A 1 350 ? 114.925 130.544 10.148 1.00 105.91 349 ASN A CA 1
ATOM 2765 C C . ASN A 1 350 ? 114.505 129.545 11.220 1.00 98.35 349 ASN A C 1
ATOM 2766 O O . ASN A 1 350 ? 115.329 128.750 11.683 1.00 88.31 349 ASN A O 1
ATOM 2771 N N . PHE A 1 351 ? 113.236 129.573 11.621 1.00 88.30 350 PHE A N 1
ATOM 2772 C CA . PHE A 1 351 ? 112.694 128.625 12.580 1.00 76.93 350 PHE A CA 1
ATOM 2773 C C . PHE A 1 351 ? 112.082 127.413 11.893 1.00 74.52 350 PHE A C 1
ATOM 2774 O O . PHE A 1 351 ? 112.332 126.278 12.312 1.00 84.19 350 PHE A O 1
ATOM 2782 N N . THR A 1 352 ? 111.295 127.627 10.833 1.00 80.05 351 THR A N 1
ATOM 2783 C CA . THR A 1 352 ? 110.601 126.516 10.183 1.00 78.65 351 THR A CA 1
ATOM 2784 C C . THR A 1 352 ? 111.589 125.532 9.568 1.00 91.34 351 THR A C 1
ATOM 2785 O O . THR A 1 352 ? 111.436 124.311 9.702 1.00 83.14 351 THR A O 1
ATOM 2789 N N . GLU A 1 353 ? 112.611 126.048 8.881 1.00 91.61 352 GLU A N 1
ATOM 2790 C CA . GLU A 1 353 ? 113.635 125.171 8.324 1.00 94.16 352 GLU A CA 1
ATOM 2791 C C . GLU A 1 353 ? 114.414 124.469 9.429 1.00 87.05 352 GLU A C 1
ATOM 2792 O O . GLU A 1 353 ? 114.694 123.268 9.336 1.00 92.50 352 GLU A O 1
ATOM 2798 N N . LYS A 1 354 ? 114.763 125.202 10.489 1.00 81.32 353 LYS A N 1
ATOM 2799 C CA . LYS A 1 354 ? 115.496 124.607 11.600 1.00 80.83 353 LYS A CA 1
ATOM 2800 C C . LYS A 1 354 ? 114.688 123.503 12.280 1.00 77.84 353 LYS A C 1
ATOM 2801 O O . LYS A 1 354 ? 115.238 122.456 12.644 1.00 75.84 353 LYS A O 1
ATOM 2807 N N . MET A 1 355 ? 113.380 123.711 12.453 1.00 74.32 354 MET A N 1
ATOM 2808 C CA . MET A 1 355 ? 112.551 122.693 13.090 1.00 74.15 354 MET A CA 1
ATOM 2809 C C . MET A 1 355 ? 112.284 121.518 12.156 1.00 79.12 354 MET A C 1
ATOM 2810 O O . MET A 1 355 ? 112.224 120.368 12.606 1.00 84.66 354 MET A O 1
ATOM 2815 N N . SER A 1 356 ? 112.101 121.784 10.861 1.00 78.59 355 SER A N 1
ATOM 2816 C CA . SER A 1 356 ? 111.873 120.695 9.917 1.00 73.52 355 SER A CA 1
ATOM 2817 C C . SER A 1 356 ? 113.102 119.808 9.783 1.00 84.68 355 SER A C 1
ATOM 2818 O O . SER A 1 356 ? 112.978 118.621 9.457 1.00 86.88 355 SER A O 1
ATOM 2821 N N . ALA A 1 357 ? 114.286 120.360 10.031 1.00 79.91 356 ALA A N 1
ATOM 2822 C CA . ALA A 1 357 ? 115.511 119.573 10.011 1.00 86.39 356 ALA A CA 1
ATOM 2823 C C . ALA A 1 357 ? 115.811 118.935 11.358 1.00 84.25 356 ALA A C 1
ATOM 2824 O O . ALA A 1 357 ? 116.378 117.838 11.404 1.00 94.32 356 ALA A O 1
ATOM 2826 N N . GLN A 1 358 ? 115.445 119.599 12.456 1.00 79.49 357 GLN A N 1
ATOM 2827 C CA . GLN A 1 358 ? 115.719 119.047 13.777 1.00 84.44 357 GLN A CA 1
ATOM 2828 C C . GLN A 1 358 ? 114.826 117.853 14.081 1.00 84.81 357 GLN A C 1
ATOM 2829 O O . GLN A 1 358 ? 115.224 116.962 14.841 1.00 86.04 357 GLN A O 1
ATOM 2835 N N . PHE A 1 359 ? 113.632 117.802 13.486 1.00 91.56 358 PHE A N 1
ATOM 2836 C CA . PHE A 1 359 ? 112.666 116.744 13.765 1.00 84.20 358 PHE A CA 1
ATOM 2837 C C . PHE A 1 359 ? 112.213 116.001 12.513 1.00 85.33 358 PHE A C 1
ATOM 2838 O O . PHE A 1 359 ? 111.249 115.231 12.580 1.00 82.55 358 PHE A O 1
ATOM 2846 N N . GLY A 1 360 ? 112.878 116.205 11.379 1.00 87.73 359 GLY A N 1
ATOM 2847 C CA . GLY A 1 360 ? 112.550 115.484 10.163 1.00 92.83 359 GLY A CA 1
ATOM 2848 C C . GLY A 1 360 ? 111.151 115.737 9.635 1.00 95.12 359 GLY A C 1
ATOM 2849 O O . GLY A 1 360 ? 110.386 114.791 9.426 1.00 93.88 359 GLY A O 1
ATOM 2850 N N . LEU A 1 361 ? 110.806 117.001 9.407 1.00 96.56 360 LEU A N 1
ATOM 2851 C CA . LEU A 1 361 ? 109.493 117.384 8.912 1.00 85.62 360 LEU A CA 1
ATOM 2852 C C . LEU A 1 361 ? 109.585 117.916 7.486 1.00 101.90 360 LEU A C 1
ATOM 2853 O O . LEU A 1 361 ? 110.663 118.257 6.990 1.00 94.48 360 LEU A O 1
ATOM 2858 N N . ASN A 1 362 ? 108.428 117.980 6.828 1.00 107.35 361 ASN A N 1
ATOM 2859 C CA . ASN A 1 362 ? 108.319 118.521 5.477 1.00 114.77 361 ASN A CA 1
ATOM 2860 C C . ASN A 1 362 ? 107.992 120.006 5.580 1.00 104.83 361 ASN A C 1
ATOM 2861 O O . ASN A 1 362 ? 106.851 120.377 5.872 1.00 98.73 361 ASN A O 1
ATOM 2866 N N . ALA A 1 363 ? 108.994 120.855 5.329 1.00 102.06 362 ALA A N 1
ATOM 2867 C CA . ALA A 1 363 ? 108.827 122.290 5.539 1.00 89.66 362 ALA A CA 1
ATOM 2868 C C . ALA A 1 363 ? 107.701 122.865 4.690 1.00 93.61 362 ALA A C 1
ATOM 2869 O O . ALA A 1 363 ? 107.023 123.807 5.118 1.00 91.20 362 ALA A O 1
ATOM 2871 N N . GLU A 1 364 ? 107.481 122.314 3.492 1.00 95.00 363 GLU A N 1
ATOM 2872 C CA . GLU A 1 364 ? 106.399 122.803 2.643 1.00 103.35 363 GLU A CA 1
ATOM 2873 C C . GLU A 1 364 ? 105.042 122.597 3.307 1.00 98.20 363 GLU A C 1
ATOM 2874 O O . GLU A 1 364 ? 104.170 123.472 3.243 1.00 101.41 363 GLU A O 1
ATOM 2880 N N . HIS A 1 365 ? 104.848 121.453 3.962 1.00 97.13 364 HIS A N 1
ATOM 2881 C CA . HIS A 1 365 ? 103.574 121.166 4.609 1.00 93.92 364 HIS A CA 1
ATOM 2882 C C . HIS A 1 365 ? 103.455 121.809 5.984 1.00 89.04 364 HIS A C 1
ATOM 2883 O O . HIS A 1 365 ? 102.333 121.992 6.470 1.00 88.38 364 HIS A O 1
ATOM 2890 N N . GLU A 1 366 ? 104.577 122.153 6.616 1.00 86.71 365 GLU A N 1
ATOM 2891 C CA . GLU A 1 366 ? 104.575 122.842 7.902 1.00 75.11 365 GLU A CA 1
ATOM 2892 C C . GLU A 1 366 ? 104.413 124.353 7.765 1.00 74.23 365 GLU A C 1
ATOM 2893 O O . GLU A 1 366 ? 104.433 125.054 8.782 1.00 65.29 365 GLU A O 1
ATOM 2899 N N . GLY A 1 367 ? 104.243 124.862 6.541 1.00 76.72 366 GLY A N 1
ATOM 2900 C CA . GLY A 1 367 ? 104.215 126.294 6.299 1.00 72.85 366 GLY A CA 1
ATOM 2901 C C . GLY A 1 367 ? 103.109 127.033 7.020 1.00 72.08 366 GLY A C 1
ATOM 2902 O O . GLY A 1 367 ? 103.212 128.250 7.206 1.00 69.35 366 GLY A O 1
ATOM 2903 N N . SER A 1 368 ? 102.051 126.332 7.429 1.00 67.82 367 SER A N 1
ATOM 2904 C CA . SER A 1 368 ? 100.961 126.953 8.172 1.00 69.25 367 SER A CA 1
ATOM 2905 C C . SER A 1 368 ? 101.084 126.777 9.677 1.00 66.63 367 SER A C 1
ATOM 2906 O O . SER A 1 368 ? 100.648 127.658 10.428 1.00 60.41 367 SER A O 1
ATOM 2909 N N . PHE A 1 369 ? 101.672 125.664 10.129 1.00 56.46 368 PHE A N 1
ATOM 2910 C CA . PHE A 1 369 ? 101.722 125.359 11.556 1.00 53.43 368 PHE A CA 1
ATOM 2911 C C . PHE A 1 369 ? 102.579 126.367 12.313 1.00 56.24 368 PHE A C 1
ATOM 2912 O O . PHE A 1 369 ? 102.161 126.898 13.347 1.00 50.64 368 PHE A O 1
ATOM 2920 N N . ILE A 1 370 ? 103.787 126.635 11.813 1.00 55.78 369 ILE A N 1
ATOM 2921 C CA . ILE A 1 370 ? 104.710 127.512 12.538 1.00 53.81 369 ILE A CA 1
ATOM 2922 C C . ILE A 1 370 ? 104.146 128.914 12.738 1.00 53.37 369 ILE A C 1
ATOM 2923 O O . ILE A 1 370 ? 104.212 129.423 13.872 1.00 55.30 369 ILE A O 1
ATOM 2928 N N . PRO A 1 371 ? 103.598 129.594 11.724 1.00 54.28 370 PRO A N 1
ATOM 2929 C CA . PRO A 1 371 ? 103.038 130.931 11.981 1.00 61.28 370 PRO A CA 1
ATOM 2930 C C . PRO A 1 371 ? 101.917 130.940 13.009 1.00 54.54 370 PRO A C 1
ATOM 2931 O O . PRO A 1 371 ? 101.730 131.957 13.689 1.00 53.70 370 PRO A O 1
ATOM 2935 N N . SER A 1 372 ? 101.171 129.843 13.158 1.00 47.56 371 SER A N 1
ATOM 2936 C CA . SER A 1 372 ? 100.098 129.821 14.148 1.00 48.84 371 SER A CA 1
ATOM 2937 C C . SER A 1 372 ? 100.627 129.840 15.577 1.00 48.96 371 SER A C 1
ATOM 2938 O O . SER A 1 372 ? 99.877 130.182 16.497 1.00 47.90 371 SER A O 1
ATOM 2941 N N . LEU A 1 373 ? 101.898 129.486 15.779 1.00 48.98 372 LEU A N 1
ATOM 2942 C CA . LEU A 1 373 ? 102.487 129.539 17.114 1.00 48.60 372 LEU A CA 1
ATOM 2943 C C . LEU A 1 373 ? 102.535 130.962 17.658 1.00 42.67 372 LEU A C 1
ATOM 2944 O O . LEU A 1 373 ? 102.537 131.155 18.878 1.00 49.85 372 LEU A O 1
ATOM 2949 N N . ALA A 1 374 ? 102.606 131.966 16.783 1.00 45.36 373 ALA A N 1
ATOM 2950 C CA . ALA A 1 374 ? 102.527 133.351 17.245 1.00 54.25 373 ALA A CA 1
ATOM 2951 C C . ALA A 1 374 ? 101.230 133.636 17.993 1.00 56.04 373 ALA A C 1
ATOM 2952 O O . ALA A 1 374 ? 101.197 134.543 18.837 1.00 45.65 373 ALA A O 1
ATOM 2954 N N . ASN A 1 375 ? 100.170 132.884 17.706 1.00 49.22 374 ASN A N 1
ATOM 2955 C CA . ASN A 1 375 ? 98.856 133.117 18.292 1.00 47.24 374 ASN A CA 1
ATOM 2956 C C . ASN A 1 375 ? 98.633 132.352 19.587 1.00 45.62 374 ASN A C 1
ATOM 2957 O O . ASN A 1 375 ? 97.534 132.435 20.147 1.00 42.93 374 ASN A O 1
ATOM 2962 N N . TYR A 1 376 ? 99.647 131.635 20.087 1.00 42.00 375 TYR A N 1
ATOM 2963 C CA . TYR A 1 376 ? 99.443 130.795 21.265 1.00 39.21 375 TYR A CA 1
ATOM 2964 C C . TYR A 1 376 ? 98.829 131.588 22.420 1.00 42.89 375 TYR A C 1
ATOM 2965 O O . TYR A 1 376 ? 97.841 131.158 23.026 1.00 40.72 375 TYR A O 1
ATOM 2974 N N . TYR A 1 377 ? 99.376 132.767 22.717 1.00 43.09 376 TYR A N 1
ATOM 2975 C CA . TYR A 1 377 ? 98.841 133.610 23.779 1.00 37.71 376 TYR A CA 1
ATOM 2976 C C . TYR A 1 377 ? 97.910 134.694 23.253 1.00 42.88 376 TYR A C 1
ATOM 2977 O O . TYR A 1 377 ? 97.615 135.647 23.978 1.00 46.21 376 TYR A O 1
ATOM 2986 N N . LYS A 1 378 ? 97.446 134.573 22.007 1.00 42.67 377 LYS A N 1
ATOM 2987 C CA . LYS A 1 378 ? 96.434 135.466 21.449 1.00 42.52 377 LYS A CA 1
ATOM 2988 C C . LYS A 1 378 ? 95.063 134.816 21.344 1.00 38.12 377 LYS A C 1
ATOM 2989 O O . LYS A 1 378 ? 94.055 135.535 21.297 1.00 39.11 377 LYS A O 1
ATOM 2995 N N . ASP A 1 379 ? 95.012 133.485 21.272 1.00 37.98 378 ASP A N 1
ATOM 2996 C CA . ASP A 1 379 ? 93.750 132.757 21.303 1.00 45.16 378 ASP A CA 1
ATOM 2997 C C . ASP A 1 379 ? 92.908 133.233 22.478 1.00 35.86 378 ASP A C 1
ATOM 2998 O O . ASP A 1 379 ? 93.428 133.400 23.589 1.00 42.86 378 ASP A O 1
ATOM 3003 N N . SER A 1 380 ? 91.614 133.482 22.194 1.00 36.74 379 SER A N 1
ATOM 3004 C CA A SER A 1 380 ? 90.592 133.849 23.175 0.51 37.83 379 SER A CA 1
ATOM 3005 C CA B SER A 1 380 ? 90.574 133.859 23.155 0.49 37.86 379 SER A CA 1
ATOM 3006 C C . SER A 1 380 ? 90.673 135.318 23.591 1.00 41.68 379 SER A C 1
ATOM 3007 O O . SER A 1 380 ? 89.739 135.847 24.207 1.00 43.67 379 SER A O 1
ATOM 3012 N N . ILE A 1 381 ? 91.774 135.994 23.268 1.00 40.84 380 ILE A N 1
ATOM 3013 C CA . ILE A 1 381 ? 91.947 137.400 23.613 1.00 43.12 380 ILE A CA 1
ATOM 3014 C C . ILE A 1 381 ? 91.844 138.304 22.389 1.00 45.49 380 ILE A C 1
ATOM 3015 O O . ILE A 1 381 ? 91.199 139.355 22.443 1.00 51.79 380 ILE A O 1
ATOM 3020 N N . VAL A 1 382 ? 92.473 137.919 21.289 1.00 43.76 381 VAL A N 1
ATOM 3021 C CA . VAL A 1 382 ? 92.445 138.685 20.043 1.00 45.62 381 VAL A CA 1
ATOM 3022 C C . VAL A 1 382 ? 91.525 137.970 19.061 1.00 44.82 381 VAL A C 1
ATOM 3023 O O . VAL A 1 382 ? 91.661 136.750 18.885 1.00 42.64 381 VAL A O 1
ATOM 3027 N N . PRO A 1 383 ? 90.575 138.667 18.433 1.00 47.48 382 PRO A N 1
ATOM 3028 C CA . PRO A 1 383 ? 89.699 138.007 17.458 1.00 53.33 382 PRO A CA 1
ATOM 3029 C C . PRO A 1 383 ? 90.503 137.374 16.333 1.00 53.29 382 PRO A C 1
ATOM 3030 O O . PRO A 1 383 ? 91.497 137.929 15.869 1.00 51.29 382 PRO A O 1
ATOM 3034 N N . ASN A 1 384 ? 90.068 136.193 15.899 1.00 47.94 383 ASN A N 1
ATOM 3035 C CA . ASN A 1 384 ? 90.786 135.497 14.845 1.00 44.79 383 ASN A CA 1
ATOM 3036 C C . ASN A 1 384 ? 89.902 134.392 14.290 1.00 50.01 383 ASN A C 1
ATOM 3037 O O . ASN A 1 384 ? 89.152 133.761 15.038 1.00 44.40 383 ASN A O 1
ATOM 3042 N N . SER A 1 385 ? 89.988 134.174 12.981 1.00 46.31 384 SER A N 1
ATOM 3043 C CA . SER A 1 385 ? 89.310 133.035 12.382 1.00 46.65 384 SER A CA 1
ATOM 3044 C C . SER A 1 385 ? 89.763 131.752 13.077 1.00 44.40 384 SER A C 1
ATOM 3045 O O . SER A 1 385 ? 90.948 131.613 13.409 1.00 43.32 384 SER A O 1
ATOM 3048 N N . PRO A 1 386 ? 88.853 130.810 13.332 1.00 38.61 385 PRO A N 1
ATOM 3049 C CA . PRO A 1 386 ? 89.255 129.579 14.028 1.00 37.56 385 PRO A CA 1
ATOM 3050 C C . PRO A 1 386 ? 90.364 128.824 13.318 1.00 39.46 385 PRO A C 1
ATOM 3051 O O . PRO A 1 386 ? 91.225 128.231 13.985 1.00 38.30 385 PRO A O 1
ATOM 3055 N N . GLN A 1 387 ? 90.394 128.857 11.983 1.00 41.30 386 GLN A N 1
ATOM 3056 C CA . GLN A 1 387 ? 91.441 128.164 11.237 1.00 45.62 386 GLN A CA 1
ATOM 3057 C C . GLN A 1 387 ? 92.816 128.800 11.398 1.00 51.38 386 GLN A C 1
ATOM 3058 O O . GLN A 1 387 ? 93.812 128.190 10.989 1.00 46.94 386 GLN A O 1
ATOM 3064 N N . ALA A 1 388 ? 92.904 129.998 11.969 1.00 42.59 387 ALA A N 1
ATOM 3065 C CA . ALA A 1 388 ? 94.183 130.661 12.154 1.00 42.17 387 ALA A CA 1
ATOM 3066 C C . ALA A 1 388 ? 94.671 130.590 13.590 1.00 45.51 387 ALA A C 1
ATOM 3067 O O . ALA A 1 388 ? 95.779 131.048 13.876 1.00 41.54 387 ALA A O 1
ATOM 3069 N N . THR A 1 389 ? 93.877 130.035 14.500 1.00 35.26 388 THR A N 1
ATOM 3070 C CA . THR A 1 389 ? 94.279 130.013 15.894 1.00 38.46 388 THR A CA 1
ATOM 3071 C C . THR A 1 389 ? 95.375 128.983 16.128 1.00 39.68 388 THR A C 1
ATOM 3072 O O . THR A 1 389 ? 95.538 128.011 15.380 1.00 41.02 388 THR A O 1
ATOM 3076 N N . ALA A 1 390 ? 96.126 129.198 17.203 1.00 37.28 389 ALA A N 1
ATOM 3077 C CA . ALA A 1 390 ? 97.117 128.206 17.601 1.00 33.18 389 ALA A CA 1
ATOM 3078 C C . ALA A 1 390 ? 96.443 126.915 18.060 1.00 32.51 389 ALA A C 1
ATOM 3079 O O . ALA A 1 390 ? 96.930 125.816 17.766 1.00 31.87 389 ALA A O 1
ATOM 3081 N N . THR A 1 391 ? 95.318 127.028 18.770 1.00 29.23 390 THR A N 1
ATOM 3082 C CA . THR A 1 391 ? 94.725 125.853 19.406 1.00 35.14 390 THR A CA 1
ATOM 3083 C C . THR A 1 391 ? 94.416 124.773 18.379 1.00 32.20 390 THR A C 1
ATOM 3084 O O . THR A 1 391 ? 94.697 123.597 18.608 1.00 30.49 390 THR A O 1
ATOM 3088 N N . LEU A 1 392 ? 93.851 125.157 17.231 1.00 30.99 391 LEU A N 1
ATOM 3089 C CA . LEU A 1 392 ? 93.467 124.152 16.244 1.00 34.05 391 LEU A CA 1
ATOM 3090 C C . LEU A 1 392 ? 94.676 123.388 15.736 1.00 34.12 391 LEU A C 1
ATOM 3091 O O . LEU A 1 392 ? 94.591 122.179 15.499 1.00 29.41 391 LEU A O 1
ATOM 3096 N N . PHE A 1 393 ? 95.807 124.081 15.559 1.00 30.32 392 PHE A N 1
ATOM 3097 C CA . PHE A 1 393 ? 97.037 123.428 15.116 1.00 30.02 392 PHE A CA 1
ATOM 3098 C C . PHE A 1 393 ? 97.716 122.639 16.229 1.00 29.03 392 PHE A C 1
ATOM 3099 O O . PHE A 1 393 ? 98.352 121.614 15.949 1.00 34.49 392 PHE A O 1
ATOM 3107 N N . MET A 1 394 ? 97.625 123.110 17.479 1.00 32.11 393 MET A N 1
ATOM 3108 C CA . MET A 1 394 ? 98.383 122.492 18.569 1.00 31.71 393 MET A CA 1
ATOM 3109 C C . MET A 1 394 ? 97.769 121.158 18.978 1.00 33.57 393 MET A C 1
ATOM 3110 O O . MET A 1 394 ? 98.471 120.138 19.068 1.00 29.25 393 MET A O 1
ATOM 3115 N N . THR A 1 395 ? 96.456 121.157 19.249 1.00 27.96 394 THR A N 1
ATOM 3116 C CA . THR A 1 395 ? 95.772 120.024 19.859 1.00 29.93 394 THR A CA 1
ATOM 3117 C C . THR A 1 395 ? 94.444 119.671 19.204 1.00 25.33 394 THR A C 1
ATOM 3118 O O . THR A 1 395 ? 93.867 118.636 19.557 1.00 26.53 394 THR A O 1
ATOM 3122 N N . GLY A 1 396 ? 93.931 120.487 18.291 1.00 24.81 395 GLY A N 1
ATOM 3123 C CA . GLY A 1 396 ? 92.562 120.338 17.849 1.00 30.68 395 GLY A CA 1
ATOM 3124 C C . GLY A 1 396 ? 92.403 119.704 16.481 1.00 27.84 395 GLY A C 1
ATOM 3125 O O . GLY A 1 396 ? 93.165 118.816 16.084 1.00 28.57 395 GLY A O 1
ATOM 3126 N N . PRO A 1 397 ? 91.383 120.140 15.741 1.00 30.94 396 PRO A N 1
ATOM 3127 C CA . PRO A 1 397 ? 91.082 119.492 14.447 1.00 25.62 396 PRO A CA 1
ATOM 3128 C C . PRO A 1 397 ? 92.231 119.492 13.446 1.00 31.30 396 PRO A C 1
ATOM 3129 O O . PRO A 1 397 ? 92.370 118.529 12.685 1.00 34.05 396 PRO A O 1
ATOM 3133 N N . THR A 1 398 ? 93.045 120.551 13.390 1.00 33.16 397 THR A N 1
ATOM 3134 C CA . THR A 1 398 ? 94.037 120.629 12.323 1.00 33.49 397 THR A CA 1
ATOM 3135 C C . THR A 1 398 ? 95.195 119.657 12.555 1.00 32.63 397 THR A C 1
ATOM 3136 O O . THR A 1 398 ? 95.721 119.078 11.595 1.00 35.15 397 THR A O 1
ATOM 3140 N N . VAL A 1 399 ? 95.588 119.430 13.814 1.00 29.12 398 VAL A N 1
ATOM 3141 C CA . VAL A 1 399 ? 96.620 118.423 14.047 1.00 27.57 398 VAL A CA 1
ATOM 3142 C C . VAL A 1 399 ? 96.080 117.033 13.721 1.00 38.97 398 VAL A C 1
ATOM 3143 O O . VAL A 1 399 ? 96.798 116.190 13.168 1.00 32.32 398 VAL A O 1
ATOM 3147 N N . LEU A 1 400 ? 94.799 116.782 14.016 1.00 33.44 399 LEU A N 1
ATOM 3148 C CA . LEU A 1 400 ? 94.194 115.508 13.634 1.00 27.06 399 LEU A CA 1
ATOM 3149 C C . LEU A 1 400 ? 94.239 115.322 12.126 1.00 34.84 399 LEU A C 1
ATOM 3150 O O . LEU A 1 400 ? 94.616 114.255 11.625 1.00 32.03 399 LEU A O 1
ATOM 3155 N N . ASP A 1 401 ? 93.847 116.359 11.384 1.00 31.51 400 ASP A N 1
ATOM 3156 C CA . ASP A 1 401 ? 93.881 116.288 9.929 1.00 32.41 400 ASP A CA 1
ATOM 3157 C C . ASP A 1 401 ? 95.297 116.051 9.417 1.00 38.91 400 ASP A C 1
ATOM 3158 O O . ASP A 1 401 ? 95.501 115.283 8.472 1.00 38.91 400 ASP A O 1
ATOM 3163 N N . THR A 1 402 ? 96.287 116.702 10.026 1.00 34.58 401 THR A N 1
ATOM 3164 C CA . THR A 1 402 ? 97.671 116.518 9.592 1.00 44.18 401 THR A CA 1
ATOM 3165 C C . THR A 1 402 ? 98.134 115.078 9.802 1.00 38.63 401 THR A C 1
ATOM 3166 O O . THR A 1 402 ? 98.723 114.463 8.903 1.00 38.38 401 THR A O 1
ATOM 3170 N N . VAL A 1 403 ? 97.884 114.523 10.989 1.00 34.11 402 VAL A N 1
ATOM 3171 C CA . VAL A 1 403 ? 98.393 113.184 11.288 1.00 33.66 402 VAL A CA 1
ATOM 3172 C C . VAL A 1 403 ? 97.685 112.144 10.427 1.00 33.67 402 VAL A C 1
ATOM 3173 O O . VAL A 1 403 ? 98.303 111.183 9.961 1.00 34.50 402 VAL A O 1
ATOM 3177 N N . ILE A 1 404 ? 96.384 112.327 10.177 1.00 30.09 403 ILE A N 1
ATOM 3178 C CA . ILE A 1 404 ? 95.693 111.411 9.272 1.00 31.65 403 ILE A CA 1
ATOM 3179 C C . ILE A 1 404 ? 96.351 111.444 7.895 1.00 32.98 403 ILE A C 1
ATOM 3180 O O . ILE A 1 404 ? 96.571 110.397 7.269 1.00 35.28 403 ILE A O 1
ATOM 3185 N N A ARG A 1 405 ? 96.698 112.643 7.411 0.57 38.25 404 ARG A N 1
ATOM 3186 N N B ARG A 1 405 ? 96.727 112.639 7.426 0.43 38.26 404 ARG A N 1
ATOM 3187 C CA A ARG A 1 405 ? 97.373 112.762 6.120 0.57 40.18 404 ARG A CA 1
ATOM 3188 C CA B ARG A 1 405 ? 97.368 112.764 6.118 0.43 40.68 404 ARG A CA 1
ATOM 3189 C C A ARG A 1 405 ? 98.775 112.163 6.164 0.57 43.18 404 ARG A C 1
ATOM 3190 C C B ARG A 1 405 ? 98.791 112.210 6.133 0.43 42.87 404 ARG A C 1
ATOM 3191 O O A ARG A 1 405 ? 99.143 111.351 5.306 0.57 42.78 404 ARG A O 1
ATOM 3192 O O B ARG A 1 405 ? 99.188 111.467 5.226 0.43 42.76 404 ARG A O 1
ATOM 3207 N N . VAL A 1 406 ? 99.578 112.569 7.150 1.00 40.09 405 VAL A N 1
ATOM 3208 C CA . VAL A 1 406 ? 100.982 112.158 7.194 1.00 43.08 405 VAL A CA 1
ATOM 3209 C C . VAL A 1 406 ? 101.106 110.644 7.311 1.00 46.62 405 VAL A C 1
ATOM 3210 O O . VAL A 1 406 ? 101.982 110.030 6.693 1.00 39.37 405 VAL A O 1
ATOM 3214 N N . GLU A 1 407 ? 100.238 110.021 8.101 1.00 38.23 406 GLU A N 1
ATOM 3215 C CA . GLU A 1 407 ? 100.260 108.579 8.292 1.00 43.32 406 GLU A CA 1
ATOM 3216 C C . GLU A 1 407 ? 99.539 107.825 7.184 1.00 46.96 406 GLU A C 1
ATOM 3217 O O . GLU A 1 407 ? 99.538 106.587 7.207 1.00 38.41 406 GLU A O 1
ATOM 3223 N N . GLU A 1 408 ? 98.936 108.531 6.219 1.00 40.08 407 GLU A N 1
ATOM 3224 C CA . GLU A 1 408 ? 98.205 107.889 5.125 1.00 44.14 407 GLU A CA 1
ATOM 3225 C C . GLU A 1 408 ? 97.174 106.913 5.687 1.00 42.17 407 GLU A C 1
ATOM 3226 O O . GLU A 1 408 ? 96.965 105.811 5.168 1.00 39.46 407 GLU A O 1
ATOM 3232 N N . ALA A 1 409 ? 96.535 107.340 6.779 1.00 33.26 408 ALA A N 1
ATOM 3233 C CA . ALA A 1 409 ? 95.725 106.442 7.593 1.00 38.57 408 ALA A CA 1
ATOM 3234 C C . ALA A 1 409 ? 94.464 105.990 6.871 1.00 40.20 408 ALA A C 1
ATOM 3235 O O . ALA A 1 409 ? 93.995 104.867 7.097 1.00 40.22 408 ALA A O 1
ATOM 3237 N N . VAL A 1 410 ? 93.901 106.837 6.005 1.00 40.88 409 VAL A N 1
ATOM 3238 C CA . VAL A 1 410 ? 92.701 106.444 5.276 1.00 43.13 409 VAL A CA 1
ATOM 3239 C C . VAL A 1 410 ? 93.029 105.340 4.278 1.00 45.48 409 VAL A C 1
ATOM 3240 O O . VAL A 1 410 ? 92.356 104.304 4.231 1.00 47.16 409 VAL A O 1
ATOM 3244 N N . ARG A 1 411 ? 94.075 105.534 3.473 1.00 42.46 410 ARG A N 1
ATOM 3245 C CA A ARG A 1 411 ? 94.443 104.503 2.508 0.18 51.58 410 ARG A CA 1
ATOM 3246 C CA B ARG A 1 411 ? 94.459 104.507 2.509 0.82 51.53 410 ARG A CA 1
ATOM 3247 C C . ARG A 1 411 ? 94.794 103.194 3.206 1.00 51.77 410 ARG A C 1
ATOM 3248 O O . ARG A 1 411 ? 94.439 102.112 2.723 1.00 49.08 410 ARG A O 1
ATOM 3263 N N . ARG A 1 412 ? 95.481 103.269 4.346 1.00 47.25 411 ARG A N 1
ATOM 3264 C CA A ARG A 1 412 ? 95.880 102.054 5.043 0.21 47.28 411 ARG A CA 1
ATOM 3265 C CA B ARG A 1 412 ? 95.892 102.083 5.086 0.79 47.46 411 ARG A CA 1
ATOM 3266 C C . ARG A 1 412 ? 94.752 101.443 5.864 1.00 45.77 411 ARG A C 1
ATOM 3267 O O . ARG A 1 412 ? 94.952 100.379 6.461 1.00 44.55 411 ARG A O 1
ATOM 3282 N N . GLY A 1 413 ? 93.577 102.063 5.883 1.00 50.06 412 GLY A N 1
ATOM 3283 C CA . GLY A 1 413 ? 92.439 101.492 6.571 1.00 50.45 412 GLY A CA 1
ATOM 3284 C C . GLY A 1 413 ? 92.496 101.550 8.078 1.00 43.92 412 GLY A C 1
ATOM 3285 O O . GLY A 1 413 ? 91.750 100.824 8.743 1.00 45.69 412 GLY A O 1
ATOM 3286 N N . ILE A 1 414 ? 93.351 102.399 8.649 1.00 35.94 413 ILE A N 1
ATOM 3287 C CA . ILE A 1 414 ? 93.442 102.494 10.103 1.00 35.34 413 ILE A CA 1
ATOM 3288 C C . ILE A 1 414 ? 92.669 103.682 10.665 1.00 31.18 413 ILE A C 1
ATOM 3289 O O . ILE A 1 414 ? 92.437 103.732 11.885 1.00 33.40 413 ILE A O 1
ATOM 3294 N N . VAL A 1 415 ? 92.255 104.632 9.821 1.00 34.76 414 VAL A N 1
ATOM 3295 C CA . VAL A 1 415 ? 91.290 105.666 10.188 1.00 33.48 414 VAL A CA 1
ATOM 3296 C C . VAL A 1 415 ? 90.135 105.602 9.198 1.00 38.67 414 VAL A C 1
ATOM 3297 O O . VAL A 1 415 ? 90.354 105.448 7.991 1.00 36.36 414 VAL A O 1
ATOM 3301 N N . LYS A 1 416 ? 88.906 105.679 9.711 1.00 37.29 415 LYS A N 1
ATOM 3302 C CA . LYS A 1 416 ? 87.716 105.648 8.869 1.00 34.80 415 LYS A CA 1
ATOM 3303 C C . LYS A 1 416 ? 86.737 106.726 9.309 1.00 37.99 415 LYS A C 1
ATOM 3304 O O . LYS A 1 416 ? 86.703 107.124 10.477 1.00 35.46 415 LYS A O 1
ATOM 3310 N N . LYS A 1 417 ? 85.947 107.197 8.348 1.00 42.01 416 LYS A N 1
ATOM 3311 C CA . LYS A 1 417 ? 84.853 108.116 8.633 1.00 37.89 416 LYS A CA 1
ATOM 3312 C C . LYS A 1 417 ? 83.702 107.358 9.280 1.00 36.32 416 LYS A C 1
ATOM 3313 O O . LYS A 1 417 ? 83.379 106.240 8.872 1.00 45.40 416 LYS A O 1
ATOM 3319 N N . GLU A 1 418 ? 83.097 107.959 10.305 1.00 43.28 417 GLU A N 1
ATOM 3320 C CA . GLU A 1 418 ? 81.908 107.402 10.945 1.00 42.60 417 GLU A CA 1
ATOM 3321 C C . GLU A 1 418 ? 81.020 108.525 11.456 1.00 40.38 417 GLU A C 1
ATOM 3322 O O . GLU A 1 418 ? 81.514 109.486 12.042 1.00 36.51 417 GLU A O 1
ATOM 3328 N N . ALA A 1 419 ? 79.705 108.383 11.246 1.00 41.20 418 ALA A N 1
ATOM 3329 C CA . ALA A 1 419 ? 78.698 109.342 11.707 1.00 49.01 418 ALA A CA 1
ATOM 3330 C C . ALA A 1 419 ? 78.437 109.107 13.191 1.00 54.13 418 ALA A C 1
ATOM 3331 O O . ALA A 1 419 ? 77.607 108.284 13.576 1.00 72.83 418 ALA A O 1
ATOM 3333 N N . ILE A 1 420 ? 79.150 109.848 14.036 1.00 31.18 419 ILE A N 1
ATOM 3334 C CA . ILE A 1 420 ? 79.097 109.638 15.479 1.00 26.27 419 ILE A CA 1
ATOM 3335 C C . ILE A 1 420 ? 78.097 110.575 16.139 1.00 32.96 419 ILE A C 1
ATOM 3336 O O . ILE A 1 420 ? 77.258 110.144 16.938 1.00 35.64 419 ILE A O 1
ATOM 3341 N N . ALA A 1 421 ? 78.193 111.865 15.827 1.00 28.46 420 ALA A N 1
ATOM 3342 C CA . ALA A 1 421 ? 77.368 112.885 16.453 1.00 28.69 420 ALA A CA 1
ATOM 3343 C C . ALA A 1 421 ? 77.215 114.038 15.477 1.00 30.98 420 ALA A C 1
ATOM 3344 O O . ALA A 1 421 ? 78.025 114.221 14.566 1.00 30.37 420 ALA A O 1
ATOM 3346 N N . SER A 1 422 ? 76.162 114.817 15.674 1.00 29.19 421 SER A N 1
ATOM 3347 C CA . SER A 1 422 ? 75.873 115.930 14.788 1.00 28.50 421 SER A CA 1
ATOM 3348 C C . SER A 1 422 ? 76.475 117.217 15.337 1.00 27.06 421 SER A C 1
ATOM 3349 O O . SER A 1 422 ? 76.317 117.534 16.523 1.00 26.79 421 SER A O 1
ATOM 3352 N N . LEU A 1 423 ? 77.140 117.968 14.461 1.00 29.16 422 LEU A N 1
ATOM 3353 C CA . LEU A 1 423 ? 77.658 119.294 14.784 1.00 24.75 422 LEU A CA 1
ATOM 3354 C C . LEU A 1 423 ? 76.609 120.387 14.664 1.00 31.14 422 LEU A C 1
ATOM 3355 O O . LEU A 1 423 ? 76.927 121.559 14.902 1.00 31.13 422 LEU A O 1
ATOM 3360 N N . TYR A 1 424 ? 75.364 120.054 14.306 1.00 26.72 423 TYR A N 1
ATOM 3361 C CA . TYR A 1 424 ? 74.401 121.085 13.937 1.00 30.01 423 TYR A CA 1
ATOM 3362 C C . TYR A 1 424 ? 73.549 121.557 15.110 1.00 30.12 423 TYR A C 1
ATOM 3363 O O . TYR A 1 424 ? 72.418 122.011 14.898 1.00 28.54 423 TYR A O 1
ATOM 3372 N N . THR A 1 425 ? 74.068 121.482 16.333 1.00 27.03 424 THR A N 1
ATOM 3373 C CA . THR A 1 425 ? 73.289 121.815 17.517 1.00 29.94 424 THR A CA 1
ATOM 3374 C C . THR A 1 425 ? 73.320 123.313 17.797 1.00 32.79 424 THR A C 1
ATOM 3375 O O . THR A 1 425 ? 74.172 124.051 17.291 1.00 28.16 424 THR A O 1
ATOM 3379 N N . VAL A 1 426 ? 72.396 123.747 18.661 1.00 28.42 425 VAL A N 1
ATOM 3380 C CA . VAL A 1 426 ? 72.391 125.137 19.113 1.00 30.15 425 VAL A CA 1
ATOM 3381 C C . VAL A 1 426 ? 73.670 125.445 19.885 1.00 27.66 425 VAL A C 1
ATOM 3382 O O . VAL A 1 426 ? 74.342 126.453 19.636 1.00 25.88 425 VAL A O 1
ATOM 3386 N N . GLU A 1 427 ? 74.048 124.563 20.812 1.00 24.86 426 GLU A N 1
ATOM 3387 C CA . GLU A 1 427 ? 75.187 124.862 21.675 1.00 22.67 426 GLU A CA 1
ATOM 3388 C C . GLU A 1 427 ? 76.528 124.880 20.943 1.00 29.93 426 GLU A C 1
ATOM 3389 O O . GLU A 1 427 ? 77.433 125.577 21.399 1.00 25.50 426 GLU A O 1
ATOM 3395 N N . GLU A 1 428 ? 76.676 124.172 19.817 1.00 25.38 427 GLU A N 1
ATOM 3396 C CA . GLU A 1 428 ? 77.962 124.171 19.111 1.00 25.81 427 GLU A CA 1
ATOM 3397 C C . GLU A 1 428 ? 78.345 125.553 18.586 1.00 33.06 427 GLU A C 1
ATOM 3398 O O . GLU A 1 428 ? 79.541 125.841 18.436 1.00 28.46 427 GLU A O 1
ATOM 3404 N N . THR A 1 429 ? 77.374 126.435 18.352 1.00 32.62 428 THR A N 1
ATOM 3405 C CA . THR A 1 429 ? 77.720 127.769 17.879 1.00 35.27 428 THR A CA 1
ATOM 3406 C C . THR A 1 429 ? 78.233 128.685 18.987 1.00 29.47 428 THR A C 1
ATOM 3407 O O . THR A 1 429 ? 78.708 129.780 18.678 1.00 31.31 428 THR A O 1
ATOM 3411 N N . PHE A 1 430 ? 78.178 128.272 20.254 1.00 26.51 429 PHE A N 1
ATOM 3412 C CA . PHE A 1 430 ? 78.639 129.099 21.377 1.00 31.10 429 PHE A CA 1
ATOM 3413 C C . PHE A 1 430 ? 79.958 128.533 21.899 1.00 33.52 429 PHE A C 1
ATOM 3414 O O . PHE A 1 430 ? 79.968 127.629 22.740 1.00 29.09 429 PHE A O 1
ATOM 3422 N N . SER A 1 431 ? 81.074 129.091 21.421 1.00 30.43 430 SER A N 1
ATOM 3423 C CA . SER A 1 431 ? 82.396 128.624 21.828 1.00 29.57 430 SER A CA 1
ATOM 3424 C C . SER A 1 431 ? 82.776 129.165 23.202 1.00 29.33 430 SER A C 1
ATOM 3425 O O . SER A 1 431 ? 82.496 130.322 23.533 1.00 28.54 430 SER A O 1
ATOM 3428 N N . SER A 1 432 ? 83.418 128.319 24.010 1.00 25.65 431 SER A N 1
ATOM 3429 C CA . SER A 1 432 ? 83.946 128.772 25.293 1.00 30.55 431 SER A CA 1
ATOM 3430 C C . SER A 1 432 ? 85.230 129.585 25.163 1.00 35.44 431 SER A C 1
ATOM 3431 O O . SER A 1 432 ? 85.669 130.188 26.154 1.00 33.61 431 SER A O 1
ATOM 3434 N N . TRP A 1 433 ? 85.856 129.607 23.987 1.00 33.24 432 TRP A N 1
ATOM 3435 C CA . TRP A 1 433 ? 87.149 130.274 23.847 1.00 34.23 432 TRP A CA 1
ATOM 3436 C C . TRP A 1 433 ? 87.321 131.045 22.546 1.00 35.86 432 TRP A C 1
ATOM 3437 O O . TRP A 1 433 ? 88.029 132.053 22.553 1.00 41.47 432 TRP A O 1
ATOM 3448 N N . SER A 1 434 ? 86.719 130.627 21.436 1.00 32.23 433 SER A N 1
ATOM 3449 C CA . SER A 1 434 ? 86.995 131.260 20.153 1.00 39.18 433 SER A CA 1
ATOM 3450 C C . SER A 1 434 ? 86.177 132.544 19.978 1.00 36.23 433 SER A C 1
ATOM 3451 O O . SER A 1 434 ? 85.053 132.662 20.476 1.00 35.05 433 SER A O 1
ATOM 3454 N N . ILE A 1 435 ? 86.756 133.514 19.265 1.00 37.86 434 ILE A N 1
ATOM 3455 C CA . ILE A 1 435 ? 86.112 134.808 19.022 1.00 38.07 434 ILE A CA 1
ATOM 3456 C C . ILE A 1 435 ? 86.366 135.212 17.573 1.00 36.91 434 ILE A C 1
ATOM 3457 O O . ILE A 1 435 ? 87.495 135.558 17.209 1.00 40.64 434 ILE A O 1
ATOM 3462 N N . SER A 1 436 ? 85.317 135.161 16.739 1.00 38.43 435 SER A N 1
ATOM 3463 C CA . SER A 1 436 ? 85.494 135.398 15.310 1.00 41.30 435 SER A CA 1
ATOM 3464 C C . SER A 1 436 ? 84.289 136.085 14.678 1.00 44.06 435 SER A C 1
ATOM 3465 O O . SER A 1 436 ? 84.143 136.047 13.450 1.00 48.82 435 SER A O 1
ATOM 3468 N N . GLN A 1 437 ? 83.427 136.706 15.475 1.00 37.49 436 GLN A N 1
ATOM 3469 C CA . GLN A 1 437 ? 82.279 137.420 14.940 1.00 36.99 436 GLN A CA 1
ATOM 3470 C C . GLN A 1 437 ? 82.609 138.861 14.569 1.00 40.12 436 GLN A C 1
ATOM 3471 O O . GLN A 1 437 ? 82.130 139.365 13.549 1.00 41.14 436 GLN A O 1
ATOM 3477 N N . PHE A 1 438 ? 83.400 139.536 15.394 1.00 42.41 437 PHE A N 1
ATOM 3478 C CA . PHE A 1 438 ? 83.872 140.885 15.124 1.00 44.78 437 PHE A CA 1
ATOM 3479 C C . PHE A 1 438 ? 85.395 140.877 15.140 1.00 54.20 437 PHE A C 1
ATOM 3480 O O . PHE A 1 438 ? 86.006 140.261 16.017 1.00 47.59 437 PHE A O 1
ATOM 3488 N N . TYR A 1 439 ? 86.007 141.540 14.161 1.00 50.42 438 TYR A N 1
ATOM 3489 C CA . TYR A 1 439 ? 87.458 141.598 14.044 1.00 53.15 438 TYR A CA 1
ATOM 3490 C C . TYR A 1 439 ? 87.939 143.038 14.110 1.00 53.05 438 TYR A C 1
ATOM 3491 O O . TYR A 1 439 ? 87.179 143.977 13.863 1.00 55.31 438 TYR A O 1
ATOM 3500 N N . ASP A 1 440 ? 89.225 143.188 14.434 1.00 52.92 439 ASP A N 1
ATOM 3501 C CA . ASP A 1 440 ? 89.979 144.431 14.280 1.00 55.07 439 ASP A CA 1
ATOM 3502 C C . ASP A 1 440 ? 89.243 145.644 14.847 1.00 55.54 439 ASP A C 1
ATOM 3503 O O . ASP A 1 440 ? 88.915 145.671 16.040 1.00 53.97 439 ASP A O 1
ATOM 3508 N N . LYS A 1 441 ? 88.969 146.640 13.996 1.00 56.40 440 LYS A N 1
ATOM 3509 C CA . LYS A 1 441 ? 88.405 147.901 14.470 1.00 57.77 440 LYS A CA 1
ATOM 3510 C C . LYS A 1 441 ? 87.049 147.697 15.138 1.00 57.35 440 LYS A C 1
ATOM 3511 O O . LYS A 1 441 ? 86.818 148.180 16.252 1.00 54.80 440 LYS A O 1
ATOM 3517 N N . ALA A 1 442 ? 86.133 146.991 14.469 1.00 54.92 441 ALA A N 1
ATOM 3518 C CA . ALA A 1 442 ? 84.795 146.814 15.031 1.00 53.68 441 ALA A CA 1
ATOM 3519 C C . ALA A 1 442 ? 84.850 146.153 16.405 1.00 49.58 441 ALA A C 1
ATOM 3520 O O . ALA A 1 442 ? 84.146 146.574 17.331 1.00 53.05 441 ALA A O 1
ATOM 3522 N N . ALA A 1 443 ? 85.692 145.128 16.561 1.00 48.25 442 ALA A N 1
ATOM 3523 C CA . ALA A 1 443 ? 85.831 144.479 17.863 1.00 53.30 442 ALA A CA 1
ATOM 3524 C C . ALA A 1 443 ? 86.438 145.429 18.887 1.00 49.31 442 ALA A C 1
ATOM 3525 O O . ALA A 1 443 ? 86.031 145.437 20.055 1.00 48.76 442 ALA A O 1
ATOM 3527 N N . PHE A 1 444 ? 87.419 146.229 18.463 1.00 52.04 443 PHE A N 1
ATOM 3528 C CA . PHE A 1 444 ? 87.988 147.258 19.330 1.00 56.58 443 PHE A CA 1
ATOM 3529 C C . PHE A 1 444 ? 86.917 148.248 19.774 1.00 56.45 443 PHE A C 1
ATOM 3530 O O . PHE A 1 444 ? 86.794 148.559 20.965 1.00 58.89 443 PHE A O 1
ATOM 3538 N N . TYR A 1 445 ? 86.119 148.743 18.825 1.00 55.54 444 TYR A N 1
ATOM 3539 C CA . TYR A 1 445 ? 85.098 149.728 19.167 1.00 57.17 444 TYR A CA 1
ATOM 3540 C C . TYR A 1 445 ? 84.017 149.120 20.046 1.00 55.11 444 TYR A C 1
ATOM 3541 O O . TYR A 1 445 ? 83.476 149.802 20.921 1.00 55.00 444 TYR A O 1
ATOM 3550 N N . LEU A 1 446 ? 83.709 147.839 19.853 1.00 52.20 445 LEU A N 1
ATOM 3551 C CA . LEU A 1 446 ? 82.705 147.200 20.695 1.00 47.65 445 LEU A CA 1
ATOM 3552 C C . LEU A 1 446 ? 83.178 147.101 22.147 1.00 48.23 445 LEU A C 1
ATOM 3553 O O . LEU A 1 446 ? 82.376 147.259 23.075 1.00 47.90 445 LEU A O 1
ATOM 3558 N N . ASP A 1 447 ? 84.474 146.851 22.366 1.00 49.41 446 ASP A N 1
ATOM 3559 C CA . ASP A 1 447 ? 85.005 146.855 23.729 1.00 50.61 446 ASP A CA 1
ATOM 3560 C C . ASP A 1 447 ? 84.941 148.247 24.353 1.00 58.44 446 ASP A C 1
ATOM 3561 O O . ASP A 1 447 ? 84.655 148.384 25.548 1.00 59.48 446 ASP A O 1
ATOM 3566 N N . LYS A 1 448 ? 85.232 149.286 23.567 1.00 55.07 447 LYS A N 1
ATOM 3567 C CA . LYS A 1 448 ? 85.100 150.652 24.068 1.00 57.65 447 LYS A CA 1
ATOM 3568 C C . LYS A 1 448 ? 83.687 150.925 24.577 1.00 62.82 447 LYS A C 1
ATOM 3569 O O . LYS A 1 448 ? 83.507 151.546 25.632 1.00 58.72 447 LYS A O 1
ATOM 3575 N N . VAL A 1 449 ? 82.670 150.472 23.837 1.00 58.70 448 VAL A N 1
ATOM 3576 C CA . VAL A 1 449 ? 81.290 150.645 24.284 1.00 59.48 448 VAL A CA 1
ATOM 3577 C C . VAL A 1 449 ? 81.072 149.913 25.601 1.00 58.54 448 VAL A C 1
ATOM 3578 O O . VAL A 1 449 ? 80.474 150.450 26.542 1.00 56.57 448 VAL A O 1
ATOM 3582 N N . LYS A 1 450 ? 81.563 148.676 25.686 1.00 50.79 449 LYS A N 1
ATOM 3583 C CA . LYS A 1 450 ? 81.493 147.911 26.925 1.00 50.14 449 LYS A CA 1
ATOM 3584 C C . LYS A 1 450 ? 82.175 148.637 28.079 1.00 57.60 449 LYS A C 1
ATOM 3585 O O . LYS A 1 450 ? 81.744 148.513 29.231 1.00 64.71 449 LYS A O 1
ATOM 3591 N N . PHE A 1 451 ? 83.223 149.407 27.794 1.00 56.65 450 PHE A N 1
ATOM 3592 C CA . PHE A 1 451 ? 83.965 150.117 28.826 1.00 58.64 450 PHE A CA 1
ATOM 3593 C C . PHE A 1 451 ? 83.373 151.481 29.148 1.00 67.28 450 PHE A C 1
ATOM 3594 O O . PHE A 1 451 ? 83.959 152.218 29.947 1.00 70.08 450 PHE A O 1
ATOM 3602 N N . ASP A 1 452 ? 82.235 151.831 28.547 1.00 65.97 451 ASP A N 1
ATOM 3603 C CA . ASP A 1 452 ? 81.624 153.151 28.718 1.00 68.26 451 ASP A CA 1
ATOM 3604 C C . ASP A 1 452 ? 82.575 154.253 28.254 1.00 68.01 451 ASP A C 1
ATOM 3605 O O . ASP A 1 452 ? 82.748 155.278 28.918 1.00 68.51 451 ASP A O 1
ATOM 3610 N N . ILE A 1 453 ? 83.204 154.033 27.103 1.00 64.67 452 ILE A N 1
ATOM 3611 C CA . ILE A 1 453 ? 84.074 155.014 26.461 1.00 73.62 452 ILE A CA 1
ATOM 3612 C C . ILE A 1 453 ? 83.365 155.462 25.194 1.00 71.54 452 ILE A C 1
ATOM 3613 O O . ILE A 1 453 ? 83.165 154.662 24.272 1.00 63.39 452 ILE A O 1
ATOM 3618 N N . SER A 1 454 ? 82.978 156.733 25.139 1.00 68.12 453 SER A N 1
ATOM 3619 C CA . SER A 1 454 ? 82.178 157.198 24.015 1.00 73.58 453 SER A CA 1
ATOM 3620 C C . SER A 1 454 ? 82.962 157.052 22.717 1.00 67.62 453 SER A C 1
ATOM 3621 O O . SER A 1 454 ? 84.178 157.244 22.681 1.00 69.34 453 SER A O 1
ATOM 3624 N N . LEU A 1 455 ? 82.260 156.659 21.660 1.00 66.31 454 LEU A N 1
ATOM 3625 C CA . LEU A 1 455 ? 82.845 156.568 20.333 1.00 65.88 454 LEU A CA 1
ATOM 3626 C C . LEU A 1 455 ? 82.734 157.910 19.625 1.00 68.67 454 LEU A C 1
ATOM 3627 O O . LEU A 1 455 ? 81.809 158.683 19.874 1.00 69.60 454 LEU A O 1
ATOM 3632 N N . ASN A 1 456 ? 83.680 158.177 18.729 1.00 70.18 455 ASN A N 1
ATOM 3633 C CA . ASN A 1 456 ? 83.536 159.313 17.836 1.00 82.90 455 ASN A CA 1
ATOM 3634 C C . ASN A 1 456 ? 82.682 158.901 16.638 1.00 80.79 455 ASN A C 1
ATOM 3635 O O . ASN A 1 456 ? 82.295 157.737 16.487 1.00 72.95 455 ASN A O 1
ATOM 3640 N N . SER A 1 457 ? 82.398 159.869 15.764 1.00 73.94 456 SER A N 1
ATOM 3641 C CA A SER A 1 457 ? 81.516 159.606 14.632 0.46 73.62 456 SER A CA 1
ATOM 3642 C CA B SER A 1 457 ? 81.520 159.615 14.626 0.54 73.69 456 SER A CA 1
ATOM 3643 C C . SER A 1 457 ? 82.081 158.529 13.716 1.00 77.38 456 SER A C 1
ATOM 3644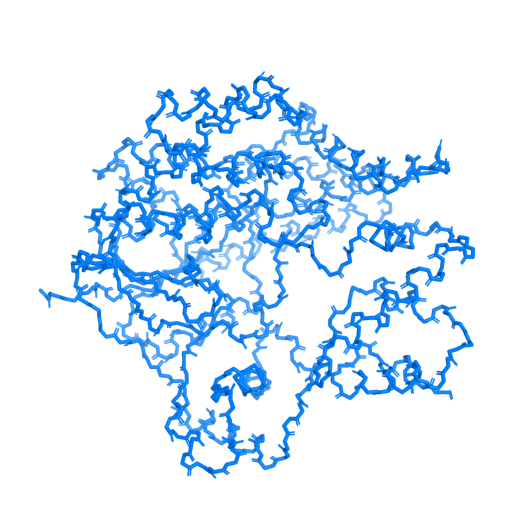 O O . SER A 1 457 ? 81.323 157.731 13.152 1.00 76.33 456 SER A O 1
ATOM 3649 N N . ALA A 1 458 ? 83.405 158.482 13.560 1.00 72.12 457 ALA A N 1
ATOM 3650 C CA . ALA A 1 458 ? 84.007 157.487 12.680 1.00 71.05 457 ALA A CA 1
ATOM 3651 C C . ALA A 1 458 ? 83.871 156.083 13.257 1.00 75.15 457 ALA A C 1
ATOM 3652 O O . ALA A 1 458 ? 83.463 155.148 12.557 1.00 68.67 457 ALA A O 1
ATOM 3654 N N . GLU A 1 459 ? 84.212 155.913 14.536 1.00 77.96 458 GLU A N 1
ATOM 3655 C CA . GLU A 1 459 ? 84.108 154.598 15.157 1.00 63.81 458 GLU A CA 1
ATOM 3656 C C . GLU A 1 459 ? 82.665 154.112 15.211 1.00 66.25 458 GLU A C 1
ATOM 3657 O O . GLU A 1 459 ? 82.414 152.902 15.196 1.00 68.30 458 GLU A O 1
ATOM 3663 N N . GLU A 1 460 ? 81.707 155.037 15.270 1.00 62.47 459 GLU A N 1
ATOM 3664 C CA . GLU A 1 460 ? 80.303 154.653 15.319 1.00 62.06 459 GLU A CA 1
ATOM 3665 C C . GLU A 1 460 ? 79.854 154.053 13.993 1.00 68.54 459 GLU A C 1
ATOM 3666 O O . GLU A 1 460 ? 79.219 152.990 13.963 1.00 63.93 459 GLU A O 1
ATOM 3672 N N . GLY A 1 461 ? 80.188 154.713 12.882 1.00 66.42 460 GLY A N 1
ATOM 3673 C CA . GLY A 1 461 ? 79.792 154.199 11.581 1.00 67.26 460 GLY A CA 1
ATOM 3674 C C . GLY A 1 461 ? 80.349 152.816 11.300 1.00 68.84 460 GLY A C 1
ATOM 3675 O O . GLY A 1 461 ? 79.650 151.953 10.764 1.00 62.74 460 GLY A O 1
ATOM 3676 N N . ILE A 1 462 ? 81.609 152.583 11.673 1.00 66.96 461 ILE A N 1
ATOM 3677 C CA . ILE A 1 462 ? 82.244 151.290 11.419 1.00 63.33 461 ILE A CA 1
ATOM 3678 C C . ILE A 1 462 ? 81.550 150.189 12.209 1.00 60.05 461 ILE A C 1
ATOM 3679 O O . ILE A 1 462 ? 81.196 149.137 11.663 1.00 60.51 461 ILE A O 1
ATOM 3684 N N . LEU A 1 463 ? 81.350 150.408 13.512 1.00 54.14 462 LEU A N 1
ATOM 3685 C CA . LEU A 1 463 ? 80.701 149.385 14.327 1.00 60.41 462 LEU A CA 1
ATOM 3686 C C . LEU A 1 463 ? 79.253 149.173 13.895 1.00 57.56 462 LEU A C 1
ATOM 3687 O O . LEU A 1 463 ? 78.768 148.037 13.876 1.00 48.00 462 LEU A O 1
ATOM 3692 N N . ARG A 1 464 ? 78.554 150.251 13.532 1.00 53.67 463 ARG A N 1
ATOM 3693 C CA A ARG A 1 464 ? 77.168 150.119 13.095 0.54 56.90 463 ARG A CA 1
ATOM 3694 C CA B ARG A 1 464 ? 77.168 150.125 13.091 0.46 56.81 463 ARG A CA 1
ATOM 3695 C C . ARG A 1 464 ? 77.066 149.269 11.834 1.00 56.61 463 ARG A C 1
ATOM 3696 O O . ARG A 1 464 ? 76.258 148.334 11.765 1.00 51.05 463 ARG A O 1
ATOM 3711 N N . ASP A 1 465 ? 77.883 149.573 10.823 1.00 55.84 464 ASP A N 1
ATOM 3712 C CA . ASP A 1 465 ? 77.834 148.788 9.594 1.00 61.85 464 ASP A CA 1
ATOM 3713 C C . ASP A 1 465 ? 78.273 147.349 9.827 1.00 56.70 464 ASP A C 1
ATOM 3714 O O . ASP A 1 465 ? 77.763 146.430 9.173 1.00 51.33 464 ASP A O 1
ATOM 3719 N N . SER A 1 466 ? 79.208 147.134 10.754 1.00 52.46 465 SER A N 1
ATOM 3720 C CA . SER A 1 466 ? 79.660 145.780 11.056 1.00 52.96 465 SER A CA 1
ATOM 3721 C C . SER A 1 466 ? 78.555 144.960 11.699 1.00 48.05 465 SER A C 1
ATOM 3722 O O . SER A 1 466 ? 78.390 143.773 11.385 1.00 47.08 465 SER A O 1
ATOM 3725 N N . CYS A 1 467 ? 77.798 145.568 12.613 1.00 47.27 466 CYS A N 1
ATOM 3726 C CA . CYS A 1 467 ? 76.678 144.864 13.229 1.00 47.77 466 CYS A CA 1
ATOM 3727 C C . CYS A 1 467 ? 75.672 144.423 12.177 1.00 50.16 466 CYS A C 1
ATOM 3728 O O . CYS A 1 467 ? 75.200 143.282 12.193 1.00 46.64 466 CYS A O 1
ATOM 3731 N N . PHE A 1 468 ? 75.342 145.313 11.239 1.00 49.04 467 PHE A N 1
ATOM 3732 C CA . PHE A 1 468 ? 74.354 144.957 10.228 1.00 45.08 467 PHE A CA 1
ATOM 3733 C C . PHE A 1 468 ? 74.905 143.952 9.227 1.00 44.55 467 PHE A C 1
ATOM 3734 O O . PHE A 1 468 ? 74.138 143.157 8.672 1.00 45.16 467 PHE A O 1
ATOM 3742 N N . ASP A 1 469 ? 76.219 143.956 8.992 1.00 45.18 468 ASP A N 1
ATOM 3743 C CA . ASP A 1 469 ? 76.801 142.939 8.121 1.00 50.52 468 ASP A CA 1
ATOM 3744 C C . ASP A 1 469 ? 76.683 141.556 8.744 1.00 47.71 468 ASP A C 1
ATOM 3745 O O . ASP A 1 469 ? 76.336 140.586 8.059 1.00 46.18 468 ASP A O 1
ATOM 3750 N N . VAL A 1 470 ? 76.959 141.451 10.047 1.00 41.91 469 VAL A N 1
ATOM 3751 C CA . VAL A 1 470 ? 76.827 140.173 10.742 1.00 37.75 469 VAL A CA 1
ATOM 3752 C C . VAL A 1 470 ? 75.379 139.700 10.723 1.00 45.27 469 VAL A C 1
ATOM 3753 O O . VAL A 1 470 ? 75.098 138.519 10.481 1.00 35.83 469 VAL A O 1
ATOM 3757 N N . ILE A 1 471 ? 74.437 140.607 10.992 1.00 37.52 470 ILE A N 1
ATOM 3758 C CA . ILE A 1 471 ? 73.025 140.236 10.945 1.00 41.18 470 ILE A CA 1
ATOM 3759 C C . ILE A 1 471 ? 72.652 139.769 9.543 1.00 46.34 470 ILE A C 1
ATOM 3760 O O . ILE A 1 471 ? 72.033 138.711 9.362 1.00 46.99 470 ILE A O 1
ATOM 3765 N N . GLN A 1 472 ? 73.053 140.538 8.529 1.00 44.78 471 GLN A N 1
ATOM 3766 C CA . GLN A 1 472 ? 72.670 140.213 7.160 1.00 51.44 471 GLN A CA 1
ATOM 3767 C C . GLN A 1 472 ? 73.286 138.894 6.713 1.00 51.19 471 GLN A C 1
ATOM 3768 O O . GLN A 1 472 ? 72.644 138.112 6.006 1.00 45.24 471 GLN A O 1
ATOM 3774 N N . GLN A 1 473 ? 74.523 138.617 7.137 1.00 47.12 472 GLN A N 1
ATOM 3775 C CA . GLN A 1 473 ? 75.166 137.364 6.761 1.00 48.16 472 GLN A CA 1
ATOM 3776 C C . GLN A 1 473 ? 74.443 136.148 7.316 1.00 46.09 472 GLN A C 1
ATOM 3777 O O . GLN A 1 473 ? 74.619 135.046 6.786 1.00 57.15 472 GLN A O 1
ATOM 3783 N N . SER A 1 474 ? 73.644 136.311 8.373 1.00 42.20 473 SER A N 1
ATOM 3784 C CA . SER A 1 474 ? 72.935 135.165 8.937 1.00 42.59 473 SER A CA 1
ATOM 3785 C C . SER A 1 474 ? 71.808 134.695 8.026 1.00 43.41 473 SER A C 1
ATOM 3786 O O . SER A 1 474 ? 71.423 133.520 8.078 1.00 48.65 473 SER A O 1
ATOM 3789 N N . LYS A 1 475 ? 71.266 135.593 7.203 1.00 47.22 474 LYS A N 1
ATOM 3790 C CA . LYS A 1 475 ? 70.113 135.326 6.339 1.00 50.27 474 LYS A CA 1
ATOM 3791 C C . LYS A 1 475 ? 68.947 134.890 7.220 1.00 53.24 474 LYS A C 1
ATOM 3792 O O . LYS A 1 475 ? 68.603 135.629 8.161 1.00 43.37 474 LYS A O 1
A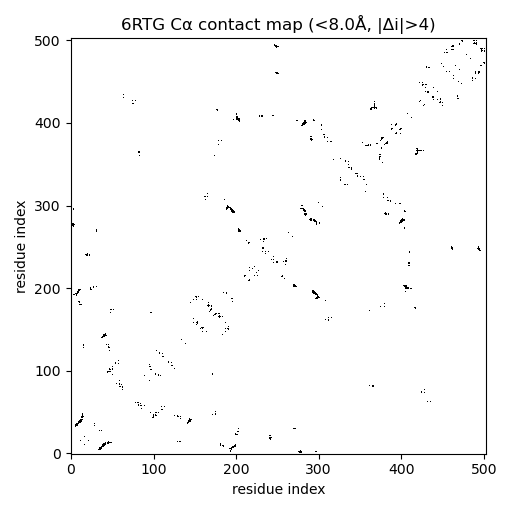TOM 3798 N N . GLU A 1 476 ? 68.327 133.732 6.985 1.00 46.66 475 GLU A N 1
ATOM 3799 C CA . GLU A 1 476 ? 67.065 133.382 7.642 1.00 45.49 475 GLU A CA 1
ATOM 3800 C C . GLU A 1 476 ? 67.306 132.543 8.896 1.00 40.24 475 GLU A C 1
ATOM 3801 O O . GLU A 1 476 ? 66.853 131.408 9.019 1.00 44.94 475 GLU A O 1
ATOM 3807 N N . GLN A 1 477 ? 68.019 133.137 9.852 1.00 39.46 476 GLN A N 1
ATOM 3808 C CA . GLN A 1 477 ? 68.246 132.496 11.142 1.00 36.91 476 GLN A CA 1
ATOM 3809 C C . GLN A 1 477 ? 68.624 133.558 12.164 1.00 35.66 476 GLN A C 1
ATOM 3810 O O . GLN A 1 477 ? 68.935 134.703 11.823 1.00 37.27 476 GLN A O 1
ATOM 3816 N N . ALA A 1 478 ? 68.605 133.151 13.425 1.00 29.53 477 ALA A N 1
ATOM 3817 C CA . ALA A 1 478 ? 68.937 134.052 14.512 1.00 34.58 477 ALA A CA 1
ATOM 3818 C C . ALA A 1 478 ? 70.396 134.463 14.437 1.00 37.44 477 ALA A C 1
ATOM 3819 O O . ALA A 1 478 ? 71.270 133.657 14.104 1.00 33.03 477 ALA A O 1
ATOM 3821 N N . THR A 1 479 ? 70.647 135.737 14.723 1.00 38.10 478 THR A N 1
ATOM 3822 C CA . THR A 1 479 ? 71.995 136.262 14.876 1.00 33.80 478 THR A CA 1
ATOM 3823 C C . THR A 1 479 ? 72.252 136.445 16.363 1.00 30.59 478 THR A C 1
ATOM 3824 O O . THR A 1 479 ? 71.570 137.239 17.024 1.00 34.65 478 THR A O 1
ATOM 3828 N N . HIS A 1 480 ? 73.223 135.706 16.889 1.00 32.46 479 HIS A N 1
ATOM 3829 C CA . HIS A 1 480 ? 73.586 135.800 18.299 1.00 35.06 479 HIS A CA 1
ATOM 3830 C C . HIS A 1 480 ? 74.672 136.859 18.433 1.00 35.32 479 HIS A C 1
ATOM 3831 O O . HIS A 1 480 ? 75.849 136.591 18.189 1.00 35.71 479 HIS A O 1
ATOM 3838 N N . LEU A 1 481 ? 74.275 138.059 18.820 1.00 35.54 480 LEU A N 1
ATOM 3839 C CA . LEU A 1 481 ? 75.187 139.167 19.063 1.00 37.78 480 LEU A CA 1
ATOM 3840 C C . LEU A 1 481 ? 75.492 139.284 20.550 1.00 39.14 480 LEU A C 1
ATOM 3841 O O . LEU A 1 481 ? 74.661 138.908 21.387 1.00 35.31 480 LEU A O 1
ATOM 3846 N N . PRO A 1 482 ? 76.682 139.779 20.908 1.00 36.39 481 PRO A N 1
ATOM 3847 C CA . PRO A 1 482 ? 76.953 140.075 22.318 1.00 36.78 481 PRO A CA 1
ATOM 3848 C C . PRO A 1 482 ? 75.934 141.081 22.833 1.00 40.59 481 PRO A C 1
ATOM 3849 O O . PRO A 1 482 ? 75.426 141.916 22.082 1.00 40.31 481 PRO A O 1
ATOM 3853 N N . ASP A 1 483 ? 75.638 140.989 24.133 1.00 40.47 482 ASP A N 1
ATOM 3854 C CA . ASP A 1 483 ? 74.697 141.920 24.749 1.00 46.68 482 ASP A CA 1
ATOM 3855 C C . ASP A 1 483 ? 75.104 143.372 24.510 1.00 47.72 482 ASP A C 1
ATOM 3856 O O . ASP A 1 483 ? 74.248 144.229 24.251 1.00 45.52 482 ASP A O 1
ATOM 3861 N N . ILE A 1 484 ? 76.408 143.665 24.575 1.00 40.35 483 ILE A N 1
ATOM 3862 C CA . ILE A 1 484 ? 76.864 145.047 24.418 1.00 44.15 483 ILE A CA 1
ATOM 3863 C C . ILE A 1 484 ? 76.604 145.559 23.003 1.00 40.57 483 ILE A C 1
ATOM 3864 O O . ILE A 1 484 ? 76.392 146.757 22.802 1.00 47.48 483 ILE A O 1
ATOM 3869 N N . ALA A 1 485 ? 76.627 144.680 21.999 1.00 41.37 484 ALA A N 1
ATOM 3870 C CA . ALA A 1 485 ? 76.307 145.125 20.647 1.00 43.76 484 ALA A CA 1
ATOM 3871 C C . ALA A 1 485 ? 74.832 145.478 20.518 1.00 42.12 484 ALA A C 1
ATOM 3872 O O . ALA A 1 485 ? 74.480 146.399 19.771 1.00 45.88 484 ALA A O 1
ATOM 3874 N N . ILE A 1 486 ? 73.962 144.756 21.226 1.00 43.37 485 ILE A N 1
ATOM 3875 C CA . ILE A 1 486 ? 72.542 145.095 21.234 1.00 43.29 485 ILE A CA 1
ATOM 3876 C C . ILE A 1 486 ? 72.327 146.446 21.904 1.00 46.53 485 ILE A C 1
ATOM 3877 O O . ILE A 1 486 ? 71.595 147.304 21.395 1.00 46.23 485 ILE A O 1
ATOM 3882 N N . LYS A 1 487 ? 72.959 146.650 23.061 1.00 43.97 486 LYS A N 1
ATOM 3883 C CA . LYS A 1 487 ? 72.865 147.936 23.740 1.00 57.67 486 LYS A CA 1
ATOM 3884 C C . LYS A 1 487 ? 73.440 149.056 22.883 1.00 51.55 486 LYS A C 1
ATOM 3885 O O . LYS A 1 487 ? 72.922 150.177 22.892 1.00 51.94 486 LYS A O 1
ATOM 3891 N N . PHE A 1 488 ? 74.508 148.774 22.132 1.00 48.60 487 PHE A N 1
ATOM 3892 C CA . PHE A 1 488 ? 75.016 149.763 21.186 1.00 52.44 487 PHE A CA 1
ATOM 3893 C C . PHE A 1 488 ? 73.958 150.116 20.147 1.00 48.27 487 PHE A C 1
ATOM 3894 O O . PHE A 1 488 ? 73.663 151.296 19.920 1.00 50.16 487 PHE A O 1
ATOM 3902 N N . LEU A 1 489 ? 73.381 149.098 19.500 1.00 48.35 488 LEU A N 1
ATOM 3903 C CA . LEU A 1 489 ? 72.364 149.345 18.481 1.00 49.46 488 LEU A CA 1
ATOM 3904 C C . LEU A 1 489 ? 71.152 150.064 19.056 1.00 49.67 488 LEU A C 1
ATOM 3905 O O . LEU A 1 489 ? 70.543 150.885 18.365 1.00 49.99 488 LEU A O 1
ATOM 3910 N N . GLU A 1 490 ? 70.791 149.787 20.315 1.00 49.43 489 GLU A N 1
ATOM 3911 C CA . GLU A 1 490 ? 69.642 150.474 20.902 1.00 51.49 489 GLU A CA 1
ATOM 3912 C C . GLU A 1 490 ? 69.948 151.922 21.261 1.00 63.73 489 GLU A C 1
ATOM 3913 O O . GLU A 1 490 ? 69.010 152.699 21.470 1.00 61.71 489 GLU A O 1
ATOM 3919 N N . SER A 1 491 ? 71.224 152.311 21.335 1.00 52.25 490 SER A N 1
ATOM 3920 C CA . SER A 1 491 ? 71.533 153.718 21.562 1.00 55.17 490 SER A CA 1
ATOM 3921 C C . SER A 1 491 ? 71.482 154.548 20.285 1.00 56.99 490 SER A C 1
ATOM 3922 O O . SER A 1 491 ? 71.508 155.778 20.370 1.00 59.68 490 SER A O 1
ATOM 3925 N N . LEU A 1 492 ? 71.384 153.919 19.116 1.00 58.34 491 LEU A N 1
ATOM 3926 C CA . LEU A 1 492 ? 71.475 154.629 17.849 1.00 65.37 491 LEU A CA 1
ATOM 3927 C C . LEU A 1 492 ? 70.117 155.173 17.403 1.00 74.74 491 LEU A C 1
ATOM 3928 O O . LEU A 1 492 ? 69.060 154.818 17.933 1.00 58.88 491 LEU A O 1
ATOM 3933 N N . ASN A 1 493 ? 70.167 156.045 16.393 1.00 73.96 492 ASN A N 1
ATOM 3934 C CA . ASN A 1 493 ? 68.987 156.618 15.767 1.00 72.51 492 ASN A CA 1
ATOM 3935 C C . ASN A 1 493 ? 69.186 156.655 14.257 1.00 72.22 492 ASN A C 1
ATOM 3936 O O . ASN A 1 493 ? 70.274 156.385 13.742 1.00 77.66 492 ASN A O 1
ATOM 3941 N N . ASN A 1 494 ? 68.102 156.987 13.554 1.00 82.02 493 ASN A N 1
ATOM 3942 C CA . ASN A 1 494 ? 68.118 157.246 12.112 1.00 82.99 493 ASN A CA 1
ATOM 3943 C C . ASN A 1 494 ? 68.551 156.013 11.314 1.00 78.64 493 ASN A C 1
ATOM 3944 O O . ASN A 1 494 ? 69.376 156.093 10.402 1.00 85.43 493 ASN A O 1
ATOM 3949 N N . PHE A 1 495 ? 67.973 154.864 11.659 1.00 76.65 494 PHE A N 1
ATOM 3950 C CA . PHE A 1 495 ? 68.150 153.662 10.855 1.00 64.02 494 PHE A CA 1
ATOM 3951 C C . PHE A 1 495 ? 67.445 153.808 9.509 1.00 64.57 494 PHE A C 1
ATOM 3952 O O . PHE A 1 495 ? 66.392 154.441 9.400 1.00 66.89 494 PHE A O 1
ATOM 3960 N N . THR A 1 496 ? 68.036 153.218 8.473 1.00 64.28 495 THR A N 1
ATOM 3961 C CA . THR A 1 496 ? 67.379 153.200 7.175 1.00 73.94 495 THR A CA 1
ATOM 3962 C C . THR A 1 496 ? 66.293 152.127 7.151 1.00 65.37 495 THR A C 1
ATOM 3963 O O . THR A 1 496 ? 66.152 151.323 8.077 1.00 62.51 495 THR A O 1
ATOM 3967 N N . TRP A 1 497 ? 65.514 152.115 6.068 1.00 67.81 496 TRP A N 1
ATOM 3968 C CA . TRP A 1 497 ? 64.490 151.084 5.955 1.00 74.90 496 TRP A CA 1
ATOM 3969 C C . TRP A 1 497 ? 65.116 149.704 5.787 1.00 63.99 496 TRP A C 1
ATOM 3970 O O . TRP A 1 497 ? 64.654 148.731 6.395 1.00 63.85 496 TRP A O 1
ATOM 3981 N N . LYS A 1 498 ? 66.168 149.600 4.968 1.00 68.06 497 LYS A N 1
ATOM 3982 C CA . LYS A 1 498 ? 66.878 148.330 4.825 1.00 63.53 497 LYS A CA 1
ATOM 3983 C C . LYS A 1 498 ? 67.371 147.825 6.172 1.00 57.89 497 LYS A C 1
ATOM 3984 O O . LYS A 1 498 ? 67.278 146.628 6.470 1.00 58.60 497 LYS A O 1
ATOM 3990 N N . GLN A 1 499 ? 67.903 148.725 7.000 1.00 60.79 498 GLN A N 1
ATOM 3991 C CA . GLN A 1 499 ? 68.390 148.328 8.317 1.00 57.13 498 GLN A CA 1
ATOM 3992 C C . GLN A 1 499 ? 67.237 147.917 9.225 1.00 53.59 498 GLN A C 1
ATOM 3993 O O . GLN A 1 499 ? 67.288 146.869 9.877 1.00 52.26 498 GLN A O 1
ATOM 3999 N N . LEU A 1 500 ? 66.189 148.740 9.283 1.00 55.84 499 LEU A N 1
ATOM 4000 C CA . LEU A 1 500 ? 65.039 148.424 10.120 1.00 55.18 499 LEU A CA 1
ATOM 4001 C C . LEU A 1 500 ? 64.443 147.073 9.745 1.00 58.96 499 LEU A C 1
ATOM 4002 O O . LEU A 1 500 ? 64.060 146.289 10.623 1.00 51.63 499 LEU A O 1
ATOM 4007 N N . GLU A 1 501 ? 64.361 146.786 8.442 1.00 55.18 500 GLU A N 1
ATOM 4008 C CA . GLU A 1 501 ? 63.822 145.509 7.992 1.00 57.15 500 GLU A CA 1
ATOM 4009 C C . GLU A 1 501 ? 64.672 144.355 8.495 1.00 50.63 500 GLU A C 1
ATOM 4010 O O . GLU A 1 501 ? 64.142 143.315 8.903 1.00 51.54 500 GLU A O 1
ATOM 4016 N N . LEU A 1 502 ? 65.998 144.529 8.478 1.00 49.75 501 LEU A N 1
ATOM 4017 C CA . LEU A 1 502 ? 66.902 143.519 9.014 1.00 49.26 501 LEU A CA 1
ATOM 4018 C C . LEU A 1 502 ? 66.647 143.279 10.493 1.00 47.86 501 LEU A C 1
ATOM 4019 O O . LEU A 1 502 ? 66.726 142.142 10.964 1.00 42.90 501 LEU A O 1
ATOM 4024 N N . LEU A 1 503 ? 66.357 144.342 11.247 1.00 49.37 502 LEU A N 1
ATOM 4025 C CA . LEU A 1 503 ? 66.122 144.181 12.679 1.00 44.55 502 LEU A CA 1
ATOM 4026 C C . LEU A 1 503 ? 64.775 143.518 12.947 1.00 44.59 502 LEU A C 1
ATOM 4027 O O . LEU A 1 503 ? 64.657 142.687 13.855 1.00 48.98 502 LEU A O 1
ATOM 4032 N N . ILE A 1 504 ? 63.745 143.872 12.178 1.00 45.97 503 ILE A N 1
ATOM 4033 C CA . ILE A 1 504 ? 62.460 143.195 12.323 1.00 50.46 503 ILE A CA 1
ATOM 4034 C C . ILE A 1 504 ? 62.607 141.724 11.966 1.00 46.33 503 ILE A C 1
ATOM 4035 O O . ILE A 1 504 ? 62.127 140.843 12.685 1.00 42.51 503 ILE A O 1
ATOM 4040 N N . LYS A 1 505 ? 63.295 141.438 10.856 1.00 44.20 504 LYS A N 1
ATOM 4041 C CA . LYS A 1 505 ? 63.550 140.049 10.492 1.00 45.05 504 LYS A CA 1
ATOM 4042 C C . LYS A 1 505 ? 64.326 139.331 11.587 1.00 39.09 504 LYS A C 1
ATOM 4043 O O . LYS A 1 505 ? 64.031 138.176 11.912 1.00 40.40 504 LYS A O 1
ATOM 4049 N N . ALA A 1 506 ? 65.319 140.002 12.177 1.00 38.72 505 ALA A N 1
ATOM 4050 C CA . ALA A 1 506 ? 66.099 139.367 13.232 1.00 37.43 505 ALA A CA 1
ATOM 4051 C C . ALA A 1 506 ? 65.247 139.063 14.457 1.00 40.21 505 ALA A C 1
ATOM 4052 O O . ALA A 1 506 ? 65.494 138.069 15.153 1.00 36.78 505 ALA A O 1
ATOM 4054 N N . SER A 1 507 ? 64.251 139.905 14.744 1.00 36.80 506 SER A N 1
ATOM 4055 C CA . SER A 1 507 ? 63.378 139.657 15.885 1.00 36.22 506 SER A CA 1
ATOM 4056 C C . SER A 1 507 ? 62.463 138.461 15.660 1.00 41.92 506 SER A C 1
ATOM 4057 O O . SER A 1 507 ? 61.997 137.865 16.634 1.00 39.59 506 SER A O 1
ATOM 4060 N N . GLU A 1 508 ? 62.177 138.112 14.404 1.00 39.37 507 GLU A N 1
ATOM 4061 C CA . GLU A 1 508 ? 61.412 136.900 14.148 1.00 35.89 507 GLU A CA 1
ATOM 4062 C C . GLU A 1 508 ? 62.181 135.653 14.574 1.00 40.72 507 GLU A C 1
ATOM 4063 O O . GLU A 1 508 ? 61.565 134.646 14.944 1.00 35.75 507 GLU A O 1
ATOM 4069 N N . PHE A 1 509 ? 63.515 135.708 14.557 1.00 37.86 508 PHE A N 1
ATOM 4070 C CA . PHE A 1 509 ? 64.343 134.559 14.911 1.00 36.61 508 PHE A CA 1
ATOM 4071 C C . PHE A 1 509 ? 64.899 134.608 16.329 1.00 33.04 508 PHE A C 1
ATOM 4072 O O . PHE A 1 509 ? 65.287 133.557 16.855 1.00 35.38 508 PHE A O 1
ATOM 4080 N N . SER A 1 510 ? 64.939 135.777 16.969 1.00 28.79 509 SER A N 1
ATOM 4081 C CA . SER A 1 510 ? 65.510 135.855 18.304 1.00 29.12 509 SER A CA 1
ATOM 4082 C C . SER A 1 510 ? 64.925 137.033 19.066 1.00 41.36 509 SER A C 1
ATOM 4083 O O . SER A 1 510 ? 64.757 138.119 18.510 1.00 35.87 509 SER A O 1
ATOM 4086 N N . ASP A 1 511 ? 64.675 136.812 20.360 1.00 34.70 510 ASP A N 1
ATOM 4087 C CA . ASP A 1 511 ? 64.121 137.841 21.222 1.00 42.17 510 ASP A CA 1
ATOM 4088 C C . ASP A 1 511 ? 65.110 138.958 21.509 1.00 39.51 510 ASP A C 1
ATOM 4089 O O . ASP A 1 511 ? 64.689 140.011 21.986 1.00 41.17 510 ASP A O 1
ATOM 4094 N N . GLN A 1 512 ? 66.405 138.757 21.234 1.00 38.54 511 GLN A N 1
ATOM 4095 C CA . GLN A 1 512 ? 67.379 139.829 21.441 1.00 33.38 511 GLN A CA 1
ATOM 4096 C C . GLN A 1 512 ? 66.964 141.120 20.759 1.00 36.03 511 GLN A C 1
ATOM 4097 O O . GLN A 1 512 ? 67.324 142.207 21.221 1.00 39.82 511 GLN A O 1
ATOM 4103 N N . TYR A 1 513 ? 66.236 141.023 19.648 1.00 41.27 512 TYR A N 1
ATOM 4104 C CA . TYR A 1 513 ? 65.961 142.161 18.786 1.00 40.40 512 TYR A CA 1
ATOM 4105 C C . TYR A 1 513 ? 64.559 142.721 18.971 1.00 38.16 512 TYR A C 1
ATOM 4106 O O . TYR A 1 513 ? 64.170 143.623 18.229 1.00 43.76 512 TYR A O 1
ATOM 4115 N N . LYS A 1 514 ? 63.797 142.205 19.940 1.00 44.36 513 LYS A N 1
ATOM 4116 C CA . LYS A 1 514 ? 62.423 142.659 20.144 1.00 48.52 513 LYS A CA 1
ATOM 4117 C C . LYS A 1 514 ? 62.352 144.176 20.301 1.00 46.61 513 LYS A C 1
ATOM 4118 O O . LYS A 1 514 ? 61.524 144.838 19.670 1.00 52.46 513 LYS A O 1
ATOM 4124 N N . THR A 1 515 ? 63.227 144.746 21.133 1.00 46.16 514 THR A N 1
ATOM 4125 C CA . THR A 1 515 ? 63.231 146.195 21.321 1.00 51.11 514 THR A CA 1
ATOM 4126 C C . THR A 1 515 ? 63.644 146.917 20.044 1.00 46.28 514 THR A C 1
ATOM 4127 O O . THR A 1 515 ? 63.010 147.899 19.639 1.00 49.68 514 THR A O 1
ATOM 4131 N N . LEU A 1 516 ? 64.715 146.444 19.399 1.00 49.25 515 LEU A N 1
ATOM 4132 C CA . LEU A 1 516 ? 65.198 147.085 18.181 1.00 49.66 515 LEU A CA 1
ATOM 4133 C C . LEU A 1 516 ? 64.147 147.080 17.081 1.00 52.37 515 LEU A C 1
ATOM 4134 O O . LEU A 1 516 ? 64.175 147.943 16.197 1.00 65.54 515 LEU A O 1
ATOM 4139 N N . ALA A 1 517 ? 63.221 146.129 17.113 1.00 47.31 516 ALA A N 1
ATOM 4140 C CA . ALA A 1 517 ? 62.178 146.022 16.101 1.00 50.50 516 ALA A CA 1
ATOM 4141 C C . ALA A 1 517 ? 60.926 146.821 16.437 1.00 53.47 516 ALA A C 1
ATOM 4142 O O . ALA A 1 517 ? 59.955 146.769 15.676 1.00 57.80 516 ALA A O 1
ATOM 4144 N N . THR A 1 518 ? 60.918 147.554 17.546 1.00 61.35 517 THR A N 1
ATOM 4145 C CA . THR A 1 518 ? 59.763 148.346 17.950 1.00 69.52 517 THR A CA 1
ATOM 4146 C C . THR A 1 518 ? 59.914 149.794 17.493 1.00 77.04 517 THR A C 1
ATOM 4147 O O . THR A 1 518 ? 60.981 150.397 17.638 1.00 72.11 517 THR A O 1
ATOM 4151 N N . LEU A 1 519 ? 58.838 150.347 16.943 1.00 88.66 518 LEU A N 1
ATOM 4152 C CA . LEU A 1 519 ? 58.837 151.734 16.488 1.00 102.13 518 LEU A CA 1
ATOM 4153 C C . LEU A 1 519 ? 58.209 152.655 17.527 1.00 106.95 518 LEU A C 1
ATOM 4154 O O . LEU A 1 519 ? 56.987 152.773 17.607 1.00 113.57 518 LEU A O 1
#